Protein AF-0000000065886326 (afdb_homodimer)

Structure (mmCIF, N/CA/C/O backbone):
data_AF-0000000065886326-model_v1
#
loop_
_entity.id
_entity.type
_entity.pdbx_description
1 polymer 'HTH-type transcriptional regulator EthR'
#
loop_
_atom_site.group_PDB
_atom_site.id
_atom_site.type_symbol
_atom_site.label_atom_id
_atom_site.label_alt_id
_atom_site.label_comp_id
_atom_site.label_asym_id
_atom_site.label_entity_id
_atom_site.label_seq_id
_atom_site.pdbx_PDB_ins_code
_atom_site.Cartn_x
_atom_site.Cartn_y
_atom_site.Cartn_z
_atom_site.occupancy
_atom_site.B_iso_or_equiv
_atom_site.auth_seq_id
_atom_site.auth_comp_id
_atom_site.auth_asym_id
_atom_site.auth_atom_id
_atom_site.pdbx_PDB_model_num
ATOM 1 N N . MET A 1 1 ? 72.562 30.078 45.875 1 30.95 1 MET A N 1
ATOM 2 C CA . MET A 1 1 ? 71.5 29.172 45.562 1 30.95 1 MET A CA 1
ATOM 3 C C . MET A 1 1 ? 70.688 29.656 44.344 1 30.95 1 MET A C 1
ATOM 5 O O . MET A 1 1 ? 69.938 30.594 44.406 1 30.95 1 MET A O 1
ATOM 9 N N . THR A 1 2 ? 71.312 29.609 43.094 1 39.81 2 THR A N 1
ATOM 10 C CA . THR A 1 2 ? 70.938 30.031 41.719 1 39.81 2 THR A CA 1
ATOM 11 C C . THR A 1 2 ? 69.688 29.297 41.25 1 39.81 2 THR A C 1
ATOM 13 O O . THR A 1 2 ? 69.75 28.094 41.031 1 39.81 2 THR A O 1
ATOM 16 N N . THR A 1 3 ? 68.438 29.641 41.719 1 38.88 3 THR A N 1
ATOM 17 C CA . THR A 1 3 ? 67.188 29.047 41.406 1 38.88 3 THR A CA 1
ATOM 18 C C . THR A 1 3 ? 66.875 29.109 39.906 1 38.88 3 THR A C 1
ATOM 20 O O . THR A 1 3 ? 66.938 30.188 39.312 1 38.88 3 THR A O 1
ATOM 23 N N . SER A 1 4 ? 67.062 27.984 39.125 1 40.81 4 SER A N 1
ATOM 24 C CA . SER A 1 4 ? 66.812 27.75 37.719 1 40.81 4 SER A CA 1
ATOM 25 C C . SER A 1 4 ? 65.375 28.094 37.312 1 40.81 4 SER A C 1
ATOM 27 O O . SER A 1 4 ? 64.438 27.625 37.969 1 40.81 4 SER A O 1
ATOM 29 N N . ALA A 1 5 ? 65.125 29.25 36.719 1 42.38 5 ALA A N 1
ATOM 30 C CA . ALA A 1 5 ? 63.875 29.719 36.156 1 42.38 5 ALA A CA 1
ATOM 31 C C . ALA A 1 5 ? 63.281 28.672 35.219 1 42.38 5 ALA A C 1
ATOM 33 O O . ALA A 1 5 ? 63.875 28.359 34.156 1 42.38 5 ALA A O 1
ATOM 34 N N . ALA A 1 6 ? 62.531 27.625 35.688 1 40.97 6 ALA A N 1
ATOM 35 C CA . ALA A 1 6 ? 61.781 26.672 34.906 1 40.97 6 ALA A CA 1
ATOM 36 C C . ALA A 1 6 ? 60.969 27.391 33.812 1 40.97 6 ALA A C 1
ATOM 38 O O . ALA A 1 6 ? 60.25 28.344 34.094 1 40.97 6 ALA A O 1
ATOM 39 N N . SER A 1 7 ? 61.312 27.406 32.5 1 42.69 7 SER A N 1
ATOM 40 C CA . SER A 1 7 ? 60.656 27.812 31.281 1 42.69 7 SER A CA 1
ATOM 41 C C . SER A 1 7 ? 59.219 27.25 31.219 1 42.69 7 SER A C 1
ATOM 43 O O . SER A 1 7 ? 59.031 26.047 31.219 1 42.69 7 SER A O 1
ATOM 45 N N . GLN A 1 8 ? 58.219 27.844 31.875 1 36.84 8 GLN A N 1
ATOM 46 C CA . GLN A 1 8 ? 56.812 27.5 31.812 1 36.84 8 GLN A CA 1
ATOM 47 C C . GLN A 1 8 ? 56.375 27.25 30.359 1 36.84 8 GLN A C 1
ATOM 49 O O . GLN A 1 8 ? 56.5 28.156 29.516 1 36.84 8 GLN A O 1
ATOM 54 N N . ALA A 1 9 ? 56.438 26.016 29.75 1 43.56 9 ALA A N 1
ATOM 55 C CA . ALA A 1 9 ? 55.875 25.531 28.484 1 43.56 9 ALA A CA 1
ATOM 56 C C . ALA A 1 9 ? 54.469 26.031 28.266 1 43.56 9 ALA A C 1
ATOM 58 O O . ALA A 1 9 ? 53.594 25.875 29.141 1 43.56 9 ALA A O 1
ATOM 59 N N . SER A 1 10 ? 54.281 27.141 27.531 1 41.44 10 SER A N 1
ATOM 60 C CA . SER A 1 10 ? 52.969 27.656 27.078 1 41.44 10 SER A CA 1
ATOM 61 C C . SER A 1 10 ? 52.094 26.531 26.578 1 41.44 10 SER A C 1
ATOM 63 O O . SER A 1 10 ? 52.531 25.625 25.875 1 41.44 10 SER A O 1
ATOM 65 N N . LEU A 1 11 ? 51.125 26.109 27.328 1 42.47 11 LEU A N 1
ATOM 66 C CA . LEU A 1 11 ? 50.094 25.141 26.984 1 42.47 11 LEU A CA 1
ATOM 67 C C . LEU A 1 11 ? 49.594 25.344 25.547 1 42.47 11 LEU A C 1
ATOM 69 O O . LEU A 1 11 ? 49.469 26.484 25.094 1 42.47 11 LEU A O 1
ATOM 73 N N . PRO A 1 12 ? 49.844 24.406 24.531 1 42.31 12 PRO A N 1
ATOM 74 C CA . PRO A 1 12 ? 49.375 24.5 23.156 1 42.31 12 PRO A CA 1
ATOM 75 C C . PRO A 1 12 ? 47.969 25.047 23.047 1 42.31 12 PRO A C 1
ATOM 77 O O . PRO A 1 12 ? 47.156 24.844 23.938 1 42.31 12 PRO A O 1
ATOM 80 N N . ARG A 1 13 ? 47.719 26.219 22.453 1 41.28 13 ARG A N 1
ATOM 81 C CA . ARG A 1 13 ? 46.438 26.844 22.109 1 41.28 13 ARG A CA 1
ATOM 82 C C . ARG A 1 13 ? 45.438 25.812 21.641 1 41.28 13 ARG A C 1
ATOM 84 O O . ARG A 1 13 ? 45.781 24.859 20.938 1 41.28 13 ARG A O 1
ATOM 91 N N . GLY A 1 14 ? 44.312 25.625 22.328 1 36.81 14 GLY A N 1
ATOM 92 C CA . GLY A 1 14 ? 43.156 24.781 22.078 1 36.81 14 GLY A CA 1
ATOM 93 C C . GLY A 1 14 ? 42.812 24.672 20.609 1 36.81 14 GLY A C 1
ATOM 94 O O . GLY A 1 14 ? 42.906 25.656 19.859 1 36.81 14 GLY A O 1
ATOM 95 N N . ARG A 1 15 ? 43.125 23.594 19.938 1 41.53 15 ARG A N 1
ATOM 96 C CA . ARG A 1 15 ? 42.688 23.25 18.594 1 41.53 15 ARG A CA 1
ATOM 97 C C . ARG A 1 15 ? 41.281 23.828 18.328 1 41.53 15 ARG A C 1
ATOM 99 O O . ARG A 1 15 ? 40.344 23.516 19.031 1 41.53 15 ARG A O 1
ATOM 106 N N . ARG A 1 16 ? 41.219 25.078 17.828 1 41.22 16 ARG A N 1
ATOM 107 C CA . ARG A 1 16 ? 39.938 25.625 17.312 1 41.22 16 ARG A CA 1
ATOM 108 C C . ARG A 1 16 ? 39.094 24.531 16.688 1 41.22 16 ARG A C 1
ATOM 110 O O . ARG A 1 16 ? 39.562 23.781 15.828 1 41.22 16 ARG A O 1
ATOM 117 N N . THR A 1 17 ? 38.156 23.891 17.422 1 42.5 17 THR A N 1
ATOM 118 C CA . THR A 1 17 ? 37.125 23.031 16.844 1 42.5 17 THR A CA 1
ATOM 119 C C . THR A 1 17 ? 36.75 23.516 15.438 1 42.5 17 THR A C 1
ATOM 121 O O . THR A 1 17 ? 36.469 24.703 15.242 1 42.5 17 THR A O 1
ATOM 124 N N . ALA A 1 18 ? 37.281 23.094 14.391 1 43.44 18 ALA A N 1
ATOM 125 C CA . ALA A 1 18 ? 36.969 23.359 12.984 1 43.44 18 ALA A CA 1
ATOM 126 C C . ALA A 1 18 ? 35.5 23.75 12.82 1 43.44 18 ALA A C 1
ATOM 128 O O . ALA A 1 18 ? 34.625 23.125 13.398 1 43.44 18 ALA A O 1
ATOM 129 N N . ARG A 1 19 ? 35.125 24.922 12.508 1 47.31 19 ARG A N 1
ATOM 130 C CA . ARG A 1 19 ? 33.812 25.453 12.172 1 47.31 19 ARG A CA 1
ATOM 131 C C . ARG A 1 19 ? 33.031 24.453 11.32 1 47.31 19 ARG A C 1
ATOM 133 O O . ARG A 1 19 ? 33.531 23.938 10.328 1 47.31 19 ARG A O 1
ATOM 140 N N . PRO A 1 20 ? 31.969 23.75 11.828 1 52.91 20 PRO A N 1
ATOM 141 C CA . PRO A 1 20 ? 31.203 22.859 10.961 1 52.91 20 PRO A CA 1
ATOM 142 C C . PRO A 1 20 ? 30.969 23.453 9.57 1 52.91 20 PRO A C 1
ATOM 144 O O . PRO A 1 20 ? 30.609 24.625 9.453 1 52.91 20 PRO A O 1
ATOM 147 N N . SER A 1 21 ? 31.578 23 8.586 1 60.16 21 SER A N 1
ATOM 148 C CA . SER A 1 21 ? 31.297 23.391 7.203 1 60.16 21 SER A CA 1
ATOM 149 C C . SER A 1 21 ? 29.812 23.344 6.895 1 60.16 21 SER A C 1
ATOM 151 O O . SER A 1 21 ? 29.047 22.703 7.613 1 60.16 21 SER A O 1
ATOM 153 N N . GLY A 1 22 ? 29.281 24.391 6.176 1 63.03 22 GLY A N 1
ATOM 154 C CA . GLY A 1 22 ? 27.906 24.469 5.715 1 63.03 22 GLY A CA 1
ATOM 155 C C . GLY A 1 22 ? 27.266 23.109 5.539 1 63.03 22 GLY A C 1
ATOM 156 O O . GLY A 1 22 ? 26.125 22.891 5.977 1 63.03 22 GLY A O 1
ATOM 157 N N . ASP A 1 23 ? 27.984 22.219 5.047 1 74.12 23 ASP A N 1
ATOM 158 C CA . ASP A 1 23 ? 27.516 20.859 4.793 1 74.12 23 ASP A CA 1
ATOM 159 C C . ASP A 1 23 ? 27.297 20.109 6.102 1 74.12 23 ASP A C 1
ATOM 161 O O . ASP A 1 23 ? 26.344 19.328 6.227 1 74.12 23 ASP A O 1
ATOM 165 N N . ASP A 1 24 ? 27.938 20.531 7.105 1 88.25 24 ASP A N 1
ATOM 166 C CA . ASP A 1 24 ? 27.844 19.859 8.398 1 88.25 24 ASP A CA 1
ATOM 167 C C . ASP A 1 24 ? 26.562 20.234 9.125 1 88.25 24 ASP A C 1
ATOM 169 O O . ASP A 1 24 ? 25.922 19.391 9.766 1 88.25 24 ASP A O 1
ATOM 173 N N . ARG A 1 25 ? 26.156 21.5 8.875 1 92.75 25 ARG A N 1
ATOM 174 C CA . ARG A 1 25 ? 24.938 21.969 9.547 1 92.75 25 ARG A CA 1
ATOM 175 C C . ARG A 1 25 ? 23.703 21.359 8.906 1 92.75 25 ARG A C 1
ATOM 177 O O . ARG A 1 25 ? 22.75 20.984 9.609 1 92.75 25 ARG A O 1
ATOM 184 N N . GLU A 1 26 ? 23.75 21.297 7.668 1 96.5 26 GLU A N 1
ATOM 185 C CA . GLU A 1 26 ? 22.641 20.656 6.977 1 96.5 26 GLU A CA 1
ATOM 186 C C . GLU A 1 26 ? 22.469 19.203 7.422 1 96.5 26 GLU A C 1
ATOM 188 O O . GLU A 1 26 ? 21.359 18.766 7.711 1 96.5 26 GLU A O 1
ATOM 193 N N . LEU A 1 27 ? 23.578 18.516 7.508 1 96.88 27 LEU A N 1
ATOM 194 C CA . LEU A 1 27 ? 23.547 17.125 7.918 1 96.88 27 LEU A CA 1
ATOM 195 C C . LEU A 1 27 ? 23.078 17 9.367 1 96.88 27 LEU A C 1
ATOM 197 O O . LEU A 1 27 ? 22.391 16.031 9.711 1 96.88 27 LEU A O 1
ATOM 201 N N . ALA A 1 28 ? 23.406 17.938 10.117 1 97.44 28 ALA A N 1
ATOM 202 C CA . ALA A 1 28 ? 22.984 17.938 11.516 1 97.44 28 ALA A CA 1
ATOM 203 C C . ALA A 1 28 ? 21.469 18.078 11.625 1 97.44 28 ALA A C 1
ATOM 205 O O . ALA A 1 28 ? 20.828 17.406 12.438 1 97.44 28 ALA A O 1
ATOM 206 N N . ILE A 1 29 ? 20.922 18.953 10.773 1 98.38 29 ILE A N 1
ATOM 207 C CA . ILE A 1 29 ? 19.484 19.141 10.75 1 98.38 29 ILE A CA 1
ATOM 208 C C . ILE A 1 29 ? 18.797 17.844 10.32 1 98.38 29 ILE A C 1
ATOM 210 O O . ILE A 1 29 ? 17.844 17.391 10.953 1 98.38 29 ILE A O 1
ATOM 214 N N . LEU A 1 30 ? 19.344 17.25 9.312 1 98.5 30 LEU A N 1
ATOM 215 C CA . LEU A 1 30 ? 18.766 16.016 8.781 1 98.5 30 LEU A CA 1
ATOM 216 C C . LEU A 1 30 ? 18.859 14.891 9.805 1 98.5 30 LEU A C 1
ATOM 218 O O . LEU A 1 30 ? 17.891 14.148 10.008 1 98.5 30 LEU A O 1
ATOM 222 N N . ALA A 1 31 ? 19.984 14.781 10.453 1 98.19 31 ALA A N 1
ATOM 223 C CA . ALA A 1 31 ? 20.156 13.758 11.477 1 98.19 31 ALA A CA 1
ATOM 224 C C . ALA A 1 31 ? 19.203 13.969 12.641 1 98.19 31 ALA A C 1
ATOM 226 O O . ALA A 1 31 ? 18.609 13.016 13.148 1 98.19 31 ALA A O 1
ATOM 227 N N . THR A 1 32 ? 19.047 15.195 13.023 1 98.56 32 THR A N 1
ATOM 228 C CA . THR A 1 32 ? 18.125 15.539 14.094 1 98.56 32 THR A CA 1
ATOM 229 C C . THR A 1 32 ? 16.688 15.164 13.703 1 98.56 32 THR A C 1
ATOM 231 O O . THR A 1 32 ? 15.961 14.578 14.5 1 98.56 32 THR A O 1
ATOM 234 N N . ALA A 1 33 ? 16.328 15.5 12.5 1 98.69 33 ALA A N 1
ATOM 235 C CA . ALA A 1 33 ? 14.984 15.227 12.016 1 98.69 33 ALA A CA 1
ATOM 236 C C . ALA A 1 33 ? 14.695 13.727 12.031 1 98.69 33 ALA A C 1
ATOM 238 O O . ALA A 1 33 ? 13.648 13.297 12.516 1 98.69 33 ALA A O 1
ATOM 239 N N . GLU A 1 34 ? 15.586 12.969 11.492 1 98.56 34 GLU A N 1
ATOM 240 C CA . GLU A 1 34 ? 15.367 11.531 11.469 1 98.56 34 GLU A CA 1
ATOM 241 C C . GLU A 1 34 ? 15.25 10.969 12.883 1 98.56 34 GLU A C 1
ATOM 243 O O . GLU A 1 34 ? 14.406 10.109 13.148 1 98.56 34 GLU A O 1
ATOM 248 N N . ASN A 1 35 ? 16.047 11.445 13.766 1 98.38 35 ASN A N 1
ATOM 249 C CA . ASN A 1 35 ? 15.977 11.008 15.156 1 98.38 35 ASN A CA 1
ATOM 250 C C . ASN A 1 35 ? 14.633 11.344 15.797 1 98.38 35 ASN A C 1
ATOM 252 O O . ASN A 1 35 ? 14.031 10.508 16.469 1 98.38 35 ASN A O 1
ATOM 256 N N . LEU A 1 36 ? 14.203 12.562 15.547 1 98.44 36 LEU A N 1
ATOM 257 C CA . LEU A 1 36 ? 12.938 12.992 16.125 1 98.44 36 LEU A CA 1
ATOM 258 C C . LEU A 1 36 ? 11.773 12.211 15.539 1 98.44 36 LEU A C 1
ATOM 260 O O . LEU A 1 36 ? 10.797 11.922 16.234 1 98.44 36 LEU A O 1
ATOM 264 N N . LEU A 1 37 ? 11.891 11.781 14.312 1 97.88 37 LEU A N 1
ATOM 265 C CA . LEU A 1 37 ? 10.836 11.055 13.617 1 97.88 37 LEU A CA 1
ATOM 266 C C . LEU A 1 37 ? 10.68 9.648 14.195 1 97.88 37 LEU A C 1
ATOM 268 O O . LEU A 1 37 ? 9.672 8.984 13.945 1 97.88 37 LEU A O 1
ATOM 272 N N . GLU A 1 38 ? 11.633 9.195 14.922 1 96.88 38 GLU A N 1
ATOM 273 C CA . GLU A 1 38 ? 11.531 7.875 15.531 1 96.88 38 GLU A CA 1
ATOM 274 C C . GLU A 1 38 ? 10.414 7.832 16.578 1 96.88 38 GLU A C 1
ATOM 276 O O . GLU A 1 38 ? 9.797 6.789 16.781 1 96.88 38 GLU A O 1
ATOM 281 N N . ASP A 1 39 ? 10.133 9.07 17.078 1 94.19 39 ASP A N 1
ATOM 282 C CA . ASP A 1 39 ? 9.258 9.062 18.25 1 94.19 39 ASP A CA 1
ATOM 283 C C . ASP A 1 39 ? 7.961 9.828 17.969 1 94.19 39 ASP A C 1
ATOM 285 O O . ASP A 1 39 ? 6.977 9.664 18.688 1 94.19 39 ASP A O 1
ATOM 289 N N . ARG A 1 40 ? 8.023 10.609 16.969 1 93.88 40 ARG A N 1
ATOM 290 C CA . ARG A 1 40 ? 6.824 11.414 16.734 1 93.88 40 ARG A CA 1
ATOM 291 C C . ARG A 1 40 ? 6.637 11.719 15.258 1 93.88 40 ARG A C 1
ATOM 293 O O . ARG A 1 40 ? 7.613 11.766 14.5 1 93.88 40 ARG A O 1
ATOM 300 N N . PRO A 1 41 ? 5.348 11.914 14.906 1 93.69 41 PRO A N 1
ATOM 301 C CA . PRO A 1 41 ? 5.09 12.305 13.516 1 93.69 41 PRO A CA 1
ATOM 302 C C . PRO A 1 41 ? 5.613 13.711 13.195 1 93.69 41 PRO A C 1
ATOM 304 O O . PRO A 1 41 ? 5.82 14.516 14.102 1 93.69 41 PRO A O 1
ATOM 307 N N . LEU A 1 42 ? 5.777 13.977 11.953 1 95.56 42 LEU A N 1
ATOM 308 C CA . LEU A 1 42 ? 6.328 15.25 11.508 1 95.56 42 LEU A CA 1
ATOM 309 C C . LEU A 1 42 ? 5.48 16.406 12 1 95.56 42 LEU A C 1
ATOM 311 O O . LEU A 1 42 ? 6.012 17.469 12.367 1 95.56 42 LEU A O 1
ATOM 315 N N . ALA A 1 43 ? 4.184 16.188 12.008 1 92.69 43 ALA A N 1
ATOM 316 C CA . ALA A 1 43 ? 3.254 17.25 12.391 1 92.69 43 ALA A CA 1
ATOM 317 C C . ALA A 1 43 ? 3.543 17.75 13.805 1 92.69 43 ALA A C 1
ATOM 319 O O . ALA A 1 43 ? 3.279 18.906 14.133 1 92.69 43 ALA A O 1
ATOM 320 N N . ASP A 1 44 ? 4.18 16.969 14.656 1 96 44 ASP A N 1
ATOM 321 C CA . ASP A 1 44 ? 4.422 17.312 16.062 1 96 44 ASP A CA 1
ATOM 322 C C . ASP A 1 44 ? 5.852 17.812 16.266 1 96 44 ASP A C 1
ATOM 324 O O . ASP A 1 44 ? 6.277 18.047 17.391 1 96 44 ASP A O 1
ATOM 328 N N . ILE A 1 45 ? 6.574 17.859 15.227 1 97.88 45 ILE A N 1
ATOM 329 C CA . ILE A 1 45 ? 7.945 18.359 15.281 1 97.88 45 ILE A CA 1
ATOM 330 C C . ILE A 1 45 ? 7.984 19.812 14.805 1 97.88 45 ILE A C 1
ATOM 332 O O . ILE A 1 45 ? 7.492 20.125 13.727 1 97.88 45 ILE A O 1
ATOM 336 N N . SER A 1 46 ? 8.531 20.734 15.625 1 97.88 46 SER A N 1
ATOM 337 C CA . SER A 1 46 ? 8.617 22.156 15.258 1 97.88 46 SER A CA 1
ATOM 338 C C . SER A 1 46 ? 9.984 22.484 14.672 1 97.88 46 SER A C 1
ATOM 340 O O . SER A 1 46 ? 10.938 21.719 14.836 1 97.88 46 SER A O 1
ATOM 342 N N . VAL A 1 47 ? 10.031 23.578 14.031 1 98.19 47 VAL A N 1
ATOM 343 C CA . VAL A 1 47 ? 11.312 24.062 13.531 1 98.19 47 VAL A CA 1
ATOM 344 C C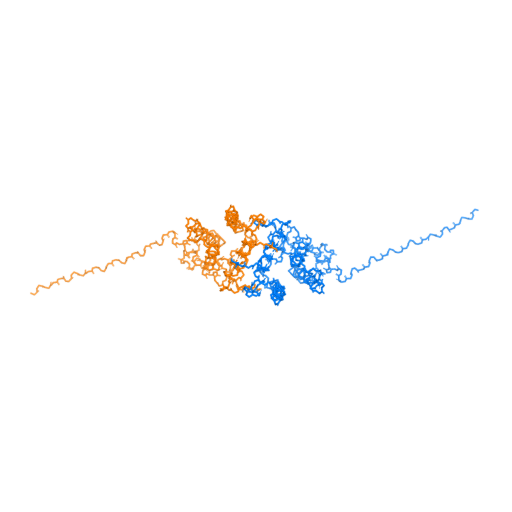 . VAL A 1 47 ? 12.25 24.344 14.711 1 98.19 47 VAL A C 1
ATOM 346 O O . VAL A 1 47 ? 13.461 24.109 14.609 1 98.19 47 VAL A O 1
ATOM 349 N N . ASP A 1 48 ? 11.672 24.734 15.805 1 98.19 48 ASP A N 1
ATOM 350 C CA . ASP A 1 48 ? 12.477 24.969 17 1 98.19 48 ASP A CA 1
ATOM 351 C C . ASP A 1 48 ? 13.102 23.656 17.484 1 98.19 48 ASP A C 1
ATOM 353 O O . ASP A 1 48 ? 14.266 23.656 17.906 1 98.19 48 ASP A O 1
ATOM 357 N N . ASP A 1 49 ? 12.375 22.578 17.469 1 98.38 49 ASP A N 1
ATOM 358 C CA . ASP A 1 49 ? 12.906 21.266 17.828 1 98.38 49 ASP A CA 1
ATOM 359 C C . ASP A 1 49 ? 14.102 20.891 16.953 1 98.38 49 ASP A C 1
ATOM 361 O O . ASP A 1 49 ? 15.125 20.422 17.453 1 98.38 49 ASP A O 1
ATOM 365 N N . LEU A 1 50 ? 13.969 21.156 15.656 1 98.62 50 LEU A N 1
ATOM 366 C CA . LEU A 1 50 ? 15 20.797 14.688 1 98.62 50 LEU A CA 1
ATOM 367 C C . LEU A 1 50 ? 16.25 21.656 14.891 1 98.62 50 LEU A C 1
ATOM 369 O O . LEU A 1 50 ? 17.375 21.141 14.906 1 98.62 50 LEU A O 1
ATOM 373 N N . ALA A 1 51 ? 16.016 22.953 15.047 1 98.12 51 ALA A N 1
ATOM 374 C CA . ALA A 1 51 ? 17.125 23.891 15.242 1 98.12 51 ALA A CA 1
ATOM 375 C C . ALA A 1 51 ? 17.891 23.562 16.531 1 98.12 51 ALA A C 1
ATOM 377 O O . ALA A 1 51 ? 19.109 23.422 16.5 1 98.12 51 ALA A O 1
ATOM 378 N N . LYS A 1 52 ? 17.203 23.391 17.609 1 97.94 52 LYS A N 1
ATOM 379 C CA . LYS A 1 52 ? 17.812 23.109 18.891 1 97.94 52 LYS A CA 1
ATOM 380 C C . LYS A 1 52 ? 18.594 21.797 18.844 1 97.94 52 LYS A C 1
ATOM 382 O O . LYS A 1 52 ? 19.734 21.734 19.312 1 97.94 52 LYS A O 1
ATOM 387 N N . GLY A 1 53 ? 18.047 20.828 18.297 1 97.31 53 GLY A N 1
ATOM 388 C CA . GLY A 1 53 ? 18.703 19.531 18.203 1 97.31 53 GLY A CA 1
ATOM 389 C C . GLY A 1 53 ? 19.969 19.562 17.359 1 97.31 53 GLY A C 1
ATOM 390 O O . GLY A 1 53 ? 20.906 18.797 17.609 1 97.31 53 GLY A O 1
ATOM 391 N N . ALA A 1 54 ? 19.906 20.422 16.391 1 97.69 54 ALA A N 1
ATOM 392 C CA . ALA A 1 54 ? 21.047 20.547 15.492 1 97.69 54 ALA A CA 1
ATOM 393 C C . ALA A 1 54 ? 22.094 21.531 16.031 1 97.69 54 ALA A C 1
ATOM 395 O O . ALA A 1 54 ? 23.156 21.703 15.453 1 97.69 54 ALA A O 1
ATOM 396 N N . GLY A 1 55 ? 21.75 22.156 17.094 1 97.38 55 GLY A N 1
ATOM 397 C CA . GLY A 1 55 ? 22.672 23.094 17.719 1 97.38 55 GLY A CA 1
ATOM 398 C C . GLY A 1 55 ? 22.781 24.406 16.984 1 97.38 55 GLY A C 1
ATOM 399 O O . GLY A 1 55 ? 23.859 25 16.938 1 97.38 55 GLY A O 1
ATOM 400 N N . ILE A 1 56 ? 21.703 24.766 16.375 1 97.44 56 ILE A N 1
ATOM 401 C CA . ILE A 1 56 ? 21.734 26.016 15.625 1 97.44 56 ILE A CA 1
ATOM 402 C C . ILE A 1 56 ? 20.531 26.875 16.016 1 97.44 56 ILE A C 1
ATOM 404 O O . ILE A 1 56 ? 19.641 26.422 16.734 1 97.44 56 ILE A O 1
ATOM 408 N N . SER A 1 57 ? 20.609 28.141 15.539 1 96.81 57 SER A N 1
ATOM 409 C CA . SER A 1 57 ? 19.484 29.047 15.781 1 96.81 57 SER A CA 1
ATOM 410 C C . SER A 1 57 ? 18.375 28.828 14.758 1 96.81 57 SER A C 1
ATOM 412 O O . SER A 1 57 ? 18.609 28.266 13.688 1 96.81 57 SER A O 1
ATOM 414 N N . ARG A 1 58 ? 17.156 29.266 15.117 1 96.81 58 ARG A N 1
ATOM 415 C CA . ARG A 1 58 ? 16.016 29.203 14.211 1 96.81 58 ARG A CA 1
ATOM 416 C C . ARG A 1 58 ? 16.297 29.969 12.922 1 96.81 58 ARG A C 1
ATOM 418 O O . ARG A 1 58 ? 16.047 29.453 11.828 1 96.81 58 ARG A O 1
ATOM 425 N N . PRO A 1 59 ? 16.938 31.156 12.852 1 96.62 59 PRO A N 1
ATOM 426 C CA . PRO A 1 59 ? 17.266 31.844 11.602 1 96.62 59 PRO A CA 1
ATOM 427 C C . PRO A 1 59 ? 18.266 31.078 10.75 1 96.62 59 PRO A C 1
ATOM 429 O O . PRO A 1 59 ? 18.141 31.031 9.523 1 96.62 59 PRO A O 1
ATOM 432 N N . THR A 1 60 ? 19.172 30.453 11.43 1 96.75 60 THR A N 1
ATOM 433 C CA . THR A 1 60 ? 20.141 29.656 10.703 1 96.75 60 THR A CA 1
ATOM 434 C C . THR A 1 60 ? 19.469 28.469 10.008 1 96.75 60 THR A C 1
ATOM 436 O O . THR A 1 60 ? 19.844 28.094 8.898 1 96.75 60 THR A O 1
ATOM 439 N N . PHE A 1 61 ? 18.469 27.922 10.766 1 98.12 61 PHE A N 1
ATOM 440 C CA . PHE A 1 61 ? 17.703 26.844 10.156 1 98.12 61 PHE A CA 1
ATOM 441 C C . PHE A 1 61 ? 17.141 27.266 8.805 1 98.12 61 PHE A C 1
ATOM 443 O O . PHE A 1 61 ? 17.266 26.531 7.82 1 98.12 61 PHE A O 1
ATOM 450 N N . TYR A 1 62 ? 16.625 28.406 8.719 1 97.56 62 TYR A N 1
ATOM 451 C CA . TYR A 1 62 ? 15.906 28.875 7.539 1 97.56 62 TYR A CA 1
ATOM 452 C C . TYR A 1 62 ? 16.875 29.188 6.406 1 97.56 62 TYR A C 1
ATOM 454 O O . TYR A 1 62 ? 16.469 29.344 5.254 1 97.56 62 TYR A O 1
ATOM 462 N N . PHE A 1 63 ? 18.188 29.312 6.703 1 96.81 63 PHE A N 1
ATOM 463 C CA . PHE A 1 63 ? 19.203 29.422 5.66 1 96.81 63 PHE A CA 1
ATOM 464 C C . PHE A 1 63 ? 19.297 28.125 4.859 1 96.81 63 PHE A C 1
ATOM 466 O O . PHE A 1 63 ? 19.625 28.141 3.668 1 96.81 63 PHE A O 1
ATOM 473 N N . TYR A 1 64 ? 18.938 27.062 5.559 1 97.44 64 TYR A N 1
ATOM 474 C CA . TYR A 1 64 ? 19.141 25.75 4.945 1 97.44 64 TYR A CA 1
ATOM 475 C C . TYR A 1 64 ? 17.828 25.172 4.434 1 97.44 64 TYR A C 1
ATOM 477 O O . TYR A 1 64 ? 17.781 24.547 3.375 1 97.44 64 TYR A O 1
ATOM 485 N N . PHE A 1 65 ? 16.766 25.328 5.238 1 98.44 65 PHE A N 1
ATOM 486 C CA . PHE A 1 65 ? 15.477 24.766 4.867 1 98.44 65 PHE A CA 1
ATOM 487 C C . PHE A 1 65 ? 14.359 25.781 5.059 1 98.44 65 PHE A C 1
ATOM 489 O O . PHE A 1 65 ? 14.273 26.422 6.109 1 98.44 65 PHE A O 1
ATOM 496 N N . PRO A 1 66 ? 13.523 25.828 4.078 1 98.12 66 PRO A N 1
ATOM 497 C CA . PRO A 1 66 ? 12.398 26.75 4.211 1 98.12 66 PRO A CA 1
ATOM 498 C C . PRO A 1 66 ? 11.305 26.234 5.148 1 98.12 66 PRO A C 1
ATOM 500 O O . PRO A 1 66 ? 10.453 27 5.594 1 98.12 66 PRO A O 1
ATOM 503 N N . SER A 1 67 ? 11.305 24.922 5.434 1 97.5 67 SER A N 1
ATOM 504 C CA . SER A 1 67 ? 10.273 24.312 6.266 1 97.5 67 SER A CA 1
ATOM 505 C C . SER A 1 67 ? 10.688 22.938 6.746 1 97.5 67 SER A C 1
ATOM 507 O O . SER A 1 67 ? 11.648 22.359 6.238 1 97.5 67 SER A O 1
ATOM 509 N N . LYS A 1 68 ? 9.953 22.453 7.699 1 97.38 68 LYS A N 1
ATOM 510 C CA . LYS A 1 68 ? 10.211 21.094 8.148 1 97.38 68 LYS A CA 1
ATOM 511 C C . LYS A 1 68 ? 9.82 20.078 7.082 1 97.38 68 LYS A C 1
ATOM 513 O O . LYS A 1 68 ? 10.391 18.984 7.008 1 97.38 68 LYS A O 1
ATOM 518 N N . GLU A 1 69 ? 8.898 20.391 6.234 1 97.25 69 GLU A N 1
ATOM 519 C CA . GLU A 1 69 ? 8.523 19.516 5.121 1 97.25 69 GLU A CA 1
ATOM 520 C C . GLU A 1 69 ? 9.672 19.359 4.129 1 97.25 69 GLU A C 1
ATOM 522 O O . GLU A 1 69 ? 9.883 18.281 3.578 1 97.25 69 GLU A O 1
ATOM 527 N N . ALA A 1 70 ? 10.336 20.453 3.916 1 98 70 ALA A N 1
ATOM 528 C CA . ALA A 1 70 ? 11.5 20.406 3.037 1 98 70 ALA A CA 1
ATOM 529 C C . ALA A 1 70 ? 12.578 19.484 3.609 1 98 70 ALA A C 1
ATOM 531 O O . ALA A 1 70 ? 13.305 18.828 2.861 1 98 70 ALA A O 1
ATOM 532 N N . VAL A 1 71 ? 12.672 19.469 4.91 1 98.44 71 VAL A N 1
ATOM 533 C CA . VAL A 1 71 ? 13.617 18.578 5.57 1 98.44 71 VAL A CA 1
ATOM 534 C C . VAL A 1 71 ? 13.242 17.125 5.289 1 98.44 71 VAL A C 1
ATOM 536 O O . VAL A 1 71 ? 14.094 16.312 4.902 1 98.44 71 VAL A O 1
ATOM 539 N N . LEU A 1 72 ? 11.984 16.812 5.461 1 98.44 72 LEU A N 1
ATOM 540 C CA . LEU A 1 72 ? 11.508 15.453 5.195 1 98.44 72 LEU A CA 1
ATOM 541 C C . LEU A 1 72 ? 11.758 15.07 3.74 1 98.44 72 LEU A C 1
ATOM 543 O O . LEU A 1 72 ? 12.203 13.953 3.455 1 98.44 72 LEU A O 1
ATOM 547 N N . LEU A 1 73 ? 11.422 15.992 2.85 1 98.38 73 LEU A N 1
ATOM 548 C CA . LEU A 1 73 ? 11.617 15.734 1.426 1 98.38 73 LEU A CA 1
ATOM 549 C C . LEU A 1 73 ? 13.078 15.406 1.13 1 98.38 73 LEU A C 1
ATOM 551 O O . LEU A 1 73 ? 13.367 14.469 0.383 1 98.38 73 LEU A O 1
ATOM 555 N N . THR A 1 74 ? 13.93 16.109 1.74 1 98.44 74 THR A N 1
ATOM 556 C CA . THR A 1 74 ? 15.359 15.891 1.542 1 98.44 74 THR A CA 1
ATOM 557 C C . THR A 1 74 ? 15.789 14.547 2.127 1 98.44 74 THR A C 1
ATOM 559 O O . THR A 1 74 ? 16.547 13.805 1.503 1 98.44 74 THR A O 1
ATOM 562 N N . LEU A 1 75 ? 15.312 14.234 3.322 1 98.5 75 LEU A N 1
ATOM 563 C CA . LEU A 1 75 ? 15.594 12.938 3.934 1 98.5 75 LEU A CA 1
ATOM 564 C C . LEU A 1 75 ? 15.125 11.805 3.031 1 98.5 75 LEU A C 1
ATOM 566 O O . LEU A 1 75 ? 15.875 10.852 2.783 1 98.5 75 LEU A O 1
ATOM 570 N N . LEU A 1 76 ? 13.93 11.906 2.545 1 98.31 76 LEU A N 1
ATOM 571 C CA . LEU A 1 76 ? 13.367 10.859 1.693 1 98.31 76 LEU A CA 1
ATOM 572 C C . LEU A 1 76 ? 14.164 10.734 0.397 1 98.31 76 LEU A C 1
ATOM 574 O O . LEU A 1 76 ? 14.438 9.625 -0.061 1 98.31 76 LEU A O 1
ATOM 578 N N . ASP A 1 77 ? 14.469 11.859 -0.174 1 98.38 77 ASP A N 1
ATOM 579 C CA . ASP A 1 77 ? 15.273 11.875 -1.393 1 98.38 77 ASP A CA 1
ATOM 580 C C . ASP A 1 77 ? 16.594 11.148 -1.187 1 98.38 77 ASP A C 1
ATOM 582 O O . ASP A 1 77 ? 17.016 10.375 -2.047 1 98.38 77 ASP A O 1
ATOM 586 N N . ARG A 1 78 ? 17.188 11.352 -0.081 1 98 78 ARG A N 1
ATOM 587 C CA . ARG A 1 78 ? 18.453 10.688 0.242 1 98 78 ARG A CA 1
ATOM 588 C C . ARG A 1 78 ? 18.266 9.18 0.372 1 98 78 ARG A C 1
ATOM 590 O O . ARG A 1 78 ? 19.078 8.398 -0.126 1 98 78 ARG A O 1
ATOM 597 N N . VAL A 1 79 ? 17.234 8.766 1.032 1 97.94 79 VAL A N 1
ATOM 598 C CA . VAL A 1 79 ? 16.969 7.352 1.254 1 97.94 79 VAL A CA 1
ATOM 599 C C . VAL A 1 79 ? 16.688 6.66 -0.08 1 97.94 79 VAL A C 1
ATOM 601 O O . VAL A 1 79 ? 17.25 5.605 -0.37 1 97.94 79 VAL A O 1
ATOM 604 N N . VAL A 1 80 ? 15.867 7.234 -0.917 1 97.88 80 VAL A N 1
ATOM 605 C CA . VAL A 1 80 ? 15.516 6.625 -2.195 1 97.88 80 VAL A CA 1
ATOM 606 C C . VAL A 1 80 ? 16.734 6.582 -3.105 1 97.88 80 VAL A C 1
ATOM 608 O O . VAL A 1 80 ? 16.922 5.617 -3.852 1 97.88 80 VAL A O 1
ATOM 611 N N . ASN A 1 81 ? 17.5 7.637 -3.068 1 97.81 81 ASN A N 1
ATOM 612 C CA . ASN A 1 81 ? 18.734 7.652 -3.863 1 97.81 81 ASN A CA 1
ATOM 613 C C . ASN A 1 81 ? 19.719 6.59 -3.391 1 97.81 81 ASN A C 1
ATOM 615 O O . ASN A 1 81 ? 20.453 6.012 -4.199 1 97.81 81 ASN A O 1
ATOM 619 N N . GLN A 1 82 ? 19.766 6.418 -2.109 1 97.62 82 GLN A N 1
ATOM 620 C CA . GLN A 1 82 ? 20.609 5.352 -1.573 1 97.62 82 GLN A CA 1
ATOM 621 C C . GLN A 1 82 ? 20.188 3.99 -2.119 1 97.62 82 GLN A C 1
ATOM 623 O O . GLN A 1 82 ? 21.031 3.193 -2.541 1 97.62 82 GLN A O 1
ATOM 628 N N . ALA A 1 83 ? 18.938 3.693 -2.098 1 96.94 83 ALA A N 1
ATOM 629 C CA . ALA A 1 83 ? 18.406 2.447 -2.654 1 96.94 83 ALA A CA 1
ATOM 630 C C . ALA A 1 83 ? 18.703 2.346 -4.148 1 96.94 83 ALA A C 1
ATOM 632 O O . ALA A 1 83 ? 19.125 1.292 -4.633 1 96.94 83 ALA A O 1
ATOM 633 N N . ASP A 1 84 ? 18.5 3.471 -4.809 1 96.06 84 ASP A N 1
ATOM 634 C CA . ASP A 1 84 ? 18.719 3.533 -6.25 1 96.06 84 ASP A CA 1
ATOM 635 C C . ASP A 1 84 ? 20.188 3.23 -6.598 1 96.06 84 ASP A C 1
ATOM 637 O O . ASP A 1 84 ? 20.453 2.438 -7.5 1 96.06 84 ASP A O 1
ATOM 641 N N . MET A 1 85 ? 21.078 3.818 -5.891 1 95.44 85 MET A N 1
ATOM 642 C CA . MET A 1 85 ? 22.516 3.635 -6.137 1 95.44 85 MET A CA 1
ATOM 643 C C . MET A 1 85 ? 22.938 2.197 -5.852 1 95.44 85 MET A C 1
ATOM 645 O O . MET A 1 85 ? 23.734 1.618 -6.59 1 95.44 85 MET A O 1
ATOM 649 N N . ALA A 1 86 ? 22.406 1.683 -4.797 1 94.19 86 ALA A N 1
ATOM 650 C CA . ALA A 1 86 ? 22.719 0.297 -4.449 1 94.19 86 ALA A CA 1
ATOM 651 C C . ALA A 1 86 ? 22.203 -0.663 -5.52 1 94.19 86 ALA A C 1
ATOM 653 O O . ALA A 1 86 ? 22.891 -1.618 -5.887 1 94.19 86 ALA A O 1
ATOM 654 N N . LEU A 1 87 ? 21.062 -0.444 -6.035 1 93.88 87 LEU A N 1
ATOM 655 C CA . LEU A 1 87 ? 20.484 -1.278 -7.082 1 93.88 87 LEU A CA 1
ATOM 656 C C . LEU A 1 87 ? 21.297 -1.179 -8.367 1 93.88 87 LEU A C 1
ATOM 658 O O . LEU A 1 87 ? 21.531 -2.188 -9.031 1 93.88 87 LEU A O 1
ATOM 662 N N . GLN A 1 88 ? 21.703 0.028 -8.672 1 92.12 88 GLN A N 1
ATOM 663 C CA . GLN A 1 88 ? 22.516 0.248 -9.867 1 92.12 88 GLN A CA 1
ATOM 664 C C . GLN A 1 88 ? 23.844 -0.47 -9.766 1 92.12 88 GLN A C 1
ATOM 666 O O . GLN A 1 88 ? 24.328 -1.053 -10.742 1 92.12 88 GLN A O 1
ATOM 671 N N . THR A 1 89 ? 24.422 -0.423 -8.633 1 92.12 89 THR A N 1
ATOM 672 C CA . THR A 1 89 ? 25.688 -1.105 -8.398 1 92.12 89 THR A CA 1
ATOM 673 C C . THR A 1 89 ? 25.531 -2.613 -8.586 1 92.12 89 THR A C 1
ATOM 675 O O . THR A 1 89 ? 26.391 -3.26 -9.195 1 92.12 89 THR A O 1
ATOM 678 N N . LEU A 1 90 ? 24.5 -3.137 -8.07 1 88.75 90 LEU A N 1
ATOM 679 C CA . LEU A 1 90 ? 24.203 -4.555 -8.234 1 88.75 90 LEU A CA 1
ATOM 680 C C . LEU A 1 90 ? 24.016 -4.906 -9.703 1 88.75 90 LEU A C 1
ATOM 682 O O . LEU A 1 90 ? 24.531 -5.93 -10.172 1 88.75 90 LEU A O 1
ATOM 686 N N . ALA A 1 91 ? 23.344 -4.082 -10.484 1 88.12 91 ALA A N 1
ATOM 687 C CA . ALA A 1 91 ? 23.047 -4.305 -11.898 1 88.12 91 ALA A CA 1
ATOM 688 C C . ALA A 1 91 ? 24.328 -4.324 -12.719 1 88.12 91 ALA A C 1
ATOM 690 O O . ALA A 1 91 ? 24.422 -5.031 -13.727 1 88.12 91 ALA A O 1
ATOM 691 N N . GLU A 1 92 ? 25.234 -3.582 -12.289 1 89.44 92 GLU A N 1
ATOM 692 C CA . GLU A 1 92 ? 26.5 -3.445 -13.031 1 89.44 92 GLU A CA 1
ATOM 693 C C . GLU A 1 92 ? 27.453 -4.59 -12.703 1 89.44 92 GLU A C 1
ATOM 695 O O . GLU A 1 92 ? 28.406 -4.84 -13.445 1 89.44 92 GLU A O 1
ATOM 700 N N . ASN A 1 93 ? 27.203 -5.246 -11.578 1 86.25 93 ASN A N 1
ATOM 701 C CA . ASN A 1 93 ? 28.062 -6.336 -11.148 1 86.25 93 ASN A CA 1
ATOM 702 C C . ASN A 1 93 ? 27.25 -7.555 -10.711 1 86.25 93 ASN A C 1
ATOM 704 O O . ASN A 1 93 ? 27.328 -7.969 -9.555 1 86.25 93 ASN A O 1
ATOM 708 N N . PRO A 1 94 ? 26.703 -8.102 -11.773 1 76.44 94 PRO A N 1
ATOM 709 C CA . PRO A 1 94 ? 25.875 -9.234 -11.359 1 76.44 94 PRO A CA 1
ATOM 710 C C . PRO A 1 94 ? 26.703 -10.43 -10.883 1 76.44 94 PRO A C 1
ATOM 712 O O . PRO A 1 94 ? 27.594 -10.883 -11.602 1 76.44 94 PRO A O 1
ATOM 715 N N . ALA A 1 95 ? 26.656 -10.688 -9.625 1 67.5 95 ALA A N 1
ATOM 716 C CA . ALA A 1 95 ? 27.484 -11.758 -9.07 1 67.5 95 ALA A CA 1
ATOM 717 C C . ALA A 1 95 ? 26.75 -13.094 -9.109 1 67.5 95 ALA A C 1
ATOM 719 O O . ALA A 1 95 ? 27.359 -14.156 -9.062 1 67.5 95 ALA A O 1
ATOM 720 N N . ASP A 1 96 ? 25.5 -13.102 -9.164 1 68.19 96 ASP A N 1
ATOM 721 C CA . ASP A 1 96 ? 24.719 -14.312 -8.938 1 68.19 96 ASP A CA 1
ATOM 722 C C . ASP A 1 96 ? 23.984 -14.727 -10.211 1 68.19 96 ASP A C 1
ATOM 724 O O . ASP A 1 96 ? 23.344 -13.898 -10.859 1 68.19 96 ASP A O 1
ATOM 728 N N . THR A 1 97 ? 24.266 -15.93 -10.461 1 72.06 97 THR A N 1
ATOM 729 C CA . THR A 1 97 ? 23.609 -16.469 -11.648 1 72.06 97 THR A CA 1
ATOM 730 C C . THR A 1 97 ? 22.359 -17.25 -11.273 1 72.06 97 THR A C 1
ATOM 732 O O . THR A 1 97 ? 21.547 -17.562 -12.133 1 72.06 97 THR A O 1
ATOM 735 N N . ASP A 1 98 ? 22.219 -17.422 -10.039 1 87.12 98 ASP A N 1
ATOM 736 C CA . ASP A 1 98 ? 21.016 -18.078 -9.539 1 87.12 98 ASP A CA 1
ATOM 737 C C . ASP A 1 98 ? 19.828 -17.109 -9.477 1 87.12 98 ASP A C 1
ATOM 739 O O . ASP A 1 98 ? 19.938 -16.047 -8.867 1 87.12 98 ASP A O 1
ATOM 743 N N . ARG A 1 99 ? 18.797 -17.469 -10.18 1 85.25 99 ARG A N 1
ATOM 744 C CA . ARG A 1 99 ? 17.609 -16.641 -10.336 1 85.25 99 ARG A CA 1
ATOM 745 C C . ARG A 1 99 ? 17.078 -16.172 -8.984 1 85.25 99 ARG A C 1
ATOM 747 O O . ARG A 1 99 ? 16.812 -14.984 -8.789 1 85.25 99 ARG A O 1
ATOM 754 N N . GLU A 1 100 ? 16.906 -17.094 -8.102 1 88.88 100 GLU A N 1
ATOM 755 C CA . GLU A 1 100 ? 16.375 -16.734 -6.789 1 88.88 100 GLU A CA 1
ATOM 756 C C . GLU A 1 100 ? 17.312 -15.781 -6.059 1 88.88 100 GLU A C 1
ATOM 758 O O . GLU A 1 100 ? 16.859 -14.812 -5.438 1 88.88 100 GLU A O 1
ATOM 763 N N . ASN A 1 101 ? 18.594 -16.031 -6.109 1 91.12 101 ASN A N 1
ATOM 764 C CA . ASN A 1 101 ? 19.578 -15.195 -5.426 1 91.12 101 ASN A CA 1
ATOM 765 C C . ASN A 1 101 ? 19.625 -13.797 -6.027 1 91.12 101 ASN A C 1
ATOM 767 O O . ASN A 1 101 ? 19.812 -12.812 -5.309 1 91.12 101 ASN A O 1
ATOM 771 N N . MET A 1 102 ? 19.438 -13.789 -7.312 1 92.56 102 MET A N 1
ATOM 772 C CA . MET A 1 102 ? 19.438 -12.492 -7.984 1 92.56 102 MET A CA 1
ATOM 773 C C . MET A 1 102 ? 18.281 -11.625 -7.48 1 92.56 102 MET A C 1
ATOM 775 O O . MET A 1 102 ? 18.5 -10.477 -7.09 1 92.56 102 MET A O 1
ATOM 779 N N . TRP A 1 103 ? 17.141 -12.164 -7.469 1 95.81 103 TRP A N 1
ATOM 780 C CA . TRP A 1 103 ? 15.969 -11.406 -7.016 1 95.81 103 TRP A CA 1
ATOM 781 C C . TRP A 1 103 ? 16.062 -11.109 -5.523 1 95.81 103 TRP A C 1
ATOM 783 O O . TRP A 1 103 ? 15.688 -10.023 -5.074 1 95.81 103 TRP A O 1
ATOM 793 N N . ARG A 1 104 ? 16.547 -12.055 -4.742 1 96.75 104 ARG A N 1
ATOM 794 C CA . ARG A 1 104 ? 16.719 -11.852 -3.309 1 96.75 104 ARG A CA 1
ATOM 795 C C . ARG A 1 104 ? 17.656 -10.672 -3.037 1 96.75 104 ARG A C 1
ATOM 797 O O . ARG A 1 104 ? 17.328 -9.805 -2.219 1 96.75 104 ARG A O 1
ATOM 804 N N . THR A 1 105 ? 18.75 -10.664 -3.707 1 95.81 105 THR A N 1
ATOM 805 C CA . THR A 1 105 ? 19.719 -9.586 -3.525 1 95.81 105 THR A CA 1
ATOM 806 C C . THR A 1 105 ? 19.109 -8.242 -3.916 1 95.81 105 THR A C 1
ATOM 808 O O . THR A 1 105 ? 19.281 -7.25 -3.211 1 95.81 105 THR A O 1
ATOM 811 N N . GLY A 1 106 ? 18.406 -8.188 -5.016 1 95.88 106 GLY A N 1
ATOM 812 C CA . GLY A 1 106 ? 17.766 -6.961 -5.453 1 95.88 106 GLY A CA 1
ATOM 813 C C . GLY A 1 106 ? 16.734 -6.449 -4.469 1 95.88 106 GLY A C 1
ATOM 814 O O . GLY A 1 106 ? 16.75 -5.273 -4.102 1 95.88 106 GLY A O 1
ATOM 815 N N . ILE A 1 107 ? 15.828 -7.328 -4.004 1 97.88 107 ILE A N 1
ATOM 816 C CA . ILE A 1 107 ? 14.781 -6.957 -3.051 1 97.88 107 ILE A CA 1
ATOM 817 C C . ILE A 1 107 ? 15.422 -6.551 -1.723 1 97.88 107 ILE A C 1
ATOM 819 O O . ILE A 1 107 ? 14.945 -5.625 -1.058 1 97.88 107 ILE A O 1
ATOM 823 N N . ASN A 1 108 ? 16.5 -7.199 -1.357 1 97.31 108 ASN A N 1
ATOM 824 C CA . ASN A 1 108 ? 17.188 -6.922 -0.1 1 97.31 108 ASN A CA 1
ATOM 825 C C . ASN A 1 108 ? 17.766 -5.512 -0.077 1 97.31 108 ASN A C 1
ATOM 827 O O . ASN A 1 108 ? 17.891 -4.906 0.988 1 97.31 108 ASN A O 1
ATOM 831 N N . VAL A 1 109 ? 18.172 -5 -1.216 1 96.62 109 VAL A N 1
ATOM 832 C CA . VAL A 1 109 ? 18.641 -3.621 -1.306 1 96.62 109 VAL A CA 1
ATOM 833 C C . VAL A 1 109 ? 17.594 -2.684 -0.709 1 96.62 109 VAL A C 1
ATOM 835 O O . VAL A 1 109 ? 17.922 -1.818 0.108 1 96.62 109 VAL A O 1
ATOM 838 N N . PHE A 1 110 ? 16.391 -2.881 -1.105 1 97.44 110 PHE A N 1
ATOM 839 C CA . PHE A 1 110 ? 15.305 -2.025 -0.638 1 97.44 110 PHE A CA 1
ATOM 840 C C . PHE A 1 110 ? 14.969 -2.324 0.818 1 97.44 110 PHE A C 1
ATOM 842 O O . PHE A 1 110 ? 14.797 -1.407 1.623 1 97.44 110 PHE A O 1
ATOM 849 N N . PHE A 1 111 ? 14.898 -3.586 1.185 1 98.06 111 PHE A N 1
ATOM 850 C CA . PHE A 1 111 ? 14.617 -3.99 2.557 1 98.06 111 PHE A CA 1
ATOM 851 C C . PHE A 1 111 ? 15.617 -3.369 3.521 1 98.06 111 PHE A C 1
ATOM 853 O O . PHE A 1 111 ? 15.227 -2.758 4.52 1 98.06 111 PHE A O 1
ATOM 860 N N . GLU A 1 112 ? 16.844 -3.465 3.205 1 97.19 112 GLU A N 1
ATOM 861 C CA . GLU A 1 112 ? 17.906 -2.969 4.09 1 97.19 112 GLU A CA 1
ATOM 862 C C . GLU A 1 112 ? 17.906 -1.442 4.133 1 97.19 112 GLU A C 1
ATOM 864 O O . GLU A 1 112 ? 18.016 -0.849 5.207 1 97.19 112 GLU A O 1
ATOM 869 N N . THR A 1 113 ? 17.812 -0.842 2.963 1 97.88 113 THR A N 1
ATOM 870 C CA . THR A 1 113 ? 17.906 0.613 2.912 1 97.88 113 THR A CA 1
ATOM 871 C C . THR A 1 113 ? 16.719 1.252 3.629 1 97.88 113 THR A C 1
ATOM 873 O O . THR A 1 113 ? 16.906 2.051 4.551 1 97.88 113 THR A O 1
ATOM 876 N N . PHE A 1 114 ? 15.539 0.854 3.271 1 97.5 114 PHE A N 1
ATOM 877 C CA . PHE A 1 114 ? 14.367 1.441 3.898 1 97.5 114 PHE A CA 1
ATOM 878 C C . PHE A 1 114 ? 14.25 0.999 5.352 1 97.5 114 PHE A C 1
ATOM 880 O O . PHE A 1 114 ? 13.781 1.761 6.203 1 97.5 114 PHE A O 1
ATOM 887 N N . GLY A 1 115 ? 14.695 -0.214 5.648 1 97.06 115 GLY A N 1
ATOM 888 C CA . GLY A 1 115 ? 14.711 -0.713 7.012 1 97.06 115 GLY A CA 1
ATOM 889 C C . GLY A 1 115 ? 15.664 0.05 7.914 1 97.06 115 GLY A C 1
ATOM 890 O O . GLY A 1 115 ? 15.461 0.11 9.133 1 97.06 115 GLY A O 1
ATOM 891 N N . SER A 1 116 ? 16.672 0.606 7.332 1 97.31 116 SER A N 1
ATOM 892 C CA . SER A 1 116 ? 17.641 1.376 8.102 1 97.31 116 SER A CA 1
ATOM 893 C C . SER A 1 116 ? 17.156 2.799 8.344 1 97.31 116 SER A C 1
ATOM 895 O O . SER A 1 116 ? 17.75 3.537 9.133 1 97.31 116 SER A O 1
ATOM 897 N N . HIS A 1 117 ? 16.094 3.205 7.695 1 97.62 117 HIS A N 1
ATOM 898 C CA . HIS A 1 117 ? 15.508 4.535 7.828 1 97.62 117 HIS A CA 1
ATOM 899 C C . HIS A 1 117 ? 14 4.457 7.992 1 97.62 117 HIS A C 1
ATOM 901 O O . HIS A 1 117 ? 13.258 5.18 7.32 1 97.62 117 HIS A O 1
ATOM 907 N N . LYS A 1 118 ? 13.562 3.598 8.852 1 96.69 118 LYS A N 1
ATOM 908 C CA . LYS A 1 118 ? 12.141 3.293 9 1 96.69 118 LYS A CA 1
ATOM 909 C C . LYS A 1 118 ? 11.344 4.551 9.32 1 96.69 118 LYS A C 1
ATOM 911 O O . LYS A 1 118 ? 10.227 4.727 8.828 1 96.69 118 LYS A O 1
ATOM 916 N N . ALA A 1 119 ? 11.93 5.379 10.125 1 96.56 119 ALA A N 1
ATOM 917 C CA . ALA A 1 119 ? 11.227 6.59 10.547 1 96.56 119 ALA A CA 1
ATOM 918 C C . ALA A 1 119 ? 10.969 7.516 9.359 1 96.56 119 ALA A C 1
ATOM 920 O O . ALA A 1 119 ? 9.883 8.078 9.227 1 96.56 119 ALA A O 1
ATOM 921 N N . VAL A 1 120 ? 11.938 7.672 8.508 1 97.06 120 VAL A N 1
ATOM 922 C CA . VAL A 1 120 ? 11.82 8.516 7.324 1 97.06 120 VAL A CA 1
ATOM 923 C C . VAL A 1 120 ? 10.812 7.902 6.352 1 97.06 120 VAL A C 1
ATOM 925 O O . VAL A 1 120 ? 9.977 8.609 5.789 1 97.06 120 VAL A O 1
ATOM 928 N N . THR A 1 121 ? 10.883 6.637 6.246 1 94.62 121 THR A N 1
ATOM 929 C CA . THR A 1 121 ? 9.992 5.914 5.344 1 94.62 121 THR A CA 1
ATOM 930 C C . THR A 1 121 ? 8.539 6.059 5.785 1 94.62 121 THR A C 1
ATOM 932 O O . THR A 1 121 ? 7.66 6.34 4.965 1 94.62 121 THR A O 1
ATOM 935 N N . ARG A 1 122 ? 8.344 5.922 7.035 1 93.38 122 ARG A N 1
ATOM 936 C CA . ARG A 1 122 ? 7.004 6.062 7.598 1 93.38 122 ARG A CA 1
ATOM 937 C C . ARG A 1 122 ? 6.477 7.48 7.406 1 93.38 122 ARG A C 1
ATOM 939 O O . ARG A 1 122 ? 5.336 7.672 6.984 1 93.38 122 ARG A O 1
ATOM 946 N N . ALA A 1 123 ? 7.285 8.43 7.695 1 94.88 123 ALA A N 1
ATOM 947 C CA . ALA A 1 123 ? 6.883 9.828 7.559 1 94.88 123 ALA A CA 1
ATOM 948 C C . ALA A 1 123 ? 6.621 10.18 6.094 1 94.88 123 ALA A C 1
ATOM 950 O O . ALA A 1 123 ? 5.688 10.922 5.785 1 94.88 123 ALA A O 1
ATOM 951 N N . GLY A 1 124 ? 7.457 9.656 5.223 1 94.88 124 GLY A N 1
ATOM 952 C CA . GLY A 1 124 ? 7.262 9.867 3.799 1 94.88 124 GLY A CA 1
ATOM 953 C C . GLY A 1 124 ? 5.957 9.297 3.283 1 94.88 124 GLY A C 1
ATOM 954 O O . GLY A 1 124 ? 5.242 9.945 2.518 1 94.88 124 GLY A O 1
ATOM 955 N N . GLN A 1 125 ? 5.672 8.125 3.693 1 92.56 125 GLN A N 1
ATOM 956 C CA . GLN A 1 125 ? 4.418 7.48 3.312 1 92.56 125 GLN A CA 1
ATOM 957 C C . GLN A 1 125 ? 3.217 8.305 3.762 1 92.56 125 GLN A C 1
ATOM 959 O O . GLN A 1 125 ? 2.285 8.531 2.984 1 92.56 125 GLN A O 1
ATOM 964 N N . ALA A 1 126 ? 3.271 8.789 4.969 1 89.38 126 ALA A N 1
ATOM 965 C CA . ALA A 1 126 ? 2.184 9.586 5.52 1 89.38 126 ALA A CA 1
ATOM 966 C C . ALA A 1 126 ? 2.02 10.898 4.754 1 89.38 126 ALA A C 1
ATOM 968 O O . ALA A 1 126 ? 0.899 11.375 4.562 1 89.38 126 ALA A O 1
ATOM 969 N N . ALA A 1 127 ? 3.057 11.43 4.305 1 92.25 127 ALA A N 1
ATOM 970 C CA . ALA A 1 127 ? 3.051 12.75 3.678 1 92.25 127 ALA A CA 1
ATOM 971 C C . ALA A 1 127 ? 2.592 12.664 2.225 1 92.25 127 ALA A C 1
ATOM 973 O O . ALA A 1 127 ? 2.252 13.68 1.612 1 92.25 127 ALA A O 1
ATOM 974 N N . ARG A 1 128 ? 2.582 11.461 1.603 1 90.19 128 ARG A N 1
ATOM 975 C CA . ARG A 1 128 ? 2.281 11.297 0.184 1 90.19 128 ARG A CA 1
ATOM 976 C C . ARG A 1 128 ? 0.859 11.75 -0.129 1 90.19 128 ARG A C 1
ATOM 978 O O . ARG A 1 128 ? 0.583 12.234 -1.229 1 90.19 128 ARG A O 1
ATOM 985 N N . ALA A 1 129 ? -0.026 11.703 0.844 1 81.75 129 ALA A N 1
ATOM 986 C CA . ALA A 1 129 ? -1.429 12.047 0.623 1 81.75 129 ALA A CA 1
ATOM 987 C C . ALA A 1 129 ? -1.624 13.555 0.565 1 81.75 129 ALA A C 1
ATOM 989 O O . ALA A 1 129 ? -2.578 14.039 -0.048 1 81.75 129 ALA A O 1
ATOM 990 N N . THR A 1 130 ? -0.7 14.281 1.098 1 83.94 130 THR A N 1
ATOM 991 C CA . THR A 1 130 ? -0.96 15.711 1.242 1 83.94 130 THR A CA 1
ATOM 992 C C . THR A 1 130 ? 0.142 16.531 0.58 1 83.94 130 THR A C 1
ATOM 994 O O . THR A 1 130 ? 0.01 17.75 0.425 1 83.94 130 THR A O 1
ATOM 997 N N . SER A 1 131 ? 1.238 15.906 0.29 1 92.44 131 SER A N 1
ATOM 998 C CA . SER A 1 131 ? 2.348 16.609 -0.335 1 92.44 131 SER A CA 1
ATOM 999 C C . SER A 1 131 ? 2.562 16.156 -1.772 1 92.44 131 SER A C 1
ATOM 1001 O O . SER A 1 131 ? 3.023 15.031 -2.008 1 92.44 131 SER A O 1
ATOM 1003 N N . VAL A 1 132 ? 2.359 17.078 -2.678 1 93.56 132 VAL A N 1
ATOM 1004 C CA . VAL A 1 132 ? 2.539 16.781 -4.098 1 93.56 132 VAL A CA 1
ATOM 1005 C C . VAL A 1 132 ? 4.008 16.469 -4.379 1 93.56 132 VAL A C 1
ATOM 1007 O O . VAL A 1 132 ? 4.32 15.578 -5.164 1 93.56 132 VAL A O 1
ATOM 1010 N N . GLU A 1 133 ? 4.875 17.141 -3.668 1 96.62 133 GLU A N 1
ATOM 1011 C CA . GLU A 1 133 ? 6.309 16.953 -3.879 1 96.62 133 GLU A CA 1
ATOM 1012 C C . GLU A 1 133 ? 6.766 15.57 -3.445 1 96.62 133 GLU A C 1
ATOM 1014 O O . GLU A 1 133 ? 7.543 14.922 -4.145 1 96.62 133 GLU A O 1
ATOM 1019 N N . VAL A 1 134 ? 6.312 15.148 -2.322 1 96.19 134 VAL A N 1
ATOM 1020 C CA . VAL A 1 134 ? 6.652 13.82 -1.821 1 96.19 134 VAL A CA 1
ATOM 1021 C C . VAL A 1 134 ? 6.07 12.75 -2.746 1 96.19 134 VAL A C 1
ATOM 1023 O O . VAL A 1 134 ? 6.75 11.789 -3.096 1 96.19 134 VAL A O 1
ATOM 1026 N N . ALA A 1 135 ? 4.891 12.992 -3.152 1 95 135 ALA A N 1
ATOM 1027 C CA . ALA A 1 135 ? 4.223 12.055 -4.051 1 95 135 ALA A CA 1
ATOM 1028 C C . ALA A 1 135 ? 4.969 11.938 -5.379 1 95 135 ALA A C 1
ATOM 1030 O O . ALA A 1 135 ? 5.176 10.836 -5.887 1 95 135 ALA A O 1
ATOM 1031 N N . GLU A 1 136 ? 5.348 13.023 -5.918 1 97.12 136 GLU A N 1
ATOM 1032 C CA . GLU A 1 136 ? 6.047 13.047 -7.199 1 97.12 136 GLU A CA 1
ATOM 1033 C C . GLU A 1 136 ? 7.418 12.383 -7.09 1 97.12 136 GLU A C 1
ATOM 1035 O O . GLU A 1 136 ? 7.824 11.641 -7.984 1 97.12 136 GLU A O 1
ATOM 1040 N N . LEU A 1 137 ? 8.078 12.672 -6.043 1 97.62 137 LEU A N 1
ATOM 1041 C CA . LEU A 1 137 ? 9.375 12.055 -5.816 1 97.62 137 LEU A CA 1
ATOM 1042 C C . LEU A 1 137 ? 9.25 10.531 -5.75 1 97.62 137 LEU A C 1
ATOM 1044 O O . LEU A 1 137 ? 9.984 9.812 -6.43 1 97.62 137 LEU A O 1
ATOM 1048 N N . TRP A 1 138 ? 8.32 10.125 -4.926 1 96.88 138 TRP A N 1
ATOM 1049 C CA . TRP A 1 138 ? 8.117 8.688 -4.762 1 96.88 138 TRP A CA 1
ATOM 1050 C C . TRP A 1 138 ? 7.719 8.039 -6.082 1 96.88 138 TRP A C 1
ATOM 1052 O O . TRP A 1 138 ? 8.25 6.984 -6.449 1 96.88 138 TRP A O 1
ATOM 1062 N N . SER A 1 139 ? 6.867 8.695 -6.781 1 97.5 139 SER A N 1
ATOM 1063 C CA . SER A 1 139 ? 6.391 8.203 -8.07 1 97.5 139 SER A CA 1
ATOM 1064 C C . SER A 1 139 ? 7.539 8.047 -9.062 1 97.5 139 SER A C 1
ATOM 1066 O O . SER A 1 139 ? 7.637 7.031 -9.75 1 97.5 139 SER A O 1
ATOM 1068 N N . THR A 1 140 ? 8.312 8.977 -9.109 1 97.69 140 THR A N 1
ATOM 1069 C CA . THR A 1 140 ? 9.445 8.969 -10.031 1 97.69 140 THR A CA 1
ATOM 1070 C C . THR A 1 140 ? 10.359 7.777 -9.758 1 97.69 140 THR A C 1
ATOM 1072 O O . THR A 1 140 ? 10.727 7.043 -10.68 1 97.69 140 THR A O 1
ATOM 1075 N N . PHE A 1 141 ? 10.664 7.566 -8.586 1 97.31 141 PHE A N 1
ATOM 1076 C CA . PHE A 1 141 ? 11.586 6.488 -8.25 1 97.31 141 PHE A CA 1
ATOM 1077 C C . PHE A 1 141 ? 10.914 5.129 -8.406 1 97.31 141 PHE A C 1
ATOM 1079 O O . PHE A 1 141 ? 11.531 4.18 -8.891 1 97.31 141 PHE A O 1
ATOM 1086 N N . MET A 1 142 ? 9.672 5.027 -8.031 1 97.88 142 MET A N 1
ATOM 1087 C CA . MET A 1 142 ? 8.945 3.779 -8.25 1 97.88 142 MET A CA 1
ATOM 1088 C C . MET A 1 142 ? 8.922 3.414 -9.734 1 97.88 142 MET A C 1
ATOM 1090 O O . MET A 1 142 ? 9.156 2.26 -10.094 1 97.88 142 MET A O 1
ATOM 1094 N N . GLN A 1 143 ? 8.656 4.418 -10.539 1 98 143 GLN A N 1
ATOM 1095 C CA . GLN A 1 143 ? 8.617 4.176 -11.977 1 98 143 GLN A CA 1
ATOM 1096 C C . GLN A 1 143 ? 9.969 3.699 -12.5 1 98 143 GLN A C 1
ATOM 1098 O O . GLN A 1 143 ? 10.039 2.799 -13.336 1 98 143 GLN A O 1
ATOM 1103 N N . LYS A 1 144 ? 10.969 4.301 -11.984 1 97.56 144 LYS A N 1
ATOM 1104 C CA . LYS A 1 144 ? 12.32 3.895 -12.367 1 97.56 144 LYS A CA 1
ATOM 1105 C C . LYS A 1 144 ? 12.586 2.443 -11.977 1 97.56 144 LYS A C 1
ATOM 1107 O O . LYS A 1 144 ? 13.094 1.66 -12.789 1 97.56 144 LYS A O 1
ATOM 1112 N N . TRP A 1 145 ? 12.289 2.068 -10.75 1 97.88 145 TRP A N 1
ATOM 1113 C CA . TRP A 1 145 ? 12.516 0.716 -10.258 1 97.88 145 TRP A CA 1
ATOM 1114 C C . TRP A 1 145 ? 11.656 -0.294 -11.008 1 97.88 145 TRP A C 1
ATOM 1116 O O . TRP A 1 145 ? 12.109 -1.397 -11.312 1 97.88 145 TRP A O 1
ATOM 1126 N N . ILE A 1 146 ? 10.461 0.046 -11.336 1 98.38 146 ILE A N 1
ATOM 1127 C CA . ILE A 1 146 ? 9.547 -0.815 -12.07 1 98.38 146 ILE A CA 1
ATOM 1128 C C . ILE A 1 146 ? 10.062 -1.029 -13.484 1 98.38 146 ILE A C 1
ATOM 1130 O O . ILE A 1 146 ? 10.039 -2.15 -14 1 98.38 146 ILE A O 1
ATOM 1134 N N . ALA A 1 147 ? 10.492 0.046 -14.109 1 97.94 147 ALA A N 1
ATOM 1135 C CA . ALA A 1 147 ? 11.062 -0.071 -15.445 1 97.94 147 ALA A CA 1
ATOM 1136 C C . ALA A 1 147 ? 12.273 -1.003 -15.445 1 97.94 147 ALA A C 1
ATOM 1138 O O . ALA A 1 147 ? 12.43 -1.826 -16.344 1 97.94 147 ALA A O 1
ATOM 1139 N N . TYR A 1 148 ? 13.086 -0.862 -14.5 1 97.31 148 TYR A N 1
ATOM 1140 C CA . TYR A 1 148 ? 14.242 -1.739 -14.367 1 97.31 148 TYR A CA 1
ATOM 1141 C C . TYR A 1 148 ? 13.812 -3.189 -14.195 1 97.31 148 TYR A C 1
ATOM 1143 O O . TYR A 1 148 ? 14.32 -4.082 -14.875 1 97.31 148 TYR A O 1
ATOM 1151 N N . THR A 1 149 ? 12.906 -3.461 -13.289 1 97.88 149 THR A N 1
ATOM 1152 C CA . THR A 1 149 ? 12.383 -4.801 -13.039 1 97.88 149 THR A CA 1
ATOM 1153 C C . THR A 1 149 ? 11.805 -5.398 -14.32 1 97.88 149 THR A C 1
ATOM 1155 O O . THR A 1 149 ? 12.07 -6.555 -14.648 1 97.88 149 THR A O 1
ATOM 1158 N N . ALA A 1 150 ? 11.016 -4.578 -15 1 98.56 150 ALA A N 1
ATOM 1159 C CA . ALA A 1 150 ? 10.414 -5.031 -16.25 1 98.56 150 ALA A CA 1
ATOM 1160 C C . ALA A 1 150 ? 11.484 -5.43 -17.266 1 98.56 150 ALA A C 1
ATOM 1162 O O . ALA A 1 150 ? 11.352 -6.449 -17.953 1 98.56 150 ALA A O 1
ATOM 1163 N N . ALA A 1 151 ? 12.516 -4.637 -17.344 1 97.75 151 ALA A N 1
ATOM 1164 C CA . ALA A 1 151 ? 13.609 -4.934 -18.266 1 97.75 151 ALA A CA 1
ATOM 1165 C C . ALA A 1 151 ? 14.289 -6.25 -17.891 1 97.75 151 ALA A C 1
ATOM 1167 O O . ALA A 1 151 ? 14.656 -7.035 -18.781 1 97.75 151 ALA A O 1
ATOM 1168 N N . VAL A 1 152 ? 14.477 -6.508 -16.625 1 96.44 152 VAL A N 1
ATOM 1169 C CA . VAL A 1 152 ? 15.109 -7.742 -16.172 1 96.44 152 VAL A CA 1
ATOM 1170 C C . VAL A 1 152 ? 14.203 -8.93 -16.484 1 96.44 152 VAL A C 1
ATOM 1172 O O . VAL A 1 152 ? 14.68 -9.977 -16.938 1 96.44 152 VAL A O 1
ATOM 1175 N N . ILE A 1 153 ? 12.906 -8.789 -16.25 1 97.62 153 ILE A N 1
ATOM 1176 C CA . ILE A 1 153 ? 11.953 -9.844 -16.578 1 97.62 153 ILE A CA 1
ATOM 1177 C C . ILE A 1 153 ? 12.023 -10.164 -18.062 1 97.62 153 ILE A C 1
ATOM 1179 O O . ILE A 1 153 ? 12.094 -11.328 -18.453 1 97.62 153 ILE A O 1
ATOM 1183 N N . ASP A 1 154 ? 12.008 -9.125 -18.875 1 98.12 154 ASP A N 1
ATOM 1184 C CA . ASP A 1 154 ? 12.07 -9.328 -20.328 1 98.12 154 ASP A CA 1
ATOM 1185 C C . ASP A 1 154 ? 13.383 -10 -20.719 1 98.12 154 ASP A C 1
ATOM 1187 O O . ASP A 1 154 ? 13.406 -10.836 -21.625 1 98.12 154 ASP A O 1
ATOM 1191 N N . ALA A 1 155 ? 14.445 -9.648 -20.094 1 95.75 155 ALA A N 1
ATOM 1192 C CA . ALA A 1 155 ? 15.734 -10.281 -20.375 1 95.75 155 ALA A CA 1
ATOM 1193 C C . ALA A 1 155 ? 15.695 -11.773 -20.031 1 95.75 155 ALA A C 1
ATOM 1195 O O . ALA A 1 155 ? 16.219 -12.602 -20.781 1 95.75 155 ALA A O 1
ATOM 1196 N N . GLU A 1 156 ? 15.125 -12.094 -18.875 1 95.5 156 GLU A N 1
ATOM 1197 C CA . GLU A 1 156 ? 14.969 -13.492 -18.5 1 95.5 156 GLU A CA 1
ATOM 1198 C C . GLU A 1 156 ? 14.109 -14.25 -19.516 1 95.5 156 GLU A C 1
ATOM 1200 O O . GLU A 1 156 ? 14.398 -15.398 -19.844 1 95.5 156 GLU A O 1
ATOM 1205 N N . ARG A 1 157 ? 13.07 -13.609 -20 1 96.69 157 ARG A N 1
ATOM 1206 C CA . ARG A 1 157 ? 12.203 -14.203 -21 1 96.69 157 ARG A CA 1
ATOM 1207 C C . ARG A 1 157 ? 12.938 -14.383 -22.328 1 96.69 157 ARG A C 1
ATOM 1209 O O . ARG A 1 157 ? 12.828 -15.43 -22.969 1 96.69 157 ARG A O 1
ATOM 1216 N N . ASP A 1 158 ? 13.672 -13.406 -22.719 1 97.06 158 ASP A N 1
ATOM 1217 C CA . ASP A 1 158 ? 14.391 -13.422 -23.984 1 97.06 158 ASP A CA 1
ATOM 1218 C C . ASP A 1 158 ? 15.43 -14.539 -24.016 1 97.06 158 ASP A C 1
ATOM 1220 O O . ASP A 1 158 ? 15.664 -15.148 -25.062 1 97.06 158 ASP A O 1
ATOM 1224 N N . ARG A 1 159 ? 15.984 -14.82 -22.906 1 94.81 159 ARG A N 1
ATOM 1225 C CA . ARG A 1 159 ? 17 -15.867 -22.859 1 94.81 159 ARG A CA 1
ATOM 1226 C C . ARG A 1 159 ? 16.375 -17.234 -22.578 1 94.81 159 ARG A C 1
ATOM 1228 O O . ARG A 1 159 ? 17.094 -18.203 -22.344 1 94.81 159 ARG A O 1
ATOM 1235 N N . GLY A 1 160 ? 15.047 -17.297 -22.422 1 94.31 160 GLY A N 1
ATOM 1236 C CA . GLY A 1 160 ? 14.305 -18.547 -22.312 1 94.31 160 GLY A CA 1
ATOM 1237 C C . GLY A 1 160 ? 14.195 -19.047 -20.891 1 94.31 160 GLY A C 1
ATOM 1238 O O . GLY A 1 160 ? 13.711 -20.172 -20.656 1 94.31 160 GLY A O 1
ATOM 1239 N N . ALA A 1 161 ? 14.602 -18.219 -19.938 1 92.88 161 ALA A N 1
ATOM 1240 C CA . ALA A 1 161 ? 14.625 -18.672 -18.547 1 92.88 161 ALA A CA 1
ATOM 1241 C C . ALA A 1 161 ? 13.258 -18.5 -17.891 1 92.88 161 ALA A C 1
ATOM 1243 O O . ALA A 1 161 ? 12.938 -19.172 -16.906 1 92.88 161 ALA A O 1
ATOM 1244 N N . ALA A 1 162 ? 12.469 -17.578 -18.406 1 95 162 ALA A N 1
ATOM 1245 C CA . ALA A 1 162 ? 11.133 -17.312 -17.875 1 95 162 ALA A CA 1
ATOM 1246 C C . ALA A 1 162 ? 10.086 -17.344 -18.984 1 95 162 ALA A C 1
ATOM 1248 O O . ALA A 1 162 ? 10.359 -16.938 -20.109 1 95 162 ALA A O 1
ATOM 1249 N N . PRO A 1 163 ? 8.906 -17.828 -18.672 1 95.44 163 PRO A N 1
ATOM 1250 C CA . PRO A 1 163 ? 7.836 -17.844 -19.672 1 95.44 163 PRO A CA 1
ATOM 1251 C C . PRO A 1 163 ? 7.262 -16.453 -19.938 1 95.44 163 PRO A C 1
ATOM 1253 O O . PRO A 1 163 ? 7.312 -15.586 -19.078 1 95.44 163 PRO A O 1
ATOM 1256 N N . ARG A 1 164 ? 6.684 -16.234 -21.172 1 95.31 164 ARG A N 1
ATOM 1257 C CA . ARG A 1 164 ? 5.938 -15.023 -21.484 1 95.31 164 ARG A CA 1
ATOM 1258 C C . ARG A 1 164 ? 4.48 -15.148 -21.062 1 95.31 164 ARG A C 1
ATOM 1260 O O . ARG A 1 164 ? 3.732 -15.953 -21.609 1 95.31 164 ARG A O 1
ATOM 1267 N N . THR A 1 165 ? 4.148 -14.461 -20.094 1 94.25 165 THR A N 1
ATOM 1268 C CA . THR A 1 165 ? 2.803 -14.5 -19.531 1 94.25 165 THR A CA 1
ATOM 1269 C C . THR A 1 165 ? 2.131 -13.133 -19.641 1 94.25 165 THR A C 1
ATOM 1271 O O . THR A 1 165 ? 1.656 -12.758 -20.719 1 94.25 165 THR A O 1
ATOM 1274 N N . LEU A 1 166 ? 2.229 -12.289 -18.609 1 95.56 166 LEU A N 1
ATOM 1275 C CA . LEU A 1 166 ? 1.729 -10.914 -18.609 1 95.56 166 LEU A CA 1
ATOM 1276 C C . LEU A 1 166 ? 2.777 -9.953 -19.141 1 95.56 166 LEU A C 1
ATOM 1278 O O . LEU A 1 166 ? 3.973 -10.258 -19.141 1 95.56 166 LEU A O 1
ATOM 1282 N N . PRO A 1 167 ? 2.244 -8.805 -19.703 1 97.56 167 PRO A N 1
ATOM 1283 C CA . PRO A 1 167 ? 3.268 -7.793 -20 1 97.56 167 PRO A CA 1
ATOM 1284 C C . PRO A 1 167 ? 4.199 -7.543 -18.812 1 97.56 167 PRO A C 1
ATOM 1286 O O . PRO A 1 167 ? 3.738 -7.418 -17.672 1 97.56 167 PRO A O 1
ATOM 1289 N N . ALA A 1 168 ? 5.527 -7.543 -19.109 1 98.44 168 ALA A N 1
ATOM 1290 C CA . ALA A 1 168 ? 6.543 -7.441 -18.062 1 98.44 168 ALA A CA 1
ATOM 1291 C C . ALA A 1 168 ? 6.305 -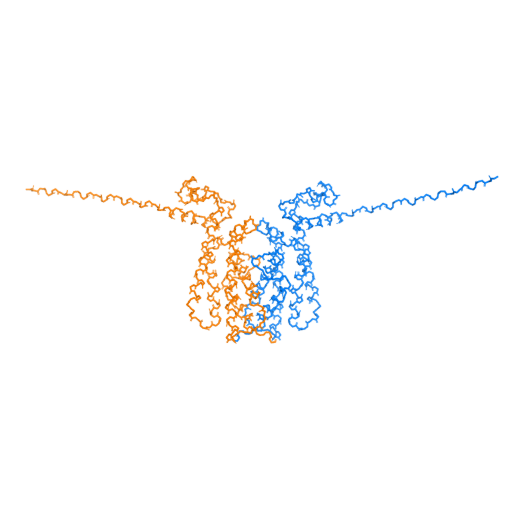6.223 -17.172 1 98.44 168 ALA A C 1
ATOM 1293 O O . ALA A 1 168 ? 6.496 -6.285 -15.961 1 98.44 168 ALA A O 1
ATOM 1294 N N . HIS A 1 169 ? 5.883 -5.145 -17.797 1 98.5 169 HIS A N 1
ATOM 1295 C CA . HIS A 1 169 ? 5.703 -3.91 -17.047 1 98.5 169 HIS A CA 1
ATOM 1296 C C . HIS A 1 169 ? 4.562 -4.035 -16.047 1 98.5 169 HIS A C 1
ATOM 1298 O O . HIS A 1 169 ? 4.645 -3.508 -14.93 1 98.5 169 HIS A O 1
ATOM 1304 N N . GLU A 1 170 ? 3.473 -4.699 -16.375 1 98.38 170 GLU A N 1
ATOM 1305 C CA . GLU A 1 170 ? 2.348 -4.891 -15.469 1 98.38 170 GLU A CA 1
ATOM 1306 C C . GLU A 1 170 ? 2.721 -5.816 -14.32 1 98.38 170 GLU A C 1
ATOM 1308 O O . GLU A 1 170 ? 2.391 -5.539 -13.164 1 98.38 170 GLU A O 1
ATOM 1313 N N . LEU A 1 171 ? 3.404 -6.875 -14.664 1 98.5 171 LEU A N 1
ATOM 1314 C CA . LEU A 1 171 ? 3.887 -7.789 -13.633 1 98.5 171 LEU A CA 1
ATOM 1315 C C . LEU A 1 171 ? 4.844 -7.082 -12.68 1 98.5 171 LEU A C 1
ATOM 1317 O O . LEU A 1 171 ? 4.691 -7.172 -11.461 1 98.5 171 LEU A O 1
ATOM 1321 N N . ALA A 1 172 ? 5.793 -6.324 -13.227 1 98.81 172 ALA A N 1
ATOM 1322 C CA . ALA A 1 172 ? 6.758 -5.562 -12.438 1 98.81 172 ALA A CA 1
ATOM 1323 C C . ALA A 1 172 ? 6.051 -4.551 -11.531 1 98.81 172 ALA A C 1
ATOM 1325 O O . ALA A 1 172 ? 6.449 -4.355 -10.383 1 98.81 172 ALA A O 1
ATOM 1326 N N . THR A 1 173 ? 5.023 -3.938 -12.062 1 98.81 173 THR A N 1
ATOM 1327 C CA . THR A 1 173 ? 4.285 -2.936 -11.305 1 98.81 173 THR A CA 1
ATOM 1328 C C . THR A 1 173 ? 3.625 -3.561 -10.078 1 98.81 173 THR A C 1
ATOM 1330 O O . THR A 1 173 ? 3.826 -3.1 -8.953 1 98.81 173 THR A O 1
ATOM 1333 N N . ALA A 1 174 ? 2.91 -4.625 -10.266 1 98.81 174 ALA A N 1
ATOM 1334 C CA . ALA A 1 174 ? 2.209 -5.27 -9.156 1 98.81 174 ALA A CA 1
ATOM 1335 C C . ALA A 1 174 ? 3.195 -5.793 -8.117 1 98.81 174 ALA A C 1
ATOM 1337 O O . ALA A 1 174 ? 2.965 -5.66 -6.91 1 98.81 174 ALA A O 1
ATOM 1338 N N . LEU A 1 175 ? 4.281 -6.34 -8.539 1 98.88 175 LEU A N 1
ATOM 1339 C CA . LEU A 1 175 ? 5.289 -6.891 -7.637 1 98.88 175 LEU A CA 1
ATOM 1340 C C . LEU A 1 175 ? 5.957 -5.789 -6.824 1 98.88 175 LEU A C 1
ATOM 1342 O O . LEU A 1 175 ? 6.199 -5.953 -5.629 1 98.88 175 LEU A O 1
ATOM 1346 N N . ASN A 1 176 ? 6.254 -4.699 -7.469 1 98.75 176 ASN A N 1
ATOM 1347 C CA . ASN A 1 176 ? 6.879 -3.598 -6.746 1 98.75 176 ASN A CA 1
ATOM 1348 C C . ASN A 1 176 ? 5.895 -2.916 -5.801 1 98.75 176 ASN A C 1
ATOM 1350 O O . ASN A 1 176 ? 6.273 -2.49 -4.707 1 98.75 176 ASN A O 1
ATOM 1354 N N . LEU A 1 177 ? 4.668 -2.807 -6.227 1 98.56 177 LEU A N 1
ATOM 1355 C CA . LEU A 1 177 ? 3.654 -2.283 -5.316 1 98.56 177 LEU A CA 1
ATOM 1356 C C . LEU A 1 177 ? 3.469 -3.207 -4.117 1 98.56 177 LEU A C 1
ATOM 1358 O O . LEU A 1 177 ? 3.262 -2.742 -2.994 1 98.56 177 LEU A O 1
ATOM 1362 N N . MET A 1 178 ? 3.568 -4.469 -4.316 1 98.75 178 MET A N 1
ATOM 1363 C CA . MET A 1 178 ? 3.543 -5.426 -3.213 1 98.75 178 MET A CA 1
ATOM 1364 C C . MET A 1 178 ? 4.703 -5.184 -2.254 1 98.75 178 MET A C 1
ATOM 1366 O O . MET A 1 178 ? 4.512 -5.152 -1.036 1 98.75 178 MET A O 1
ATOM 1370 N N . ASN A 1 179 ? 5.891 -5.078 -2.82 1 98.69 179 ASN A N 1
ATOM 1371 C CA . ASN A 1 179 ? 7.055 -4.793 -1.988 1 98.69 179 ASN A CA 1
ATOM 1372 C C . ASN A 1 179 ? 6.84 -3.545 -1.135 1 98.69 179 ASN A C 1
ATOM 1374 O O . ASN A 1 179 ? 7.066 -3.57 0.076 1 98.69 179 ASN A O 1
ATOM 1378 N N . GLU A 1 180 ? 6.43 -2.539 -1.825 1 97.5 180 GLU A N 1
ATOM 1379 C CA . GLU A 1 180 ? 6.188 -1.27 -1.146 1 97.5 180 GLU A CA 1
ATOM 1380 C C . GLU A 1 180 ? 5.254 -1.451 0.049 1 97.5 180 GLU A C 1
ATOM 1382 O O . GLU A 1 180 ? 5.59 -1.062 1.17 1 97.5 180 GLU A O 1
ATOM 1387 N N . ARG A 1 181 ? 4.129 -2.074 -0.195 1 97.25 181 ARG A N 1
ATOM 1388 C CA . ARG A 1 181 ? 3.098 -2.189 0.833 1 97.25 181 ARG A CA 1
ATOM 1389 C C . ARG A 1 181 ? 3.547 -3.121 1.954 1 97.25 181 ARG A C 1
ATOM 1391 O O . ARG A 1 181 ? 3.326 -2.834 3.133 1 97.25 181 ARG A O 1
ATOM 1398 N N . THR A 1 182 ? 4.148 -4.188 1.66 1 98.25 182 THR A N 1
ATOM 1399 C CA . THR A 1 182 ? 4.574 -5.18 2.641 1 98.25 182 THR A CA 1
ATOM 1400 C C . THR A 1 182 ? 5.691 -4.629 3.518 1 98.25 182 THR A C 1
ATOM 1402 O O . THR A 1 182 ? 5.66 -4.777 4.742 1 98.25 182 THR A O 1
ATOM 1405 N N . LEU A 1 183 ? 6.656 -4.008 2.895 1 96.69 183 LEU A N 1
ATOM 1406 C CA . LEU A 1 183 ? 7.766 -3.43 3.645 1 96.69 183 LEU A CA 1
ATOM 1407 C C . LEU A 1 183 ? 7.273 -2.344 4.598 1 96.69 183 LEU A C 1
ATOM 1409 O O . LEU A 1 183 ? 7.59 -2.369 5.789 1 96.69 183 LEU A O 1
ATOM 1413 N N . PHE A 1 184 ? 6.461 -1.494 4.086 1 93.56 184 PHE A N 1
ATOM 1414 C CA . PHE A 1 184 ? 6.016 -0.366 4.898 1 93.56 184 PHE A CA 1
ATOM 1415 C C . PHE A 1 184 ? 5.113 -0.838 6.031 1 93.56 184 PHE A C 1
ATOM 1417 O O . PHE A 1 184 ? 5.195 -0.328 7.152 1 93.56 184 PHE A O 1
ATOM 1424 N N . ALA A 1 185 ? 4.266 -1.8 5.75 1 95.31 185 ALA A N 1
ATOM 1425 C CA . ALA A 1 185 ? 3.422 -2.346 6.812 1 95.31 185 ALA A CA 1
ATOM 1426 C C . ALA A 1 185 ? 4.27 -2.975 7.914 1 95.31 185 ALA A C 1
ATOM 1428 O O . ALA A 1 185 ? 4.02 -2.748 9.102 1 95.31 185 ALA A O 1
ATOM 1429 N N . SER A 1 186 ? 5.25 -3.684 7.516 1 95.69 186 SER A N 1
ATOM 1430 C CA . SER A 1 186 ? 6.121 -4.355 8.477 1 95.69 186 SER A CA 1
ATOM 1431 C C . SER A 1 186 ? 6.938 -3.348 9.281 1 95.69 186 SER A C 1
ATOM 1433 O O . SER A 1 186 ? 7.008 -3.439 10.508 1 95.69 186 SER A O 1
ATOM 1435 N N . PHE A 1 187 ? 7.488 -2.369 8.633 1 92.56 187 PHE A N 1
ATOM 1436 C CA . PHE A 1 187 ? 8.336 -1.38 9.281 1 92.56 187 PHE A CA 1
ATOM 1437 C C . PHE A 1 187 ? 7.531 -0.516 10.242 1 92.56 187 PHE A C 1
ATOM 1439 O O . PHE A 1 187 ? 8.055 -0.043 11.258 1 92.56 187 PHE A O 1
ATOM 1446 N N . ALA A 1 188 ? 6.27 -0.33 9.93 1 89.69 188 ALA A N 1
ATOM 1447 C CA . ALA A 1 188 ? 5.402 0.499 10.766 1 89.69 188 ALA A CA 1
ATOM 1448 C C . ALA A 1 188 ? 4.766 -0.325 11.883 1 89.69 188 ALA A C 1
ATOM 1450 O O . ALA A 1 188 ? 4.031 0.21 12.719 1 89.69 188 ALA A O 1
ATOM 1451 N N . GLY A 1 189 ? 5.004 -1.607 11.859 1 89.38 189 GLY A N 1
ATOM 1452 C CA . GLY A 1 189 ? 4.359 -2.457 12.844 1 89.38 189 GLY A CA 1
ATOM 1453 C C . GLY A 1 189 ? 2.852 -2.508 12.695 1 89.38 189 GLY A C 1
ATOM 1454 O O . GLY A 1 189 ? 2.127 -2.555 13.695 1 89.38 189 GLY A O 1
ATOM 1455 N N . GLU A 1 190 ? 2.428 -2.371 11.453 1 92 190 GLU A N 1
ATOM 1456 C CA . GLU A 1 190 ? 0.998 -2.449 11.172 1 92 190 GLU A CA 1
ATOM 1457 C C . GLU A 1 190 ? 0.467 -3.863 11.398 1 92 190 GLU A C 1
ATOM 1459 O O . GLU A 1 190 ? 1.229 -4.832 11.359 1 92 190 GLU A O 1
ATOM 1464 N N . GLN A 1 191 ? -0.839 -3.8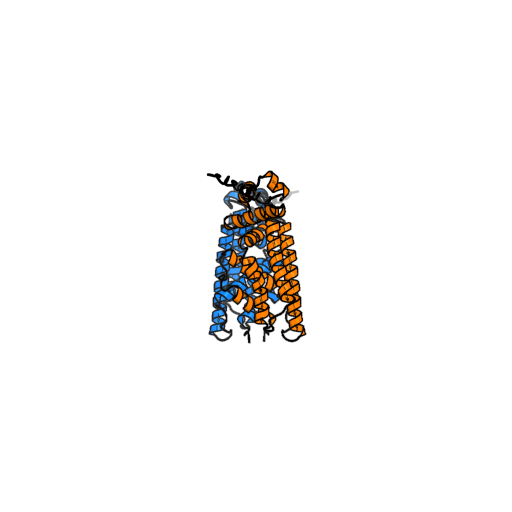14 11.719 1 93.44 191 GLN A N 1
ATOM 1465 C CA . GLN A 1 191 ? -1.559 -5.082 11.672 1 93.44 191 GLN A CA 1
ATOM 1466 C C . GLN A 1 191 ? -2.709 -5.02 10.672 1 93.44 191 GLN A C 1
ATOM 1468 O O . GLN A 1 191 ? -3.521 -4.094 10.703 1 93.44 191 GLN A O 1
ATOM 1473 N N . PRO A 1 192 ? -2.723 -6 9.836 1 95.88 192 PRO A N 1
ATOM 1474 C CA . PRO A 1 192 ? -1.826 -7.148 9.68 1 95.88 192 PRO A CA 1
ATOM 1475 C C . PRO A 1 192 ? -0.55 -6.797 8.914 1 95.88 192 PRO A C 1
ATOM 1477 O O . PRO A 1 192 ? -0.526 -5.824 8.156 1 95.88 192 PRO A O 1
ATOM 1480 N N . SER A 1 193 ? 0.509 -7.539 9.188 1 97.75 193 SER A N 1
ATOM 1481 C CA . SER A 1 193 ? 1.751 -7.465 8.422 1 97.75 193 SER A CA 1
ATOM 1482 C C . SER A 1 193 ? 2.52 -8.781 8.484 1 97.75 193 SER A C 1
ATOM 1484 O O . SER A 1 193 ? 2.215 -9.641 9.312 1 97.75 193 SER A O 1
ATOM 1486 N N . VAL A 1 194 ? 3.406 -8.961 7.523 1 98.25 194 VAL A N 1
ATOM 1487 C CA . VAL A 1 194 ? 4.391 -10.031 7.598 1 98.25 194 VAL A CA 1
ATOM 1488 C C . VAL A 1 194 ? 5.465 -9.68 8.625 1 98.25 194 VAL A C 1
ATOM 1490 O O . VAL A 1 194 ? 5.977 -8.555 8.625 1 98.25 194 VAL A O 1
ATOM 1493 N N . PRO A 1 195 ? 5.785 -10.672 9.555 1 96.81 195 PRO A N 1
ATOM 1494 C CA . PRO A 1 195 ? 6.898 -10.383 10.461 1 96.81 195 PRO A CA 1
ATOM 1495 C C . PRO A 1 195 ? 8.172 -9.961 9.727 1 96.81 195 PRO A C 1
ATOM 1497 O O . PRO A 1 195 ? 8.523 -10.555 8.703 1 96.81 195 PRO A O 1
ATOM 1500 N N . GLU A 1 196 ? 8.797 -8.938 10.273 1 96.31 196 GLU A N 1
ATOM 1501 C CA . GLU A 1 196 ? 9.93 -8.305 9.594 1 96.31 196 GLU A CA 1
ATOM 1502 C C . GLU A 1 196 ? 10.969 -9.344 9.18 1 96.31 196 GLU A C 1
ATOM 1504 O O . GLU A 1 196 ? 11.492 -9.297 8.062 1 96.31 196 GLU A O 1
ATOM 1509 N N . ALA A 1 197 ? 11.25 -10.336 10.039 1 96.12 197 ALA A N 1
ATOM 1510 C CA . ALA A 1 197 ? 12.273 -11.352 9.797 1 96.12 197 ALA A CA 1
ATOM 1511 C C . ALA A 1 197 ? 11.883 -12.258 8.625 1 96.12 197 ALA A C 1
ATOM 1513 O O . ALA A 1 197 ? 12.719 -12.992 8.094 1 96.12 197 ALA A O 1
ATOM 1514 N N . ARG A 1 198 ? 10.656 -12.195 8.148 1 97.31 198 ARG A N 1
ATOM 1515 C CA . ARG A 1 198 ? 10.156 -13.117 7.137 1 97.31 198 ARG A CA 1
ATOM 1516 C C . ARG A 1 198 ? 9.781 -12.375 5.859 1 97.31 198 ARG A C 1
ATOM 1518 O O . ARG A 1 198 ? 9.398 -12.992 4.863 1 97.31 198 ARG A O 1
ATOM 1525 N N . VAL A 1 199 ? 9.906 -11.109 5.84 1 98.19 199 VAL A N 1
ATOM 1526 C CA . VAL A 1 199 ? 9.445 -10.281 4.727 1 98.19 199 VAL A CA 1
ATOM 1527 C C . VAL A 1 199 ? 10.219 -10.641 3.461 1 98.19 199 VAL A C 1
ATOM 1529 O O . VAL A 1 199 ? 9.625 -10.898 2.414 1 98.19 199 VAL A O 1
ATOM 1532 N N . LEU A 1 200 ? 11.516 -10.68 3.637 1 97.88 200 LEU A N 1
ATOM 1533 C CA . LEU A 1 200 ? 12.344 -10.906 2.455 1 97.88 200 LEU A CA 1
ATOM 1534 C C . LEU A 1 200 ? 12.055 -12.266 1.842 1 97.88 200 LEU A C 1
ATOM 1536 O O . LEU A 1 200 ? 11.852 -12.375 0.63 1 97.88 200 LEU A O 1
ATOM 1540 N N . ASP A 1 201 ? 11.969 -13.312 2.652 1 97.31 201 ASP A N 1
ATOM 1541 C CA . ASP A 1 201 ? 11.672 -14.656 2.162 1 97.31 201 ASP A CA 1
ATOM 1542 C C . ASP A 1 201 ? 10.32 -14.695 1.46 1 97.31 201 ASP A C 1
ATOM 1544 O O . ASP A 1 201 ? 10.18 -15.328 0.407 1 97.31 201 ASP A O 1
ATOM 1548 N N . THR A 1 202 ? 9.375 -14.047 2.033 1 98.25 202 THR A N 1
ATOM 1549 C CA . THR A 1 202 ? 8.016 -14.047 1.503 1 98.25 202 THR A CA 1
ATOM 1550 C C . THR A 1 202 ? 7.969 -13.352 0.144 1 98.25 202 THR A C 1
ATOM 1552 O O . THR A 1 202 ? 7.402 -13.891 -0.812 1 98.25 202 THR A O 1
ATOM 1555 N N . LEU A 1 203 ? 8.586 -12.195 0.053 1 98.62 203 LEU A N 1
ATOM 1556 C CA . LEU A 1 203 ? 8.578 -11.43 -1.192 1 98.62 203 LEU A CA 1
ATOM 1557 C C . LEU A 1 203 ? 9.328 -12.18 -2.289 1 98.62 203 LEU A C 1
ATOM 1559 O O . LEU A 1 203 ? 8.867 -12.258 -3.428 1 98.62 203 LEU A O 1
ATOM 1563 N N . VAL A 1 204 ? 10.453 -12.766 -1.955 1 97.81 204 VAL A N 1
ATOM 1564 C CA . VAL A 1 204 ? 11.258 -13.484 -2.938 1 97.81 204 VAL A CA 1
ATOM 1565 C C . VAL A 1 204 ? 10.469 -14.664 -3.494 1 97.81 204 VAL A C 1
ATOM 1567 O O . VAL A 1 204 ? 10.469 -14.898 -4.703 1 97.81 204 VAL A O 1
ATOM 1570 N N . HIS A 1 205 ? 9.836 -15.383 -2.621 1 97.06 205 HIS A N 1
ATOM 1571 C CA . HIS A 1 205 ? 9.031 -16.516 -3.064 1 97.06 205 HIS A CA 1
ATOM 1572 C C . HIS A 1 205 ? 7.996 -16.078 -4.102 1 97.06 205 HIS A C 1
ATOM 1574 O O . HIS A 1 205 ? 7.879 -16.703 -5.16 1 97.06 205 HIS A O 1
ATOM 1580 N N . ILE A 1 206 ? 7.277 -15.023 -3.834 1 98.06 206 ILE A N 1
ATOM 1581 C CA . ILE A 1 206 ? 6.203 -14.578 -4.715 1 98.06 206 ILE A CA 1
ATOM 1582 C C . ILE A 1 206 ? 6.793 -14.07 -6.027 1 98.06 206 ILE A C 1
ATOM 1584 O O . ILE A 1 206 ? 6.266 -14.359 -7.105 1 98.06 206 ILE A O 1
ATOM 1588 N N . TRP A 1 207 ? 7.906 -13.297 -5.945 1 97.94 207 TRP A N 1
ATOM 1589 C CA . TRP A 1 207 ? 8.562 -12.797 -7.148 1 97.94 207 TRP A CA 1
ATOM 1590 C C . TRP A 1 207 ? 8.992 -13.953 -8.047 1 97.94 207 TRP A C 1
ATOM 1592 O O . TRP A 1 207 ? 8.664 -13.977 -9.234 1 97.94 207 TRP A O 1
ATOM 1602 N N . VAL A 1 208 ? 9.688 -14.922 -7.504 1 96.69 208 VAL A N 1
ATOM 1603 C CA . VAL A 1 208 ? 10.289 -15.992 -8.289 1 96.69 208 VAL A CA 1
ATOM 1604 C C . VAL A 1 208 ? 9.188 -16.859 -8.898 1 96.69 208 VAL A C 1
ATOM 1606 O O . VAL A 1 208 ? 9.227 -17.172 -10.094 1 96.69 208 VAL A O 1
ATOM 1609 N N . THR A 1 209 ? 8.203 -17.188 -8.133 1 96 209 THR A N 1
ATOM 1610 C CA . THR A 1 209 ? 7.141 -18.047 -8.648 1 96 209 THR A CA 1
ATOM 1611 C C . THR A 1 209 ? 6.312 -17.328 -9.703 1 96 209 THR A C 1
ATOM 1613 O O . THR A 1 209 ? 5.883 -17.922 -10.688 1 96 209 THR A O 1
ATOM 1616 N N . SER A 1 210 ? 6.078 -16.031 -9.539 1 96.81 210 SER A N 1
ATOM 1617 C CA . SER A 1 210 ? 5.266 -15.273 -10.492 1 96.81 210 SER A CA 1
ATOM 1618 C C . SER A 1 210 ? 5.996 -15.094 -11.82 1 96.81 210 SER A C 1
ATOM 1620 O O . SER A 1 210 ? 5.367 -15.031 -12.875 1 96.81 210 SER A O 1
ATOM 1622 N N . ILE A 1 211 ? 7.297 -14.969 -11.742 1 96.62 211 ILE A N 1
ATOM 1623 C CA . ILE A 1 211 ? 8.094 -14.672 -12.93 1 96.62 211 ILE A CA 1
ATOM 1624 C C . ILE A 1 211 ? 8.43 -15.969 -13.664 1 96.62 211 ILE A C 1
ATOM 1626 O O . ILE A 1 211 ? 8.391 -16.016 -14.898 1 96.62 211 ILE A O 1
ATOM 1630 N N . TYR A 1 212 ? 8.648 -17 -12.914 1 94.88 212 TYR A N 1
ATOM 1631 C CA . TYR A 1 212 ? 9.195 -18.203 -13.539 1 94.88 212 TYR A CA 1
ATOM 1632 C C . TYR A 1 212 ? 8.148 -19.312 -13.594 1 94.88 212 TYR A C 1
ATOM 1634 O O . TYR A 1 212 ? 8.328 -20.297 -14.312 1 94.88 212 TYR A O 1
ATOM 1642 N N . GLY A 1 213 ? 7.133 -19.141 -12.703 1 84.81 213 GLY A N 1
ATOM 1643 C CA . GLY A 1 213 ? 6.125 -20.188 -12.641 1 84.81 213 GLY A CA 1
ATOM 1644 C C . GLY A 1 213 ? 5.277 -20.266 -13.898 1 84.81 213 GLY A C 1
ATOM 1645 O O . GLY A 1 213 ? 5.016 -19.25 -14.539 1 84.81 213 GLY A O 1
ATOM 1646 N N . GLU A 1 214 ? 5.078 -21.531 -14.453 1 67.75 214 GLU A N 1
ATOM 1647 C CA . GLU A 1 214 ? 4.16 -21.766 -15.562 1 67.75 214 GLU A CA 1
ATOM 1648 C C . GLU A 1 214 ? 2.777 -22.172 -15.062 1 67.75 214 GLU A C 1
ATOM 1650 O O . GLU A 1 214 ? 2.654 -22.844 -14.039 1 67.75 214 GLU A O 1
ATOM 1655 N N . ASN A 1 215 ? 1.85 -21.297 -15.086 1 53.84 215 ASN A N 1
ATOM 1656 C CA . ASN A 1 215 ? 0.511 -21.797 -14.805 1 53.84 215 ASN A CA 1
ATOM 1657 C C . ASN A 1 215 ? 0.217 -23.078 -15.602 1 53.84 215 ASN A C 1
ATOM 1659 O O . ASN A 1 215 ? 0.137 -23.047 -16.828 1 53.84 215 ASN A O 1
ATOM 1663 N N . ARG A 1 216 ? 0.931 -24.156 -15.312 1 43.28 216 ARG A N 1
ATOM 1664 C CA . ARG A 1 216 ? 0.455 -25.344 -16.031 1 43.28 216 ARG A CA 1
ATOM 1665 C C . ARG A 1 216 ? -1.001 -25.641 -15.688 1 43.28 216 ARG A C 1
ATOM 1667 O O . ARG A 1 216 ? -1.455 -25.344 -14.578 1 43.28 216 ARG A O 1
ATOM 1674 N N . MET B 1 1 ? -86.312 17.094 -19.328 1 31.28 1 MET B N 1
ATOM 1675 C CA . MET B 1 1 ? -84.938 17.562 -19.531 1 31.28 1 MET B CA 1
ATOM 1676 C C . MET B 1 1 ? -84.125 17.375 -18.25 1 31.28 1 MET B C 1
ATOM 1678 O O . MET B 1 1 ? -84.062 18.281 -17.422 1 31.28 1 MET B O 1
ATOM 1682 N N . THR B 1 2 ? -84.188 16.172 -17.562 1 39.16 2 THR B N 1
ATOM 1683 C CA . THR B 1 2 ? -83.562 15.734 -16.297 1 39.16 2 THR B CA 1
ATOM 1684 C C . THR B 1 2 ? -82.062 15.812 -16.375 1 39.16 2 THR B C 1
ATOM 1686 O O . THR B 1 2 ? -81.438 15.094 -17.172 1 39.16 2 THR B O 1
ATOM 1689 N N . THR B 1 3 ? -81.5 17 -16.172 1 36.84 3 THR B N 1
ATOM 1690 C CA . THR B 1 3 ? -80.062 17.312 -16.172 1 36.84 3 THR B CA 1
ATOM 1691 C C . THR B 1 3 ? -79.312 16.453 -15.172 1 36.84 3 THR B C 1
ATOM 1693 O O . THR B 1 3 ? -79.625 16.438 -13.984 1 36.84 3 THR B O 1
ATOM 1696 N N . SER B 1 4 ? -78.625 15.344 -15.594 1 39.84 4 SER B N 1
ATOM 1697 C CA . SER B 1 4 ? -77.75 14.406 -14.891 1 39.84 4 SER B CA 1
ATOM 1698 C C . SER B 1 4 ? -76.625 15.148 -14.172 1 39.84 4 SER B C 1
ATOM 1700 O O . SER B 1 4 ? -75.875 15.922 -14.781 1 39.84 4 SER B O 1
ATOM 1702 N N . ALA B 1 5 ? -76.875 15.508 -12.891 1 40.75 5 ALA B N 1
ATOM 1703 C CA . ALA B 1 5 ? -75.875 16.094 -12.023 1 40.75 5 ALA B CA 1
ATOM 1704 C C . ALA B 1 5 ? -74.562 15.32 -12.133 1 40.75 5 ALA B C 1
ATOM 1706 O O . ALA B 1 5 ? -74.5 14.117 -11.867 1 40.75 5 ALA B O 1
ATOM 1707 N N . ALA B 1 6 ? -73.625 15.688 -13.07 1 38.75 6 ALA B N 1
ATOM 1708 C CA . ALA B 1 6 ? -72.25 15.219 -13.172 1 38.75 6 ALA B CA 1
ATOM 1709 C C . ALA B 1 6 ? -71.562 15.211 -11.812 1 38.75 6 ALA B C 1
ATOM 1711 O O . ALA B 1 6 ? -71.5 16.234 -11.133 1 38.75 6 ALA B O 1
ATOM 1712 N N . SER B 1 7 ? -71.625 14.125 -10.969 1 41.38 7 SER B N 1
ATOM 1713 C CA . SER B 1 7 ? -70.812 13.852 -9.758 1 41.38 7 SER B CA 1
ATOM 1714 C C . SER B 1 7 ? -69.375 14.258 -9.93 1 41.38 7 SER B C 1
ATOM 1716 O O . SER B 1 7 ? -68.688 13.766 -10.82 1 41.38 7 SER B O 1
ATOM 1718 N N . GLN B 1 8 ? -69.062 15.539 -9.758 1 36.38 8 GLN B N 1
ATOM 1719 C CA . GLN B 1 8 ? -67.688 16.016 -9.719 1 36.38 8 GLN B CA 1
ATOM 1720 C C . GLN B 1 8 ? -66.75 15.07 -8.922 1 36.38 8 GLN B C 1
ATOM 1722 O O . GLN B 1 8 ? -67 14.828 -7.742 1 36.38 8 GLN B O 1
ATOM 1727 N N . ALA B 1 9 ? -66.125 14.016 -9.508 1 40.47 9 ALA B N 1
ATOM 1728 C CA . ALA B 1 9 ? -65.062 13.148 -9 1 40.47 9 ALA B CA 1
ATOM 1729 C C . ALA B 1 9 ? -64 13.961 -8.242 1 40.47 9 ALA B C 1
ATOM 1731 O O . ALA B 1 9 ? -63.438 14.914 -8.781 1 40.47 9 ALA B O 1
ATOM 1732 N N . SER B 1 10 ? -64.25 14.203 -6.926 1 40.72 10 SER B N 1
ATOM 1733 C CA . SER B 1 10 ? -63.219 14.773 -6.062 1 40.72 10 SER B CA 1
ATOM 1734 C C . SER B 1 10 ? -61.844 14.234 -6.41 1 40.72 10 SER B C 1
ATOM 1736 O O . SER B 1 10 ? -61.688 13.047 -6.711 1 40.72 10 SER B O 1
ATOM 1738 N N . LEU B 1 11 ? -61 15.016 -7.035 1 41.38 11 LEU B N 1
ATOM 1739 C CA . LEU B 1 11 ? -59.594 14.734 -7.34 1 41.38 11 LEU B CA 1
ATOM 1740 C C . LEU B 1 11 ? -58.938 14.016 -6.172 1 41.38 11 LEU B C 1
ATOM 1742 O O . LEU B 1 11 ? -59.188 14.352 -5.012 1 41.38 11 LEU B O 1
ATOM 1746 N N . PRO B 1 12 ? -58.562 12.703 -6.277 1 40.31 12 PRO B N 1
ATOM 1747 C CA . PRO B 1 12 ? -57.844 11.961 -5.227 1 40.31 12 PRO B CA 1
ATOM 1748 C C . PRO B 1 12 ? -56.812 12.812 -4.508 1 40.31 12 PRO B C 1
ATOM 1750 O O . PRO B 1 12 ? -56.188 13.68 -5.125 1 40.31 12 PRO B O 1
ATOM 1753 N N . ARG B 1 13 ? -57 13.211 -3.246 1 40.47 13 ARG B N 1
ATOM 1754 C CA . ARG B 1 13 ? -56.031 13.852 -2.359 1 40.47 13 ARG B CA 1
ATOM 1755 C C . ARG B 1 13 ? -54.625 13.352 -2.639 1 40.47 13 ARG B C 1
ATOM 1757 O O . ARG B 1 13 ? -54.406 12.172 -2.91 1 40.47 13 ARG B O 1
ATOM 1764 N N . GLY B 1 14 ? -53.719 14.227 -3.057 1 35.91 14 GLY B N 1
ATOM 1765 C CA . GLY B 1 14 ? -52.312 14.031 -3.324 1 35.91 14 GLY B CA 1
ATOM 1766 C C . GLY B 1 14 ? -51.656 13.055 -2.369 1 35.91 14 GLY B C 1
ATOM 1767 O O . GLY B 1 14 ? -51.969 13.047 -1.175 1 35.91 14 GLY B O 1
ATOM 1768 N N . ARG B 1 15 ? -51.406 11.844 -2.77 1 40.25 15 ARG B N 1
ATOM 1769 C CA . ARG B 1 15 ? -50.594 10.867 -2.066 1 40.25 15 ARG B CA 1
ATOM 1770 C C . ARG B 1 15 ? -49.5 11.555 -1.243 1 40.25 15 ARG B C 1
ATOM 1772 O O . ARG B 1 15 ? -48.656 12.266 -1.791 1 40.25 15 ARG B O 1
ATOM 1779 N N . ARG B 1 16 ? -49.844 11.992 0.023 1 40.31 16 ARG B N 1
ATOM 1780 C CA . ARG B 1 16 ? -48.812 12.414 0.947 1 40.31 16 ARG B CA 1
ATOM 1781 C C . ARG B 1 16 ? -47.5 11.664 0.684 1 40.31 16 ARG B C 1
ATOM 1783 O O . ARG B 1 16 ? -47.5 10.438 0.596 1 40.31 16 ARG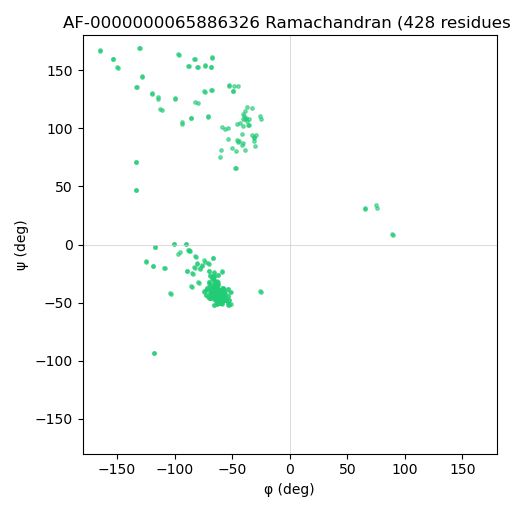 B O 1
ATOM 1790 N N . THR B 1 17 ? -46.562 12.219 -0.12 1 41.5 17 THR B N 1
ATOM 1791 C CA . THR B 1 17 ? -45.219 11.695 -0.212 1 41.5 17 THR B CA 1
ATOM 1792 C C . THR B 1 17 ? -44.781 11.07 1.11 1 41.5 17 THR B C 1
ATOM 1794 O O . THR B 1 17 ? -44.938 11.672 2.172 1 41.5 17 THR B O 1
ATOM 1797 N N . ALA B 1 18 ? -44.938 9.836 1.394 1 42.06 18 ALA B N 1
ATOM 1798 C CA . ALA B 1 18 ? -44.469 9.07 2.547 1 42.06 18 ALA B CA 1
ATOM 1799 C C . ALA B 1 18 ? -43.219 9.727 3.18 1 42.06 18 ALA B C 1
ATOM 1801 O O . ALA B 1 18 ? -42.344 10.18 2.473 1 42.06 18 ALA B O 1
ATOM 1802 N N . ARG B 1 19 ? -43.312 10.32 4.293 1 46.66 19 ARG B N 1
ATOM 1803 C CA . ARG B 1 19 ? -42.219 10.875 5.117 1 46.66 19 ARG B CA 1
ATOM 1804 C C . ARG B 1 19 ? -40.969 10.016 5.039 1 46.66 19 ARG B C 1
ATOM 1806 O O . ARG B 1 19 ? -41.031 8.789 5.195 1 46.66 19 ARG B O 1
ATOM 1813 N N . PRO B 1 20 ? -39.844 10.438 4.352 1 51.94 20 PRO B N 1
ATOM 1814 C CA . PRO B 1 20 ? -38.656 9.602 4.367 1 51.94 20 PRO B CA 1
ATOM 1815 C C . PRO B 1 20 ? -38.375 8.977 5.734 1 51.94 20 PRO B C 1
ATOM 1817 O O . PRO B 1 20 ? -38.438 9.672 6.754 1 51.94 20 PRO B O 1
ATOM 1820 N N . SER B 1 21 ? -38.656 7.785 5.957 1 59.38 21 SER B N 1
ATOM 1821 C CA . SER B 1 21 ? -38.312 7.059 7.176 1 59.38 21 SER B CA 1
ATOM 1822 C C . SER B 1 21 ? -36.875 7.328 7.59 1 59.38 21 SER B C 1
ATOM 1824 O O . SER B 1 21 ? -36.062 7.785 6.781 1 59.38 21 SER B O 1
ATOM 1826 N N . GLY B 1 22 ? -36.625 7.574 8.93 1 61.66 22 GLY B N 1
ATOM 1827 C CA . GLY B 1 22 ? -35.312 7.77 9.539 1 61.66 22 GLY B CA 1
ATOM 1828 C C . GLY B 1 22 ? -34.188 7.121 8.75 1 61.66 22 GLY B C 1
ATOM 1829 O O . GLY B 1 22 ? -33.156 7.742 8.523 1 61.66 22 GLY B O 1
ATOM 1830 N N . ASP B 1 23 ? -34.438 5.992 8.273 1 74.06 23 ASP B N 1
ATOM 1831 C CA . ASP B 1 23 ? -33.469 5.223 7.496 1 74.06 23 ASP B CA 1
ATOM 1832 C C . ASP B 1 23 ? -33.219 5.867 6.133 1 74.06 23 ASP B C 1
ATOM 1834 O O . ASP B 1 23 ? -32.094 5.879 5.645 1 74.06 23 ASP B O 1
ATOM 1838 N N . ASP B 1 24 ? -34.156 6.637 5.703 1 88.44 24 ASP B N 1
ATOM 1839 C CA . ASP B 1 24 ? -34.031 7.258 4.387 1 88.44 24 ASP B CA 1
ATOM 1840 C C . ASP B 1 24 ? -33.125 8.484 4.434 1 88.44 24 ASP B C 1
ATOM 1842 O O . ASP B 1 24 ? -32.375 8.719 3.504 1 88.44 24 ASP B O 1
ATOM 1846 N N . ARG B 1 25 ? -33.188 9.141 5.609 1 92.88 25 ARG B N 1
ATOM 1847 C CA . ARG B 1 25 ? -32.344 10.344 5.742 1 92.88 25 ARG B CA 1
ATOM 1848 C C . ARG B 1 25 ? -30.891 9.984 5.914 1 92.88 25 ARG B C 1
ATOM 1850 O O . ARG B 1 25 ? -30.016 10.641 5.352 1 92.88 25 ARG B O 1
ATOM 1857 N N . GLU B 1 26 ? -30.703 9 6.66 1 96.56 26 GLU B N 1
ATOM 1858 C CA . GLU B 1 26 ? -29.328 8.539 6.82 1 96.56 26 GLU B CA 1
ATOM 1859 C C . GLU B 1 26 ? -28.734 8.125 5.48 1 96.56 26 GLU B C 1
ATOM 1861 O O . GLU B 1 26 ? -27.594 8.5 5.16 1 96.56 26 GLU B O 1
ATOM 1866 N N . LEU B 1 27 ? -29.5 7.395 4.723 1 96.94 27 LEU B N 1
ATOM 1867 C CA . LEU B 1 27 ? -29.047 6.934 3.418 1 96.94 27 LEU B CA 1
ATOM 1868 C C . LEU B 1 27 ? -28.812 8.109 2.477 1 96.94 27 LEU B C 1
ATOM 1870 O O . LEU B 1 27 ? -27.891 8.086 1.659 1 96.94 27 LEU B O 1
ATOM 1874 N N . ALA B 1 28 ? -29.594 9.094 2.643 1 97.5 28 ALA B N 1
ATOM 1875 C CA . ALA B 1 28 ? -29.438 10.289 1.816 1 97.5 28 ALA B CA 1
ATOM 1876 C C . ALA B 1 28 ? -28.125 11 2.123 1 97.5 28 ALA B C 1
ATOM 1878 O O . ALA B 1 28 ? -27.438 11.469 1.212 1 97.5 28 ALA B O 1
ATOM 1879 N N . ILE B 1 29 ? -27.812 11.055 3.412 1 98.38 29 ILE B N 1
ATOM 1880 C CA . ILE B 1 29 ? -26.547 11.664 3.824 1 98.38 29 ILE B CA 1
ATOM 1881 C C . ILE B 1 29 ? -25.375 10.867 3.252 1 98.38 29 ILE B C 1
ATOM 1883 O O . ILE B 1 29 ? -24.453 11.445 2.676 1 98.38 29 ILE B O 1
ATOM 1887 N N . LEU B 1 30 ? -25.484 9.586 3.361 1 98.5 30 LEU B N 1
ATOM 1888 C CA . LEU B 1 30 ? -24.422 8.711 2.883 1 98.5 30 LEU B CA 1
ATOM 1889 C C . LEU B 1 30 ? -24.266 8.82 1.37 1 98.5 30 LEU B C 1
ATOM 1891 O O . LEU B 1 30 ? -23.141 8.914 0.858 1 98.5 30 LEU B O 1
ATOM 1895 N N . ALA B 1 31 ? -25.359 8.836 0.68 1 98.19 31 ALA B N 1
ATOM 1896 C CA . ALA B 1 31 ? -25.328 8.961 -0.775 1 98.19 31 ALA B CA 1
ATOM 1897 C C . ALA B 1 31 ? -24.734 10.297 -1.196 1 98.19 31 ALA B C 1
ATOM 1899 O O . ALA B 1 31 ? -23.938 10.359 -2.131 1 98.19 31 ALA B O 1
ATOM 1900 N N . THR B 1 32 ? -25.125 11.32 -0.504 1 98.56 32 THR B N 1
ATOM 1901 C CA . THR B 1 32 ? -24.578 12.648 -0.773 1 98.56 32 THR B CA 1
ATOM 1902 C C . THR B 1 32 ? -23.062 12.68 -0.549 1 98.56 32 THR B C 1
ATOM 1904 O O . THR B 1 32 ? -22.328 13.211 -1.371 1 98.56 32 THR B O 1
ATOM 1907 N N . ALA B 1 33 ? -22.641 12.102 0.541 1 98.69 33 ALA B N 1
ATOM 1908 C CA . ALA B 1 33 ? -21.234 12.07 0.881 1 98.69 33 ALA B CA 1
ATOM 1909 C C . ALA B 1 33 ? -20.422 11.359 -0.196 1 98.69 33 ALA B C 1
ATOM 1911 O O . ALA B 1 33 ? -19.391 11.859 -0.644 1 98.69 33 ALA B O 1
ATOM 1912 N N . GLU B 1 34 ? -20.859 10.203 -0.578 1 98.56 34 GLU B N 1
ATOM 1913 C CA . GLU B 1 34 ? -20.141 9.469 -1.604 1 98.56 34 GLU B CA 1
ATOM 1914 C C . GLU B 1 34 ? -20.078 10.25 -2.91 1 98.56 34 GLU B C 1
ATOM 1916 O O . GLU B 1 34 ? -19.031 10.281 -3.572 1 98.56 34 GLU B O 1
ATOM 1921 N N . ASN B 1 35 ? -21.125 10.891 -3.254 1 98.38 35 ASN B N 1
ATOM 1922 C CA . ASN B 1 35 ? -21.156 11.711 -4.461 1 98.38 35 ASN B CA 1
ATOM 1923 C C . ASN B 1 35 ? -20.156 12.867 -4.379 1 98.38 35 ASN B C 1
ATOM 1925 O O . ASN B 1 35 ? -19.422 13.125 -5.336 1 98.38 35 ASN B O 1
ATOM 1929 N N . LEU B 1 36 ? -20.172 13.516 -3.246 1 98.44 36 LEU B N 1
ATOM 1930 C CA . LEU B 1 36 ? -19.266 14.656 -3.076 1 98.44 36 LEU B CA 1
ATOM 1931 C C . LEU B 1 36 ? -17.812 14.203 -3.08 1 98.44 36 LEU B C 1
ATOM 1933 O O . LEU B 1 36 ? -16.938 14.922 -3.568 1 98.44 36 LEU B O 1
ATOM 1937 N N . LEU B 1 37 ? -17.547 13.008 -2.621 1 97.88 37 LEU B N 1
ATOM 1938 C CA . LEU B 1 37 ? -16.203 12.461 -2.535 1 97.88 37 LEU B CA 1
ATOM 1939 C C . LEU B 1 37 ? -15.641 12.172 -3.924 1 97.88 37 LEU B C 1
ATOM 1941 O O . LEU B 1 37 ? -14.438 11.977 -4.086 1 97.88 37 LEU B O 1
ATOM 1945 N N . GLU B 1 38 ? -16.469 12.109 -4.898 1 96.88 38 GLU B N 1
ATOM 1946 C CA . GLU B 1 38 ? -16 11.867 -6.262 1 96.88 38 GLU B CA 1
ATOM 1947 C C . GLU B 1 38 ? -15.148 13.023 -6.766 1 96.88 38 GLU B C 1
ATOM 1949 O O . GLU B 1 38 ? -14.234 12.828 -7.566 1 96.88 38 GLU B O 1
ATOM 1954 N N . ASP B 1 39 ? -15.422 14.211 -6.117 1 94.19 39 ASP B N 1
ATOM 1955 C CA . ASP B 1 39 ? -14.828 15.398 -6.719 1 94.19 39 ASP B CA 1
ATOM 1956 C C . ASP B 1 39 ? -13.875 16.078 -5.742 1 94.19 39 ASP B C 1
ATOM 1958 O O . ASP B 1 39 ? -13.039 16.891 -6.152 1 94.19 39 ASP B O 1
ATOM 1962 N N . ARG B 1 40 ? -14.047 15.75 -4.523 1 93.94 40 ARG B N 1
ATOM 1963 C CA . ARG B 1 40 ? -13.203 16.469 -3.566 1 93.94 40 ARG B CA 1
ATOM 1964 C C . ARG B 1 40 ? -12.891 15.594 -2.355 1 93.94 40 ARG B C 1
ATOM 1966 O O . ARG B 1 40 ? -13.664 14.695 -2.012 1 93.94 40 ARG B O 1
ATOM 1973 N N . PRO B 1 41 ? -11.711 15.906 -1.763 1 93.75 41 PRO B N 1
ATOM 1974 C CA . PRO B 1 41 ? -11.383 15.18 -0.533 1 93.75 41 PRO B CA 1
ATOM 1975 C C . PRO B 1 41 ? -12.312 15.531 0.624 1 93.75 41 PRO B C 1
ATOM 1977 O O . PRO B 1 41 ? -12.961 16.578 0.607 1 93.75 41 PRO B O 1
ATOM 1980 N N . LEU B 1 42 ? -12.352 14.703 1.602 1 95.5 42 LEU B N 1
ATOM 1981 C CA . LEU B 1 42 ? -13.242 14.875 2.742 1 95.5 42 LEU B CA 1
ATOM 1982 C C . LEU B 1 42 ? -12.984 16.203 3.443 1 95.5 42 LEU B C 1
ATOM 1984 O O . LEU B 1 42 ? -13.922 16.859 3.895 1 95.5 42 LEU B O 1
ATOM 1988 N N . ALA B 1 43 ? -11.719 16.562 3.508 1 92.69 43 ALA B N 1
ATOM 1989 C CA . ALA B 1 43 ? -11.32 17.766 4.211 1 92.69 43 ALA B CA 1
ATOM 1990 C C . ALA B 1 43 ? -12.016 19 3.619 1 92.69 43 ALA B C 1
ATOM 1992 O O . ALA B 1 43 ? -12.258 19.984 4.32 1 92.69 43 ALA B O 1
ATOM 1993 N N . ASP B 1 44 ? -12.453 18.969 2.381 1 96 44 ASP B N 1
ATOM 1994 C CA . ASP B 1 44 ? -13.047 20.109 1.685 1 96 44 ASP B CA 1
ATOM 1995 C C . ASP B 1 44 ? -14.57 20.016 1.674 1 96 44 ASP B C 1
ATOM 1997 O O . ASP B 1 44 ? -15.242 20.844 1.055 1 96 44 ASP B O 1
ATOM 2001 N N . ILE B 1 45 ? -15.078 19.016 2.246 1 97.81 45 ILE B N 1
ATOM 2002 C CA . ILE B 1 45 ? -16.516 18.844 2.342 1 97.81 45 ILE B CA 1
ATOM 2003 C C . ILE B 1 45 ? -17 19.281 3.721 1 97.81 45 ILE B C 1
ATOM 2005 O O . ILE B 1 45 ? -16.469 18.828 4.742 1 97.81 45 ILE B O 1
ATOM 2009 N N . SER B 1 46 ? -17.984 20.203 3.803 1 97.88 46 SER B N 1
ATOM 2010 C CA . SER B 1 46 ? -18.516 20.672 5.074 1 97.88 46 SER B CA 1
ATOM 2011 C C . SER B 1 46 ? -19.797 19.922 5.461 1 97.88 46 SER B C 1
ATOM 2013 O O . SER B 1 46 ? -20.406 19.266 4.617 1 97.88 46 SER B O 1
ATOM 2015 N N . VAL B 1 47 ? -20.125 20.047 6.68 1 98.19 47 VAL B N 1
ATOM 2016 C CA . VAL B 1 47 ? -21.391 19.484 7.141 1 98.19 47 VAL B CA 1
ATOM 2017 C C . VAL B 1 47 ? -22.547 20.156 6.426 1 98.19 47 VAL B C 1
ATOM 2019 O O . VAL B 1 47 ? -23.547 19.516 6.109 1 98.19 47 VAL B O 1
ATOM 2022 N N . ASP B 1 48 ? -22.344 21.406 6.113 1 98.19 48 ASP B N 1
ATOM 2023 C CA . ASP B 1 48 ? -23.375 22.141 5.371 1 98.19 48 ASP B CA 1
ATOM 2024 C C . ASP B 1 48 ? -23.562 21.547 3.977 1 98.19 48 ASP B C 1
ATOM 2026 O O . ASP B 1 48 ? -24.688 21.438 3.492 1 98.19 48 ASP B O 1
ATOM 2030 N N . ASP B 1 49 ? -22.5 21.188 3.314 1 98.38 49 ASP B N 1
ATOM 2031 C CA . ASP B 1 49 ? -22.578 20.531 2.01 1 98.38 49 ASP B CA 1
ATOM 2032 C C . ASP B 1 49 ? -23.375 19.234 2.092 1 98.38 49 ASP B C 1
ATOM 2034 O O . ASP B 1 49 ? -24.234 18.969 1.24 1 98.38 49 ASP B O 1
ATOM 2038 N N . LEU B 1 50 ? -23.125 18.469 3.143 1 98.62 50 LEU B N 1
ATOM 2039 C CA . LEU B 1 50 ? -23.766 17.172 3.322 1 98.62 50 LEU B CA 1
ATOM 2040 C C . LEU B 1 50 ? -25.25 17.344 3.615 1 98.62 50 LEU B C 1
ATOM 2042 O O . LEU B 1 50 ? -26.094 16.656 3.023 1 98.62 50 LEU B O 1
ATOM 2046 N N . ALA B 1 51 ? -25.531 18.266 4.52 1 98.12 51 ALA B N 1
ATOM 2047 C CA . ALA B 1 51 ? -26.922 18.516 4.895 1 98.12 51 ALA B CA 1
ATOM 2048 C C . ALA B 1 51 ? -27.734 19.016 3.697 1 98.12 51 ALA B C 1
ATOM 2050 O O . ALA B 1 51 ? -28.781 18.469 3.385 1 98.12 51 ALA B O 1
ATOM 2051 N N . LYS B 1 52 ? -27.234 19.984 2.992 1 97.94 52 LYS B N 1
ATOM 2052 C CA . LYS B 1 52 ? -27.906 20.562 1.833 1 97.94 52 LYS B CA 1
ATOM 2053 C C . LYS B 1 52 ? -28.141 19.5 0.755 1 97.94 52 LYS B C 1
ATOM 2055 O O . LYS B 1 52 ? -29.25 19.391 0.211 1 97.94 52 LYS B O 1
ATOM 2060 N N . GLY B 1 53 ? -27.203 18.75 0.486 1 97.38 53 GLY B N 1
ATOM 2061 C CA . GLY B 1 53 ? -27.297 17.719 -0.533 1 97.38 53 GLY B CA 1
ATOM 2062 C C . GLY B 1 53 ? -28.312 16.641 -0.189 1 97.38 53 GLY B C 1
ATOM 2063 O O . GLY B 1 53 ? -28.938 16.062 -1.08 1 97.38 53 GLY B O 1
ATOM 2064 N N . ALA B 1 54 ? -28.406 16.422 1.081 1 97.69 54 ALA B N 1
ATOM 2065 C CA . ALA B 1 54 ? -29.328 15.398 1.551 1 97.69 54 ALA B CA 1
ATOM 2066 C C . ALA B 1 54 ? -30.734 15.969 1.754 1 97.69 54 ALA B C 1
ATOM 2068 O O . ALA B 1 54 ? -31.672 15.234 2.07 1 97.69 54 ALA B O 1
ATOM 2069 N N . GLY B 1 55 ? -30.844 17.219 1.605 1 97.44 55 GLY B N 1
ATOM 2070 C CA . GLY B 1 55 ? -32.125 17.875 1.731 1 97.44 55 GLY B CA 1
ATOM 2071 C C . GLY B 1 55 ? -32.594 18 3.17 1 97.44 55 GLY B C 1
ATOM 2072 O O . GLY B 1 55 ? -33.781 17.906 3.455 1 97.44 55 GLY B O 1
ATOM 2073 N N . ILE B 1 56 ? -31.641 18.172 4.023 1 97.44 56 ILE B N 1
ATOM 2074 C CA . ILE B 1 56 ? -31.984 18.281 5.434 1 97.44 56 ILE B CA 1
ATOM 2075 C C . ILE B 1 56 ? -31.281 19.5 6.039 1 97.44 56 ILE B C 1
ATOM 2077 O O . ILE B 1 56 ? -30.422 20.109 5.391 1 97.44 56 ILE B O 1
ATOM 2081 N N . SER B 1 57 ? -31.719 19.812 7.266 1 96.88 57 SER B N 1
ATOM 2082 C CA . SER B 1 57 ? -31.062 20.906 7.973 1 96.88 57 SER B CA 1
ATOM 2083 C C . SER B 1 57 ? -29.797 20.438 8.664 1 96.88 57 SER B C 1
ATOM 2085 O O . SER B 1 57 ? -29.609 19.234 8.898 1 96.88 57 SER B O 1
ATOM 2087 N N . ARG B 1 58 ? -28.922 21.391 8.969 1 96.88 58 ARG B N 1
ATOM 2088 C CA . ARG B 1 58 ? -27.688 21.094 9.695 1 96.88 58 ARG B CA 1
ATOM 2089 C C . ARG B 1 58 ? -28 20.469 11.055 1 96.88 58 ARG B C 1
ATOM 2091 O O . ARG B 1 58 ? -27.391 19.453 11.422 1 96.88 58 ARG B O 1
ATOM 2098 N N . PRO B 1 59 ? -29 20.844 11.867 1 96.69 59 PRO B N 1
ATOM 2099 C CA . PRO B 1 59 ? -29.328 20.172 13.133 1 96.69 59 PRO B CA 1
ATOM 2100 C C . PRO B 1 59 ? -29.812 18.734 12.93 1 96.69 59 PRO B C 1
ATOM 2102 O O . PRO B 1 59 ? -29.453 17.859 13.711 1 96.69 59 PRO B O 1
ATOM 2105 N N . THR B 1 60 ? -30.531 18.578 11.875 1 96.75 60 THR B N 1
ATOM 2106 C CA . THR B 1 60 ? -30.984 17.234 11.578 1 96.75 60 THR B CA 1
ATOM 2107 C C . THR B 1 60 ? -29.812 16.312 11.258 1 96.75 60 THR B C 1
ATOM 2109 O O . THR B 1 60 ? -29.828 15.133 11.633 1 96.75 60 THR B O 1
ATOM 2112 N N . PHE B 1 61 ? -28.844 16.922 10.547 1 98.12 61 PHE B N 1
ATOM 2113 C CA . PHE B 1 61 ? -27.641 16.156 10.266 1 98.12 61 PHE B CA 1
ATOM 2114 C C . PHE B 1 61 ? -27.047 15.586 11.547 1 98.12 61 PHE B C 1
ATOM 2116 O O . PHE B 1 61 ? -26.719 14.398 11.617 1 98.12 61 PHE B O 1
ATOM 2123 N N . TYR B 1 62 ? -26.969 16.344 12.547 1 97.56 62 TYR B N 1
ATOM 2124 C CA . TYR B 1 62 ? -26.281 15.984 13.773 1 97.56 62 TYR B CA 1
ATOM 2125 C C . TYR B 1 62 ? -27.094 14.969 14.578 1 97.56 62 TYR B C 1
ATOM 2127 O O . TYR B 1 62 ? -26.562 14.344 15.5 1 97.56 62 TYR B O 1
ATOM 2135 N N . PHE B 1 63 ? -28.375 14.766 14.234 1 96.75 63 PHE B N 1
ATOM 2136 C CA . PHE B 1 63 ? -29.172 13.68 14.805 1 96.75 63 PHE B CA 1
ATOM 2137 C C . PHE B 1 63 ? -28.641 12.328 14.344 1 96.75 63 PHE B C 1
ATOM 2139 O O . PHE B 1 63 ? -28.734 11.336 15.07 1 96.75 63 PHE B O 1
ATOM 2146 N N . TYR B 1 64 ? -28.047 12.391 13.164 1 97.44 64 TYR B N 1
ATOM 2147 C CA . TYR B 1 64 ? -27.641 11.133 12.547 1 97.44 64 TYR B CA 1
ATOM 2148 C C . TYR B 1 64 ? -26.141 10.914 12.68 1 97.44 64 TYR B C 1
ATOM 2150 O O . TYR B 1 64 ? -25.688 9.789 12.906 1 97.44 64 TYR B O 1
ATOM 2158 N N . PHE B 1 65 ? -25.375 11.977 12.461 1 98.38 65 PHE B N 1
ATOM 2159 C CA . PHE B 1 65 ? -23.922 11.852 12.5 1 98.38 65 PHE B CA 1
ATOM 2160 C C . PHE B 1 65 ? -23.312 12.977 13.336 1 98.38 65 PHE B C 1
ATOM 2162 O O . PHE B 1 65 ? -23.656 14.148 13.156 1 98.38 65 PHE B O 1
ATOM 2169 N N . PRO B 1 66 ? -22.391 12.586 14.141 1 98.12 66 PRO B N 1
ATOM 2170 C CA . PRO B 1 66 ? -21.719 13.609 14.945 1 98.12 66 PRO B CA 1
ATOM 2171 C C . PRO B 1 66 ? -20.703 14.422 14.148 1 98.12 66 PRO B C 1
ATOM 2173 O O . PRO B 1 66 ? -20.281 15.492 14.586 1 98.12 66 PRO B O 1
ATOM 2176 N N . SER B 1 67 ? -20.266 13.906 12.984 1 97.5 67 SER B N 1
ATOM 2177 C CA . SER B 1 67 ? -19.25 14.578 12.172 1 97.5 67 SER B CA 1
ATOM 2178 C C . SER B 1 67 ? -19.203 14.008 10.758 1 97.5 67 SER B C 1
ATOM 2180 O O . SER B 1 67 ? -19.781 12.953 10.492 1 97.5 67 SER B O 1
ATOM 2182 N N . LYS B 1 68 ? -18.531 14.703 9.922 1 97.38 68 LYS B N 1
ATOM 2183 C CA . LYS B 1 68 ? -18.344 14.188 8.57 1 97.38 68 LYS B CA 1
ATOM 2184 C C . LYS B 1 68 ? -17.422 12.969 8.562 1 97.38 68 LYS B C 1
ATOM 2186 O O . LYS B 1 68 ? -17.531 12.102 7.699 1 97.38 68 LYS B O 1
ATOM 2191 N N . GLU B 1 69 ? -16.547 12.844 9.5 1 97.25 69 GLU B N 1
ATOM 2192 C CA . GLU B 1 69 ? -15.688 11.672 9.633 1 97.25 69 GLU B CA 1
ATOM 2193 C C . GLU B 1 69 ? -16.5 10.43 9.961 1 97.25 69 GLU B C 1
ATOM 2195 O O . GLU B 1 69 ? -16.203 9.336 9.469 1 97.25 69 GLU B O 1
ATOM 2200 N N . ALA B 1 70 ? -17.469 10.633 10.789 1 98 70 ALA B N 1
ATOM 2201 C CA . ALA B 1 70 ? -18.375 9.523 11.117 1 98 70 ALA B CA 1
ATOM 2202 C C . ALA B 1 70 ? -19.125 9.047 9.875 1 98 70 ALA B C 1
ATOM 2204 O O . ALA B 1 70 ? -19.406 7.859 9.742 1 98 70 ALA B O 1
ATOM 2205 N N . VAL B 1 71 ? -19.438 9.969 9.008 1 98.44 71 VAL B N 1
ATOM 2206 C CA . VAL B 1 71 ? -20.094 9.617 7.754 1 98.44 71 VAL B CA 1
ATOM 2207 C C . VAL B 1 71 ? -19.156 8.734 6.914 1 98.44 71 VAL B C 1
ATOM 2209 O O . VAL B 1 71 ? -19.578 7.688 6.414 1 98.44 71 VAL B O 1
ATOM 2212 N N . LEU B 1 72 ? -17.922 9.156 6.789 1 98.44 72 LEU B N 1
ATOM 2213 C CA . LEU B 1 72 ? -16.953 8.375 6.027 1 98.44 72 LEU B CA 1
ATOM 2214 C C . LEU B 1 72 ? -16.781 6.988 6.633 1 98.44 72 LEU B C 1
ATOM 2216 O O . LEU B 1 72 ? -16.734 5.992 5.91 1 98.44 72 LEU B O 1
ATOM 2220 N N . LEU B 1 73 ? -16.656 6.961 7.953 1 98.38 73 LEU B N 1
ATOM 2221 C CA . LEU B 1 73 ? -16.5 5.688 8.648 1 98.38 73 LEU B CA 1
ATOM 2222 C C . LEU B 1 73 ? -17.656 4.746 8.328 1 98.38 73 LEU B C 1
ATOM 2224 O O . LEU B 1 73 ? -17.453 3.562 8.062 1 98.38 73 LEU B O 1
ATOM 2228 N N . THR B 1 74 ? -18.797 5.277 8.312 1 98.44 74 THR B N 1
ATOM 2229 C CA . THR B 1 74 ? -20 4.484 8.023 1 98.44 74 THR B CA 1
ATOM 2230 C C . THR B 1 74 ? -20 4.016 6.574 1 98.44 74 THR B C 1
ATOM 2232 O O . THR B 1 74 ? -20.312 2.859 6.289 1 98.44 74 THR B O 1
ATOM 2235 N N . LEU B 1 75 ? -19.641 4.91 5.652 1 98.5 75 LEU B N 1
ATOM 2236 C CA . LEU B 1 75 ? -19.531 4.539 4.246 1 98.5 75 LEU B CA 1
ATOM 2237 C C . LEU B 1 75 ? -18.531 3.406 4.059 1 98.5 75 LEU B C 1
ATOM 2239 O O . LEU B 1 75 ? -18.828 2.42 3.377 1 98.5 75 LEU B O 1
ATOM 2243 N N . LEU B 1 76 ? -17.391 3.543 4.66 1 98.25 76 LEU B N 1
ATOM 2244 C CA . LEU B 1 76 ? -16.359 2.533 4.527 1 98.25 76 LEU B CA 1
ATOM 2245 C C . LEU B 1 76 ? -16.797 1.204 5.125 1 98.25 76 LEU B C 1
ATOM 2247 O O . LEU B 1 76 ? -16.562 0.144 4.539 1 98.25 76 LEU B O 1
ATOM 2251 N N . ASP B 1 77 ? -17.406 1.289 6.273 1 98.38 77 ASP B N 1
ATOM 2252 C CA . ASP B 1 77 ? -17.922 0.094 6.926 1 98.38 77 ASP B CA 1
ATOM 2253 C C . ASP B 1 77 ? -18.906 -0.645 6.012 1 98.38 77 ASP B C 1
ATOM 2255 O O . ASP B 1 77 ? -18.859 -1.872 5.914 1 98.38 77 ASP B O 1
ATOM 2259 N N . ARG B 1 78 ? -19.703 0.075 5.352 1 98 78 ARG B N 1
ATOM 2260 C CA . ARG B 1 78 ? -20.672 -0.513 4.43 1 98 78 ARG B CA 1
ATOM 2261 C C . ARG B 1 78 ? -19.969 -1.182 3.252 1 98 78 ARG B C 1
ATOM 2263 O O . ARG B 1 78 ? -20.344 -2.285 2.846 1 98 78 ARG B O 1
ATOM 2270 N N . VAL B 1 79 ? -19 -0.541 2.707 1 97.94 79 VAL B N 1
ATOM 2271 C CA . VAL B 1 79 ? -18.281 -1.066 1.551 1 97.94 79 VAL B CA 1
ATOM 2272 C C . VAL B 1 79 ? -17.531 -2.344 1.94 1 97.94 79 VAL B C 1
ATOM 2274 O O . VAL B 1 79 ? -17.625 -3.355 1.238 1 97.94 79 VAL B O 1
ATOM 2277 N N . VAL B 1 80 ? -16.859 -2.35 3.049 1 97.88 80 VAL B N 1
ATOM 2278 C CA . VAL B 1 80 ? -16.078 -3.512 3.479 1 97.88 80 VAL B CA 1
ATOM 2279 C C . VAL B 1 80 ? -17.031 -4.664 3.812 1 97.88 80 VAL B C 1
ATOM 2281 O O . VAL B 1 80 ? -16.719 -5.828 3.537 1 97.88 80 VAL B O 1
ATOM 2284 N N . ASN B 1 81 ? -18.125 -4.336 4.438 1 97.75 81 ASN B N 1
ATOM 2285 C CA . ASN B 1 81 ? -19.109 -5.371 4.746 1 97.75 81 ASN B CA 1
ATOM 2286 C C . ASN B 1 81 ? -19.703 -5.969 3.477 1 97.75 81 ASN B C 1
ATOM 2288 O O . ASN B 1 81 ? -20.016 -7.16 3.436 1 97.75 81 ASN B O 1
ATOM 2292 N N . GLN B 1 82 ? -19.922 -5.129 2.518 1 97.62 82 GLN B N 1
ATOM 2293 C CA . GLN B 1 82 ? -20.391 -5.629 1.23 1 97.62 82 GLN B CA 1
ATOM 2294 C C . GLN B 1 82 ? -19.406 -6.637 0.64 1 97.62 82 GLN B C 1
ATOM 2296 O O . GLN B 1 82 ? -19.812 -7.703 0.167 1 97.62 82 GLN B O 1
ATOM 2301 N N . ALA B 1 83 ? -18.156 -6.324 0.62 1 96.88 83 ALA B N 1
ATOM 2302 C CA . ALA B 1 83 ? -17.141 -7.242 0.137 1 96.88 83 ALA B CA 1
ATOM 2303 C C . ALA B 1 83 ? -17.109 -8.523 0.969 1 96.88 83 ALA B C 1
ATOM 2305 O O . ALA B 1 83 ? -17.016 -9.625 0.423 1 96.88 83 ALA B O 1
ATOM 2306 N N . ASP B 1 84 ? -17.203 -8.32 2.27 1 95.94 84 ASP B N 1
ATOM 2307 C CA . ASP B 1 84 ? -17.172 -9.438 3.205 1 95.94 84 ASP B CA 1
ATOM 2308 C C . ASP B 1 84 ? -18.344 -10.398 2.947 1 95.94 84 ASP B C 1
ATOM 2310 O O . ASP B 1 84 ? -18.141 -11.617 2.885 1 95.94 84 ASP B O 1
ATOM 2314 N N . MET B 1 85 ? -19.5 -9.875 2.781 1 95.44 85 MET B N 1
ATOM 2315 C CA . MET B 1 85 ? -20.703 -10.68 2.555 1 95.44 85 MET B CA 1
ATOM 2316 C C . MET B 1 85 ? -20.609 -11.422 1.223 1 95.44 85 MET B C 1
ATOM 2318 O O . MET B 1 85 ? -21 -12.586 1.127 1 95.44 85 MET B O 1
ATOM 2322 N N . ALA B 1 86 ? -20.125 -10.734 0.25 1 94 86 ALA B N 1
ATOM 2323 C CA . ALA B 1 86 ? -19.969 -11.359 -1.061 1 94 86 ALA B CA 1
ATOM 2324 C C . ALA B 1 86 ? -18.969 -12.5 -1.003 1 94 86 ALA B C 1
ATOM 2326 O O . ALA B 1 86 ? -19.172 -13.555 -1.603 1 94 86 ALA B O 1
ATOM 2327 N N . LEU B 1 87 ? -17.906 -12.344 -0.313 1 93.62 87 LEU B N 1
ATOM 2328 C CA . LEU B 1 87 ? -16.891 -13.383 -0.164 1 93.62 87 LEU B CA 1
ATOM 2329 C C . LEU B 1 87 ? -17.438 -14.586 0.593 1 93.62 87 LEU B C 1
ATOM 2331 O O . LEU B 1 87 ? -17.188 -15.734 0.223 1 93.62 87 LEU B O 1
ATOM 2335 N N . GLN B 1 88 ? -18.203 -14.289 1.62 1 91.94 88 GLN B N 1
ATOM 2336 C CA . GLN B 1 88 ? -18.812 -15.352 2.41 1 91.94 88 GLN B CA 1
ATOM 2337 C C . GLN B 1 88 ? -19.797 -16.156 1.572 1 91.94 88 GLN B C 1
ATOM 2339 O O . GLN B 1 88 ? -19.844 -17.391 1.681 1 91.94 88 GLN B O 1
ATOM 2344 N N . THR B 1 89 ? -20.531 -15.5 0.79 1 91.88 89 THR B N 1
ATOM 2345 C CA . THR B 1 89 ? -21.484 -16.172 -0.092 1 91.88 89 THR B CA 1
ATOM 2346 C C . THR B 1 89 ? -20.766 -17.078 -1.073 1 91.88 89 THR B C 1
ATOM 2348 O O . THR B 1 89 ? -21.203 -18.219 -1.315 1 91.88 89 THR B O 1
ATOM 2351 N N . LEU B 1 90 ? -19.719 -16.609 -1.615 1 88.56 90 LEU B N 1
ATOM 2352 C CA . LEU B 1 90 ? -18.891 -17.422 -2.518 1 88.56 90 LEU B CA 1
ATOM 2353 C C . LEU B 1 90 ? -18.344 -18.641 -1.804 1 88.56 90 LEU B C 1
ATOM 2355 O O . LEU B 1 90 ? -18.359 -19.75 -2.357 1 88.56 90 LEU B O 1
ATOM 2359 N N . ALA B 1 91 ? -17.891 -18.516 -0.577 1 87.94 91 ALA B N 1
ATOM 2360 C CA . ALA B 1 91 ? -17.297 -19.594 0.216 1 87.94 91 ALA B CA 1
ATOM 2361 C C . ALA B 1 91 ? -18.312 -20.688 0.512 1 87.94 91 ALA B C 1
ATOM 2363 O O . ALA B 1 91 ? -17.953 -21.859 0.614 1 87.94 91 ALA B O 1
ATOM 2364 N N . GLU B 1 92 ? -19.484 -20.281 0.644 1 89.12 92 GLU B N 1
ATOM 2365 C CA . GLU B 1 92 ? -20.562 -21.219 1.002 1 89.12 92 GLU B CA 1
ATOM 2366 C C . GLU B 1 92 ? -21.078 -21.953 -0.225 1 89.12 92 GLU B C 1
ATOM 2368 O O . GLU B 1 92 ? -21.719 -23 -0.099 1 89.12 92 GLU B O 1
ATOM 2373 N N . ASN B 1 93 ? -20.812 -21.359 -1.396 1 86 93 ASN B N 1
ATOM 2374 C CA . ASN B 1 93 ? -21.297 -21.969 -2.639 1 86 93 ASN B CA 1
ATOM 2375 C C . ASN B 1 93 ? -20.188 -22.016 -3.689 1 86 93 ASN B C 1
ATOM 2377 O O . ASN B 1 93 ? -20.297 -21.406 -4.75 1 86 93 ASN B O 1
ATOM 2381 N N . PRO B 1 94 ? -19.281 -22.922 -3.314 1 76.19 94 PRO B N 1
ATOM 2382 C CA . PRO B 1 94 ? -18.188 -22.953 -4.281 1 76.19 94 PRO B CA 1
ATOM 2383 C C . PRO B 1 94 ? -18.594 -23.562 -5.617 1 76.19 94 PRO B C 1
ATOM 2385 O O . PRO B 1 94 ? -19.109 -24.688 -5.652 1 76.19 94 PRO B O 1
ATOM 2388 N N . ALA B 1 95 ? -18.672 -22.75 -6.637 1 67.19 95 ALA B N 1
ATOM 2389 C CA . ALA B 1 95 ? -19.141 -23.234 -7.938 1 67.19 95 ALA B CA 1
ATOM 2390 C C . ALA B 1 95 ? -17.969 -23.75 -8.773 1 67.19 95 ALA B C 1
ATOM 2392 O O . ALA B 1 95 ? -18.172 -24.547 -9.688 1 67.19 95 ALA B O 1
ATOM 2393 N N . ASP B 1 96 ? -16.828 -23.344 -8.516 1 67.38 96 ASP B N 1
ATOM 2394 C CA . ASP B 1 96 ? -15.711 -23.578 -9.43 1 67.38 96 ASP B CA 1
ATOM 2395 C C . ASP B 1 96 ? -14.672 -24.5 -8.797 1 67.38 96 ASP B C 1
ATOM 2397 O O . ASP B 1 96 ? -14.273 -24.297 -7.645 1 67.38 96 ASP B O 1
ATOM 2401 N N . THR B 1 97 ? -14.484 -25.469 -9.578 1 71.38 97 THR B N 1
ATOM 2402 C CA . THR B 1 97 ? -13.484 -26.422 -9.109 1 71.38 97 THR B CA 1
ATOM 2403 C C . THR B 1 97 ? -12.117 -26.109 -9.719 1 71.38 97 THR B C 1
ATOM 2405 O O . THR B 1 97 ? -11.094 -26.609 -9.25 1 71.38 97 THR B O 1
ATOM 2408 N N . ASP B 1 98 ? -12.117 -25.203 -10.586 1 86.62 98 ASP B N 1
ATOM 2409 C CA . ASP B 1 98 ? -10.859 -24.766 -11.188 1 86.62 98 ASP B CA 1
ATOM 2410 C C . ASP B 1 98 ? -10.148 -23.75 -10.297 1 86.62 98 ASP B C 1
ATOM 2412 O O . ASP B 1 98 ? -10.75 -22.75 -9.891 1 86.62 98 ASP B O 1
ATOM 2416 N N . ARG B 1 99 ? -8.922 -24.078 -9.938 1 85 99 ARG B N 1
ATOM 2417 C CA . ARG B 1 99 ? -8.117 -23.297 -9.008 1 85 99 ARG B CA 1
ATOM 2418 C C . ARG B 1 99 ? -8.039 -21.844 -9.445 1 85 99 ARG B C 1
ATOM 2420 O O . ARG B 1 99 ? -8.266 -20.938 -8.641 1 85 99 ARG B O 1
ATOM 2427 N N . GLU B 1 100 ? -7.688 -21.625 -10.672 1 88.5 100 GLU B N 1
ATOM 2428 C CA . GLU B 1 100 ? -7.562 -20.266 -11.156 1 88.5 100 GLU B CA 1
ATOM 2429 C C . GLU B 1 100 ? -8.898 -19.516 -11.078 1 88.5 100 GLU B C 1
ATOM 2431 O O . GLU B 1 100 ? -8.945 -18.359 -10.672 1 88.5 100 GLU B O 1
ATOM 2436 N N . ASN B 1 101 ? -9.961 -20.172 -11.453 1 90.81 101 ASN B N 1
ATOM 2437 C CA . ASN B 1 101 ? -11.281 -19.562 -11.43 1 90.81 101 ASN B CA 1
ATOM 2438 C C . ASN B 1 101 ? -11.734 -19.234 -10.008 1 90.81 101 ASN B C 1
ATOM 2440 O O . ASN B 1 101 ? -12.398 -18.234 -9.773 1 90.81 101 ASN B O 1
ATOM 2444 N N . MET B 1 102 ? -11.352 -20.141 -9.148 1 92.38 102 MET B N 1
ATOM 2445 C CA . MET B 1 102 ? -11.695 -19.906 -7.75 1 92.38 102 MET B CA 1
ATOM 2446 C C . MET B 1 102 ? -11.055 -18.625 -7.227 1 92.38 102 MET B C 1
ATOM 2448 O O . MET B 1 102 ? -11.734 -17.781 -6.66 1 92.38 102 MET B O 1
ATOM 2452 N N . TRP B 1 103 ? -9.797 -18.5 -7.438 1 95.69 103 TRP B N 1
ATOM 2453 C CA . TRP B 1 103 ? -9.094 -17.312 -6.957 1 95.69 103 TRP B CA 1
ATOM 2454 C C . TRP B 1 103 ? -9.539 -16.062 -7.719 1 95.69 103 TRP B C 1
ATOM 2456 O O . TRP B 1 103 ? -9.672 -14.992 -7.133 1 95.69 103 TRP B O 1
ATOM 2466 N N . ARG B 1 104 ? -9.773 -16.188 -9.008 1 96.62 104 ARG B N 1
ATOM 2467 C CA . ARG B 1 104 ? -10.266 -15.07 -9.805 1 96.62 104 ARG B CA 1
ATOM 2468 C C . ARG B 1 104 ? -11.594 -14.547 -9.258 1 96.62 104 ARG B C 1
ATOM 2470 O O . ARG B 1 104 ? -11.766 -13.336 -9.086 1 96.62 104 ARG B O 1
ATOM 2477 N N . THR B 1 105 ? -12.477 -15.438 -9.016 1 95.69 105 THR B N 1
ATOM 2478 C CA . THR B 1 105 ? -13.789 -15.055 -8.5 1 95.69 105 THR B CA 1
ATOM 2479 C C . THR B 1 105 ? -13.648 -14.375 -7.141 1 95.69 105 THR B C 1
ATOM 2481 O O . THR B 1 105 ? -14.297 -13.359 -6.883 1 95.69 105 THR B O 1
ATOM 2484 N N . GLY B 1 106 ? -12.844 -14.914 -6.266 1 95.75 106 GLY B N 1
ATOM 2485 C CA . GLY B 1 106 ? -12.625 -14.32 -4.957 1 95.75 106 GLY B CA 1
ATOM 2486 C C . GLY B 1 106 ? -12.039 -12.93 -5.023 1 95.75 106 GLY B C 1
ATOM 2487 O O . GLY B 1 106 ? -12.539 -12 -4.383 1 95.75 106 GLY B O 1
ATOM 2488 N N . ILE B 1 107 ? -10.977 -12.742 -5.824 1 97.81 107 ILE B N 1
ATOM 2489 C CA . ILE B 1 107 ? -10.32 -11.445 -5.977 1 97.81 107 ILE B CA 1
ATOM 2490 C C . ILE B 1 107 ? -11.281 -10.461 -6.641 1 97.81 107 ILE B C 1
ATOM 2492 O O . ILE B 1 107 ? -11.305 -9.273 -6.293 1 97.81 107 ILE B O 1
ATOM 2496 N N . ASN B 1 108 ? -12.094 -10.945 -7.551 1 97.25 108 ASN B N 1
ATOM 2497 C CA . ASN B 1 108 ? -13.047 -10.102 -8.273 1 97.25 108 ASN B CA 1
ATOM 2498 C C . ASN B 1 108 ? -14.094 -9.508 -7.332 1 97.25 108 ASN B C 1
ATOM 2500 O O . ASN B 1 108 ? -14.617 -8.422 -7.59 1 97.25 108 ASN B O 1
ATOM 2504 N N . VAL B 1 109 ? -14.453 -10.227 -6.293 1 96.56 109 VAL B N 1
ATOM 2505 C CA . VAL B 1 109 ? -15.367 -9.695 -5.289 1 96.56 109 VAL B CA 1
ATOM 2506 C C . VAL B 1 109 ? -14.852 -8.344 -4.789 1 96.56 109 VAL B C 1
ATOM 2508 O O . VAL B 1 109 ? -15.609 -7.371 -4.727 1 96.56 109 VAL B O 1
ATOM 2511 N N . PHE B 1 110 ? -13.617 -8.312 -4.473 1 97.38 110 PHE B N 1
ATOM 2512 C CA . PHE B 1 110 ? -13.023 -7.09 -3.945 1 97.38 110 PHE B CA 1
ATOM 2513 C C . PHE B 1 110 ? -12.859 -6.047 -5.043 1 97.38 110 PHE B C 1
ATOM 2515 O O . PHE B 1 110 ? -13.18 -4.875 -4.844 1 97.38 110 PHE B O 1
ATOM 2522 N N . PHE B 1 111 ? -12.398 -6.453 -6.211 1 98.06 111 PHE B N 1
ATOM 2523 C CA . PHE B 1 111 ? -12.234 -5.551 -7.344 1 98.06 111 PHE B CA 1
ATOM 2524 C C . PHE B 1 111 ? -13.547 -4.848 -7.672 1 98.06 111 PHE B C 1
ATOM 2526 O O . PHE B 1 111 ? -13.594 -3.621 -7.789 1 98.06 111 PHE B O 1
ATOM 2533 N N . GLU B 1 112 ? -14.578 -5.59 -7.754 1 97.19 112 GLU B N 1
ATOM 2534 C CA . GLU B 1 112 ? -15.875 -5.039 -8.133 1 97.19 112 GLU B CA 1
ATOM 2535 C C . GLU B 1 112 ? -16.453 -4.16 -7.027 1 97.19 112 GLU B C 1
ATOM 2537 O O . GLU B 1 112 ? -16.953 -3.068 -7.293 1 97.19 112 GLU B O 1
ATOM 2542 N N . THR B 1 113 ? -16.375 -4.664 -5.812 1 97.81 113 THR B N 1
ATOM 2543 C CA . THR B 1 113 ? -16.984 -3.92 -4.711 1 97.81 113 THR B CA 1
ATOM 2544 C C . THR B 1 113 ? -16.25 -2.596 -4.492 1 97.81 113 THR B C 1
ATOM 2546 O O . THR B 1 113 ? -16.875 -1.53 -4.523 1 97.81 113 THR B O 1
ATOM 2549 N N . PHE B 1 114 ? -14.969 -2.648 -4.348 1 97.5 114 PHE B N 1
ATOM 2550 C CA . PHE B 1 114 ? -14.219 -1.423 -4.105 1 97.5 114 PHE B CA 1
ATOM 2551 C C . PHE B 1 114 ? -14.203 -0.543 -5.348 1 97.5 114 PHE B C 1
ATOM 2553 O O . PHE B 1 114 ? -14.203 0.686 -5.246 1 97.5 114 PHE B O 1
ATOM 2560 N N . GLY B 1 115 ? -14.219 -1.164 -6.52 1 97 115 GLY B N 1
ATOM 2561 C CA . GLY B 1 115 ? -14.289 -0.43 -7.773 1 97 115 GLY B CA 1
ATOM 2562 C C . GLY B 1 115 ? -15.594 0.322 -7.949 1 97 115 GLY B C 1
ATOM 2563 O O . GLY B 1 115 ? -15.648 1.335 -8.648 1 97 115 GLY B O 1
ATOM 2564 N N . SER B 1 116 ? -16.625 -0.176 -7.34 1 97.31 116 SER B N 1
ATOM 2565 C CA . SER B 1 116 ? -17.938 0.467 -7.426 1 97.31 116 SER B CA 1
ATOM 2566 C C . SER B 1 116 ? -18.047 1.623 -6.438 1 97.31 116 SER B C 1
ATOM 2568 O O . SER B 1 116 ? -19 2.406 -6.496 1 97.31 116 SER B O 1
ATOM 2570 N N . HIS B 1 117 ? -17.109 1.75 -5.535 1 97.69 117 HIS B N 1
ATOM 2571 C CA . HIS B 1 117 ? -17.078 2.801 -4.523 1 97.69 117 HIS B CA 1
ATOM 2572 C C . HIS B 1 117 ? -15.695 3.436 -4.426 1 97.69 117 HIS B C 1
ATOM 2574 O O . HIS B 1 117 ? -15.164 3.607 -3.324 1 97.69 117 HIS B O 1
ATOM 2580 N N . LYS B 1 118 ? -15.133 3.758 -5.539 1 96.75 118 LYS B N 1
ATOM 2581 C CA . LYS B 1 118 ? -13.75 4.215 -5.605 1 96.75 118 LYS B CA 1
ATOM 2582 C C . LYS B 1 118 ? -13.531 5.449 -4.734 1 96.75 118 LYS B C 1
ATOM 2584 O O . LYS B 1 118 ? -12.492 5.59 -4.098 1 96.75 118 LYS B O 1
ATOM 2589 N N . ALA B 1 119 ? -14.523 6.297 -4.73 1 96.62 119 ALA B N 1
ATOM 2590 C CA . ALA B 1 119 ? -14.391 7.543 -3.975 1 96.62 119 ALA B CA 1
ATOM 2591 C C . ALA B 1 119 ? -14.289 7.266 -2.477 1 96.62 119 ALA B C 1
ATOM 2593 O O . ALA B 1 119 ? -13.484 7.879 -1.778 1 96.62 119 ALA B O 1
ATOM 2594 N N . VAL B 1 120 ? -15.078 6.367 -1.983 1 97 120 VAL B N 1
ATOM 2595 C CA . VAL B 1 120 ? -15.078 5.992 -0.573 1 97 120 VAL B CA 1
ATOM 2596 C C . VAL B 1 120 ? -13.766 5.293 -0.227 1 97 120 VAL B C 1
ATOM 2598 O O . VAL B 1 120 ? -13.156 5.57 0.812 1 97 120 VAL B O 1
ATOM 2601 N N . THR B 1 121 ? -13.336 4.484 -1.121 1 94.5 121 THR B N 1
ATOM 2602 C CA . THR B 1 121 ? -12.102 3.734 -0.927 1 94.5 121 THR B CA 1
ATOM 2603 C C . THR B 1 121 ? -10.906 4.676 -0.845 1 94.5 121 THR B C 1
ATOM 2605 O O . THR B 1 121 ? -10.062 4.543 0.049 1 94.5 121 THR B O 1
ATOM 2608 N N . ARG B 1 122 ? -10.906 5.609 -1.717 1 93.44 122 ARG B N 1
ATOM 2609 C CA . ARG B 1 122 ? -9.828 6.598 -1.736 1 93.44 122 ARG B CA 1
ATOM 2610 C C . ARG B 1 122 ? -9.836 7.434 -0.461 1 93.44 122 ARG B C 1
ATOM 2612 O O . ARG B 1 122 ? -8.781 7.641 0.152 1 93.44 122 ARG B O 1
ATOM 2619 N N . ALA B 1 123 ? -10.969 7.883 -0.077 1 94.94 123 ALA B N 1
ATOM 2620 C CA . ALA B 1 123 ? -11.086 8.703 1.126 1 94.94 123 ALA B CA 1
ATOM 2621 C C . ALA B 1 123 ? -10.719 7.902 2.373 1 94.94 123 ALA B C 1
ATOM 2623 O O . ALA B 1 123 ? -10.07 8.422 3.285 1 94.94 123 ALA B O 1
ATOM 2624 N N . GLY B 1 124 ? -11.133 6.652 2.4 1 94.88 124 GLY B N 1
ATOM 2625 C CA . GLY B 1 124 ? -10.789 5.781 3.51 1 94.88 124 GLY B CA 1
ATOM 2626 C C . GLY B 1 124 ? -9.297 5.551 3.639 1 94.88 124 GLY B C 1
ATOM 2627 O O . GLY B 1 124 ? -8.742 5.598 4.742 1 94.88 124 GLY B O 1
ATOM 2628 N N . GLN B 1 125 ? -8.68 5.305 2.547 1 92.5 125 GLN B N 1
ATOM 2629 C CA . GLN B 1 125 ? -7.23 5.117 2.529 1 92.5 125 GLN B CA 1
ATOM 2630 C C . GLN B 1 125 ? -6.508 6.348 3.066 1 92.5 125 GLN B C 1
ATOM 2632 O O . GLN B 1 125 ? -5.602 6.234 3.893 1 92.5 125 GLN B O 1
ATOM 2637 N N . ALA B 1 126 ? -6.941 7.504 2.645 1 89.38 126 ALA B N 1
ATOM 2638 C CA . ALA B 1 126 ? -6.336 8.758 3.078 1 89.38 126 ALA B CA 1
ATOM 2639 C C . ALA B 1 126 ? -6.531 8.969 4.578 1 89.38 126 ALA B C 1
ATOM 2641 O O . ALA B 1 126 ? -5.645 9.5 5.254 1 89.38 126 ALA B O 1
ATOM 2642 N N . ALA B 1 127 ? -7.598 8.555 5.078 1 92.19 127 ALA B N 1
ATOM 2643 C CA . ALA B 1 127 ? -7.961 8.82 6.469 1 92.19 127 ALA B CA 1
ATOM 2644 C C . ALA B 1 127 ? -7.258 7.848 7.414 1 92.19 127 ALA B C 1
ATOM 2646 O O . ALA B 1 127 ? -7.207 8.078 8.625 1 92.19 127 ALA B O 1
ATOM 2647 N N . ARG B 1 128 ? -6.707 6.723 6.918 1 90.12 128 ARG B N 1
ATOM 2648 C CA . ARG B 1 128 ? -6.121 5.684 7.758 1 90.12 128 ARG B CA 1
ATOM 2649 C C . ARG B 1 128 ? -4.93 6.223 8.539 1 90.12 128 ARG B C 1
ATOM 2651 O O . ARG B 1 128 ? -4.66 5.773 9.656 1 90.12 128 ARG B O 1
ATOM 2658 N N . ALA B 1 129 ? -4.277 7.246 8.039 1 81.69 129 ALA B N 1
ATOM 2659 C CA . ALA B 1 129 ? -3.076 7.785 8.672 1 81.69 129 ALA B CA 1
ATOM 2660 C C . ALA B 1 129 ? -3.438 8.656 9.875 1 81.69 129 ALA B C 1
ATOM 2662 O O . ALA B 1 129 ? -2.633 8.828 10.789 1 81.69 129 ALA B O 1
ATOM 2663 N N . THR B 1 130 ? -4.645 9.125 9.906 1 83.88 130 THR B N 1
ATOM 2664 C CA . THR B 1 130 ? -4.949 10.125 10.922 1 83.88 130 THR B CA 1
ATOM 2665 C C . THR B 1 130 ? -6.137 9.688 11.773 1 83.88 130 THR B C 1
ATOM 2667 O O . THR B 1 130 ? -6.434 10.305 12.805 1 83.88 130 THR B O 1
ATOM 2670 N N . SER B 1 131 ? -6.859 8.703 11.312 1 92.38 131 SER B N 1
ATOM 2671 C CA . SER B 1 131 ? -8.023 8.234 12.055 1 92.38 131 SER B CA 1
ATOM 2672 C C . SER B 1 131 ? -7.797 6.828 12.594 1 92.38 131 SER B C 1
ATOM 2674 O O . SER B 1 131 ? -7.773 5.859 11.836 1 92.38 131 SER B O 1
ATOM 2676 N N . VAL B 1 132 ? -7.797 6.738 13.906 1 93.56 132 VAL B N 1
ATOM 2677 C CA . VAL B 1 132 ? -7.609 5.449 14.562 1 93.56 132 VAL B CA 1
ATOM 2678 C C . VAL B 1 132 ? -8.789 4.535 14.258 1 93.56 132 VAL B C 1
ATOM 2680 O O . VAL B 1 132 ? -8.617 3.334 14.039 1 93.56 132 VAL B O 1
ATOM 2683 N N . GLU B 1 133 ? -9.938 5.113 14.141 1 96.62 133 GLU B N 1
ATOM 2684 C CA . GLU B 1 133 ? -11.148 4.34 13.891 1 96.62 133 GLU B CA 1
ATOM 2685 C C . GLU B 1 133 ? -11.141 3.723 12.5 1 96.62 133 GLU B C 1
ATOM 2687 O O . GLU B 1 133 ? -11.492 2.555 12.328 1 96.62 133 GLU B O 1
ATOM 2692 N N . VAL B 1 134 ? -10.766 4.484 11.539 1 96.06 134 VAL B N 1
ATOM 2693 C CA . VAL B 1 134 ? -10.68 3.996 10.164 1 96.06 134 VAL B CA 1
ATOM 2694 C C . VAL B 1 134 ? -9.602 2.926 10.062 1 96.06 134 VAL B C 1
ATOM 2696 O O . VAL B 1 134 ? -9.805 1.877 9.453 1 96.06 134 VAL B O 1
ATOM 2699 N N . ALA B 1 135 ? -8.539 3.189 10.711 1 94.94 135 ALA B N 1
ATOM 2700 C CA . ALA B 1 135 ? -7.426 2.24 10.711 1 94.94 135 ALA B CA 1
ATOM 2701 C C . ALA B 1 135 ? -7.84 0.913 11.344 1 94.94 135 ALA B C 1
ATOM 2703 O O . ALA B 1 135 ? -7.531 -0.156 10.812 1 94.94 135 ALA B O 1
ATOM 2704 N N . GLU B 1 136 ? -8.492 0.974 12.438 1 97.06 136 GLU B N 1
ATOM 2705 C CA . GLU B 1 136 ? -8.922 -0.225 13.156 1 97.06 136 GLU B CA 1
ATOM 2706 C C . GLU B 1 136 ? -9.953 -1.012 12.352 1 97.06 136 GLU B C 1
ATOM 2708 O O . GLU B 1 136 ? -9.898 -2.242 12.297 1 97.06 136 GLU B O 1
ATOM 2713 N N . LEU B 1 137 ? -10.836 -0.308 11.766 1 97.56 137 LEU B N 1
ATOM 2714 C CA . LEU B 1 137 ? -11.836 -0.957 10.93 1 97.56 137 LEU B CA 1
ATOM 2715 C C . LEU B 1 137 ? -11.18 -1.706 9.773 1 97.56 137 LEU B C 1
ATOM 2717 O O . LEU B 1 137 ? -11.469 -2.883 9.547 1 97.56 137 LEU B O 1
ATOM 2721 N N . TRP B 1 138 ? -10.32 -0.982 9.102 1 96.81 138 TRP B N 1
ATOM 2722 C CA . TRP B 1 138 ? -9.641 -1.581 7.965 1 96.81 138 TRP B CA 1
ATOM 2723 C C . TRP B 1 138 ? -8.805 -2.785 8.398 1 96.81 138 TRP B C 1
ATOM 2725 O O . TRP B 1 138 ? -8.844 -3.836 7.754 1 96.81 138 TRP B O 1
ATOM 2735 N N . SER B 1 139 ? -8.148 -2.633 9.492 1 97.44 139 SER B N 1
ATOM 2736 C CA . SER B 1 139 ? -7.305 -3.693 10.039 1 97.44 139 SER B CA 1
ATOM 2737 C C . SER B 1 139 ? -8.125 -4.938 10.359 1 97.44 139 SER B C 1
ATOM 2739 O O . SER B 1 139 ? -7.723 -6.055 10.023 1 97.44 139 SER B O 1
ATOM 2741 N N . THR B 1 140 ? -9.164 -4.738 10.938 1 97.62 140 THR B N 1
ATOM 2742 C CA . THR B 1 140 ? -10.031 -5.84 11.328 1 97.62 140 THR B CA 1
ATOM 2743 C C . THR B 1 140 ? -10.484 -6.633 10.102 1 97.62 140 THR B C 1
ATOM 2745 O O . THR B 1 140 ? -10.391 -7.863 10.078 1 97.62 140 THR B O 1
ATOM 2748 N N . PHE B 1 141 ? -10.883 -5.988 9.141 1 97.25 141 PHE B N 1
ATOM 2749 C CA . PHE B 1 141 ? -11.391 -6.668 7.953 1 97.25 141 PHE B CA 1
ATOM 2750 C C . PHE B 1 141 ? -10.258 -7.301 7.16 1 97.25 141 PHE B C 1
ATOM 2752 O O . PHE B 1 141 ? -10.391 -8.422 6.656 1 97.25 141 PHE B O 1
ATOM 2759 N N . MET B 1 142 ? -9.148 -6.625 7.059 1 97.81 142 MET B N 1
ATOM 2760 C CA . MET B 1 142 ? -7.988 -7.219 6.398 1 97.81 142 MET B CA 1
ATOM 2761 C C . MET B 1 142 ? -7.578 -8.523 7.082 1 97.81 142 MET B C 1
ATOM 2763 O O . MET B 1 142 ? -7.305 -9.516 6.414 1 97.81 142 MET B O 1
ATOM 2767 N N . GLN B 1 143 ? -7.562 -8.469 8.391 1 98 143 GLN B N 1
ATOM 2768 C CA . GLN B 1 143 ? -7.184 -9.656 9.141 1 98 143 GLN B CA 1
ATOM 2769 C C . GLN B 1 143 ? -8.156 -10.805 8.883 1 98 143 GLN B C 1
ATOM 2771 O O . GLN B 1 143 ? -7.742 -11.961 8.742 1 98 143 GLN B O 1
ATOM 2776 N N . LYS B 1 144 ? -9.383 -10.453 8.828 1 97.56 144 LYS B N 1
ATOM 2777 C CA . LYS B 1 144 ? -10.398 -11.461 8.539 1 97.56 144 LYS B CA 1
ATOM 2778 C C . LYS B 1 144 ? -10.188 -12.078 7.156 1 97.56 144 LYS B C 1
ATOM 2780 O O . LYS B 1 144 ? -10.219 -13.297 7.004 1 97.56 144 LYS B O 1
ATOM 2785 N N . TRP B 1 145 ? -9.984 -11.25 6.141 1 97.81 145 TRP B N 1
ATOM 2786 C CA . TRP B 1 145 ? -9.789 -11.719 4.77 1 97.81 145 TRP B CA 1
ATOM 2787 C C . TRP B 1 145 ? -8.5 -12.531 4.652 1 97.81 145 TRP B C 1
ATOM 2789 O O . TRP B 1 145 ? -8.461 -13.539 3.947 1 97.81 145 TRP B O 1
ATOM 2799 N N . ILE B 1 146 ? -7.477 -12.141 5.324 1 98.38 146 ILE B N 1
ATOM 2800 C CA . ILE B 1 146 ? -6.191 -12.836 5.312 1 98.38 146 ILE B CA 1
ATOM 2801 C C . ILE B 1 146 ? -6.34 -14.203 5.977 1 98.38 146 ILE B C 1
ATOM 2803 O O . ILE B 1 146 ? -5.82 -15.203 5.469 1 98.38 146 ILE B O 1
ATOM 2807 N N . ALA B 1 147 ? -7.023 -14.227 7.098 1 97.94 147 ALA B N 1
ATOM 2808 C CA . ALA B 1 147 ? -7.266 -15.5 7.77 1 97.94 147 ALA B CA 1
ATOM 2809 C C . ALA B 1 147 ? -8.031 -16.469 6.863 1 97.94 147 ALA B C 1
ATOM 2811 O O . ALA B 1 147 ? -7.715 -17.656 6.805 1 97.94 147 ALA B O 1
ATOM 2812 N N . TYR B 1 148 ? -8.992 -15.977 6.223 1 97.25 148 TYR B N 1
ATOM 2813 C CA . TYR B 1 148 ? -9.758 -16.781 5.281 1 97.25 148 TYR B CA 1
ATOM 2814 C C . TYR B 1 148 ? -8.859 -17.312 4.16 1 97.25 148 TYR B C 1
ATOM 2816 O O . TYR B 1 148 ? -8.891 -18.5 3.844 1 97.25 148 TYR B O 1
ATOM 2824 N N . THR B 1 149 ? -8.094 -16.453 3.535 1 97.88 149 THR B N 1
ATOM 2825 C CA . THR B 1 149 ? -7.172 -16.828 2.467 1 97.88 149 THR B CA 1
ATOM 2826 C C . THR B 1 149 ? -6.191 -17.891 2.943 1 97.88 149 THR B C 1
ATOM 2828 O O . THR B 1 149 ? -5.961 -18.875 2.246 1 97.88 149 THR B O 1
ATOM 2831 N N . ALA B 1 150 ? -5.66 -17.656 4.129 1 98.56 150 ALA B N 1
ATOM 2832 C CA . ALA B 1 150 ? -4.723 -18.625 4.699 1 98.56 150 ALA B CA 1
ATOM 2833 C C . ALA B 1 150 ? -5.379 -20 4.863 1 98.56 150 ALA B C 1
ATOM 2835 O O . ALA B 1 150 ? -4.766 -21.016 4.562 1 98.56 150 ALA B O 1
ATOM 2836 N N . ALA B 1 151 ? -6.594 -20 5.328 1 97.75 151 ALA B N 1
ATOM 2837 C CA . ALA B 1 151 ? -7.332 -21.25 5.504 1 97.75 151 ALA B CA 1
ATOM 2838 C C . ALA B 1 151 ? -7.539 -21.953 4.168 1 97.75 151 ALA B C 1
ATOM 2840 O O . ALA B 1 151 ? -7.426 -23.172 4.082 1 97.75 151 ALA B O 1
ATOM 2841 N N . VAL B 1 152 ? -7.844 -21.219 3.133 1 96.38 152 VAL B N 1
ATOM 2842 C CA . VAL B 1 152 ? -8.055 -21.797 1.81 1 96.38 152 VAL B CA 1
ATOM 2843 C C . VAL B 1 152 ? -6.734 -22.359 1.28 1 96.38 152 VAL B C 1
ATOM 2845 O O . VAL B 1 152 ? -6.703 -23.453 0.708 1 96.38 152 VAL B O 1
ATOM 2848 N N . ILE B 1 153 ? -5.633 -21.625 1.459 1 97.62 153 ILE B N 1
ATOM 2849 C CA . ILE B 1 153 ? -4.32 -22.109 1.045 1 97.62 153 ILE B CA 1
ATOM 2850 C C . ILE B 1 153 ? -4.004 -23.422 1.758 1 97.62 153 ILE B C 1
ATOM 2852 O O . ILE B 1 153 ? -3.574 -24.391 1.127 1 97.62 153 ILE B O 1
ATOM 2856 N N . ASP B 1 154 ? -4.227 -23.438 3.051 1 98.12 154 ASP B N 1
ATOM 2857 C CA . ASP B 1 154 ? -3.961 -24.656 3.818 1 98.12 154 ASP B CA 1
ATOM 2858 C C . ASP B 1 154 ? -4.84 -25.812 3.344 1 98.12 154 ASP B C 1
ATOM 2860 O O . ASP B 1 154 ? -4.395 -26.953 3.299 1 98.12 154 ASP B O 1
ATOM 2864 N N . ALA B 1 155 ? -6.062 -25.531 3.014 1 95.69 155 ALA B N 1
ATOM 2865 C CA . ALA B 1 155 ? -6.957 -26.562 2.5 1 95.69 155 ALA B CA 1
ATOM 2866 C C . ALA B 1 155 ? -6.441 -27.125 1.179 1 95.69 155 ALA B C 1
ATOM 2868 O O . ALA B 1 155 ? -6.492 -28.344 0.95 1 95.69 155 ALA B O 1
ATOM 2869 N N . GLU B 1 156 ? -5.992 -26.25 0.292 1 95.5 156 GLU B N 1
ATOM 2870 C CA . GLU B 1 156 ? -5.406 -26.688 -0.97 1 95.5 156 GLU B CA 1
ATOM 2871 C C . GLU B 1 156 ? -4.168 -27.547 -0.734 1 95.5 156 GLU B C 1
ATOM 2873 O O . GLU B 1 156 ? -3.953 -28.531 -1.433 1 95.5 156 GLU B O 1
ATOM 2878 N N . ARG B 1 157 ? -3.369 -27.156 0.24 1 96.62 157 ARG B N 1
ATOM 2879 C CA . ARG B 1 157 ? -2.176 -27.922 0.588 1 96.62 157 ARG B CA 1
ATOM 2880 C C . ARG B 1 157 ? -2.547 -29.281 1.178 1 96.62 157 ARG B C 1
ATOM 2882 O O . ARG B 1 157 ? -1.953 -30.312 0.822 1 96.62 157 ARG B O 1
ATOM 2889 N N . ASP B 1 158 ? -3.502 -29.297 2.031 1 97.06 158 ASP B N 1
ATOM 2890 C CA . ASP B 1 158 ? -3.93 -30.516 2.711 1 97.06 158 ASP B CA 1
ATOM 2891 C C . ASP B 1 158 ? -4.473 -31.547 1.716 1 97.06 158 ASP B C 1
ATOM 2893 O O . ASP B 1 158 ? -4.285 -32.75 1.894 1 97.06 158 ASP B O 1
ATOM 2897 N N . ARG B 1 159 ? -5.086 -31.078 0.69 1 94.75 159 ARG B N 1
ATOM 2898 C CA . ARG B 1 159 ? -5.641 -32 -0.29 1 94.75 159 ARG B CA 1
ATOM 2899 C C . ARG B 1 159 ? -4.625 -32.312 -1.379 1 94.75 159 ARG B C 1
ATOM 2901 O O . ARG B 1 159 ? -4.965 -32.938 -2.391 1 94.75 159 ARG B O 1
ATOM 2908 N N . GLY B 1 160 ? -3.412 -31.734 -1.299 1 94.38 160 GLY B N 1
ATOM 2909 C CA . GLY B 1 160 ? -2.297 -32.094 -2.164 1 94.38 160 GLY B CA 1
ATOM 2910 C C . GLY B 1 160 ? -2.256 -31.266 -3.441 1 94.38 160 GLY B C 1
ATOM 2911 O O . GLY B 1 160 ? -1.453 -31.547 -4.336 1 94.38 160 GLY B O 1
ATOM 2912 N N . ALA B 1 161 ? -3.094 -30.25 -3.516 1 92.88 161 ALA B N 1
ATOM 2913 C CA . ALA B 1 161 ? -3.197 -29.453 -4.742 1 92.88 161 ALA B CA 1
ATOM 2914 C C . ALA B 1 161 ? -2.121 -28.375 -4.789 1 92.88 161 ALA B C 1
ATOM 2916 O O . ALA B 1 161 ? -1.768 -27.891 -5.867 1 92.88 161 ALA B O 1
ATOM 2917 N N . ALA B 1 162 ? -1.647 -27.969 -3.637 1 95 162 ALA B N 1
ATOM 2918 C CA . ALA B 1 162 ? -0.615 -26.938 -3.553 1 95 162 ALA B CA 1
ATOM 2919 C C . ALA B 1 162 ? 0.549 -27.406 -2.682 1 95 162 ALA B C 1
ATOM 2921 O O . ALA B 1 162 ? 0.35 -28.109 -1.69 1 95 162 ALA B O 1
ATOM 2922 N N . PRO B 1 163 ? 1.745 -27 -3.041 1 95.5 163 PRO B N 1
ATOM 2923 C CA . PRO B 1 163 ? 2.902 -27.359 -2.221 1 95.5 163 PRO B CA 1
ATOM 2924 C C . PRO B 1 163 ? 2.969 -26.578 -0.91 1 95.5 163 PRO B C 1
ATOM 2926 O O . PRO B 1 163 ? 2.443 -25.469 -0.823 1 95.5 163 PRO B O 1
ATOM 2929 N N . ARG B 1 164 ? 3.629 -27.172 0.134 1 95.38 164 ARG B N 1
ATOM 2930 C CA . ARG B 1 164 ? 3.928 -26.453 1.376 1 95.38 164 ARG B CA 1
ATOM 2931 C C . ARG B 1 164 ? 5.23 -25.672 1.261 1 95.38 164 ARG B C 1
ATOM 2933 O O . ARG B 1 164 ? 6.309 -26.266 1.138 1 95.38 164 ARG B O 1
ATOM 2940 N N . THR B 1 165 ? 5.105 -24.453 1.21 1 94.38 165 THR B N 1
ATOM 2941 C CA . THR B 1 165 ? 6.25 -23.562 1.061 1 94.38 165 THR B CA 1
ATOM 2942 C C . THR B 1 165 ? 6.383 -22.641 2.273 1 94.38 165 THR B C 1
ATOM 2944 O O . THR B 1 165 ? 6.855 -23.062 3.33 1 94.38 165 THR B O 1
ATOM 2947 N N . LEU B 1 166 ? 5.816 -21.438 2.223 1 95.69 166 LEU B N 1
ATOM 2948 C CA . LEU B 1 166 ? 5.773 -20.484 3.328 1 95.69 166 LEU B CA 1
ATOM 2949 C C . LEU B 1 166 ? 4.559 -20.734 4.215 1 95.69 166 LEU B C 1
ATOM 2951 O O . LEU B 1 166 ? 3.578 -21.344 3.775 1 95.69 166 LEU B O 1
ATOM 2955 N N . PRO B 1 167 ? 4.727 -20.312 5.523 1 97.62 167 PRO B N 1
ATOM 2956 C CA . PRO B 1 167 ? 3.475 -20.344 6.285 1 97.62 167 PRO B CA 1
ATOM 2957 C C . PRO B 1 167 ? 2.322 -19.656 5.555 1 97.62 167 PRO B C 1
ATOM 2959 O O . PRO B 1 167 ? 2.498 -18.578 4.996 1 97.62 167 PRO B O 1
ATOM 2962 N N . ALA B 1 168 ? 1.165 -20.375 5.516 1 98.44 168 ALA B N 1
ATOM 2963 C CA . ALA B 1 168 ? 0.013 -19.906 4.746 1 98.44 168 ALA B CA 1
ATOM 2964 C C . ALA B 1 168 ? -0.367 -18.484 5.129 1 98.44 168 ALA B C 1
ATOM 2966 O O . ALA B 1 168 ? -0.728 -17.672 4.27 1 98.44 168 ALA B O 1
ATOM 2967 N N . HIS B 1 169 ? -0.269 -18.188 6.398 1 98.5 169 HIS B N 1
ATOM 2968 C CA . HIS B 1 169 ? -0.688 -16.875 6.871 1 98.5 169 HIS B CA 1
ATOM 2969 C C . HIS B 1 169 ? 0.229 -15.781 6.336 1 98.5 169 HIS B C 1
ATOM 2971 O O . HIS B 1 169 ? -0.232 -14.688 6 1 98.5 169 HIS B O 1
ATOM 2977 N N . GLU B 1 170 ? 1.53 -16 6.238 1 98.38 170 GLU B N 1
ATOM 2978 C CA . GLU B 1 170 ? 2.471 -15.023 5.711 1 98.38 170 GLU B CA 1
ATOM 2979 C C . GLU B 1 170 ? 2.264 -14.812 4.211 1 98.38 170 GLU B C 1
ATOM 2981 O O . GLU B 1 170 ? 2.264 -13.68 3.734 1 98.38 170 GLU B O 1
ATOM 2986 N N . LEU B 1 171 ? 2.082 -15.914 3.529 1 98.5 171 LEU B N 1
ATOM 2987 C CA . LEU B 1 171 ? 1.796 -15.836 2.1 1 98.5 171 LEU B CA 1
ATOM 2988 C C . LEU B 1 171 ? 0.497 -15.078 1.848 1 98.5 171 LEU B C 1
ATOM 2990 O O . LEU B 1 171 ? 0.456 -14.164 1.021 1 98.5 171 LEU B O 1
ATOM 2994 N N . ALA B 1 172 ? -0.552 -15.406 2.6 1 98.81 172 ALA B N 1
ATOM 2995 C CA . ALA B 1 172 ? -1.85 -14.75 2.488 1 98.81 172 ALA B CA 1
ATOM 2996 C C . ALA B 1 172 ? -1.73 -13.258 2.789 1 98.81 172 ALA B C 1
ATOM 2998 O O . ALA B 1 172 ? -2.363 -12.43 2.127 1 98.81 172 ALA B O 1
ATOM 2999 N N . THR B 1 173 ? -0.926 -12.93 3.766 1 98.81 173 THR B N 1
ATOM 3000 C CA . THR B 1 173 ? -0.75 -11.531 4.156 1 98.81 173 THR B CA 1
ATOM 3001 C C . THR B 1 173 ? -0.13 -10.727 3.02 1 98.81 173 THR B C 1
ATOM 3003 O O . THR B 1 173 ? -0.679 -9.703 2.605 1 98.81 173 THR B O 1
ATOM 3006 N N . ALA B 1 174 ? 0.95 -11.195 2.473 1 98.81 174 ALA B N 1
ATOM 3007 C CA . ALA B 1 174 ? 1.633 -10.477 1.402 1 98.81 174 ALA B CA 1
ATOM 3008 C C . ALA B 1 174 ? 0.741 -10.344 0.17 1 98.81 174 ALA B C 1
ATOM 3010 O O . ALA B 1 174 ? 0.693 -9.289 -0.463 1 98.81 174 ALA B O 1
ATOM 3011 N N . LEU B 1 175 ? 0.018 -11.367 -0.153 1 98.88 175 LEU B N 1
ATOM 3012 C CA . LEU B 1 175 ? -0.857 -11.367 -1.32 1 98.88 175 LEU B CA 1
ATOM 3013 C C . LEU B 1 175 ? -2.014 -10.391 -1.137 1 98.88 175 LEU B C 1
ATOM 3015 O O . LEU B 1 175 ? -2.381 -9.672 -2.07 1 98.88 175 LEU B O 1
ATOM 3019 N N . ASN B 1 176 ? -2.566 -10.375 0.034 1 98.75 176 ASN B N 1
ATOM 3020 C CA . ASN B 1 176 ? -3.668 -9.453 0.284 1 98.75 176 ASN B CA 1
ATOM 3021 C C 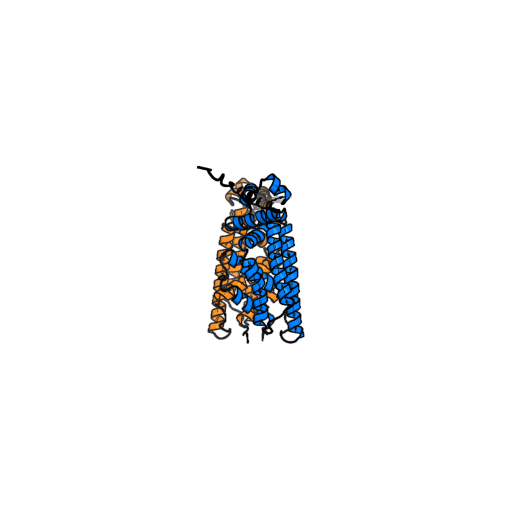. ASN B 1 176 ? -3.184 -8.008 0.357 1 98.75 176 ASN B C 1
ATOM 3023 O O . ASN B 1 176 ? -3.875 -7.09 -0.091 1 98.75 176 ASN B O 1
ATOM 3027 N N . LEU B 1 177 ? -2.027 -7.816 0.927 1 98.56 177 LEU B N 1
ATOM 3028 C CA . LEU B 1 177 ? -1.451 -6.477 0.912 1 98.56 177 LEU B CA 1
ATOM 3029 C C . LEU B 1 177 ? -1.155 -6.027 -0.515 1 98.56 177 LEU B C 1
ATOM 3031 O O . LEU B 1 177 ? -1.336 -4.855 -0.852 1 98.56 177 LEU B O 1
ATOM 3035 N N . MET B 1 178 ? -0.748 -6.906 -1.346 1 98.75 178 MET B N 1
ATOM 3036 C CA . MET B 1 178 ? -0.569 -6.605 -2.764 1 98.75 178 MET B CA 1
ATOM 3037 C C . MET B 1 178 ? -1.887 -6.18 -3.4 1 98.75 178 MET B C 1
ATOM 3039 O O . MET B 1 178 ? -1.938 -5.184 -4.125 1 98.75 178 MET B O 1
ATOM 3043 N N . ASN B 1 179 ? -2.918 -6.984 -3.168 1 98.69 179 ASN B N 1
ATOM 3044 C CA . ASN B 1 179 ? -4.23 -6.629 -3.693 1 98.69 179 ASN B CA 1
ATOM 3045 C C . ASN B 1 179 ? -4.641 -5.219 -3.273 1 98.69 179 ASN B C 1
ATOM 3047 O 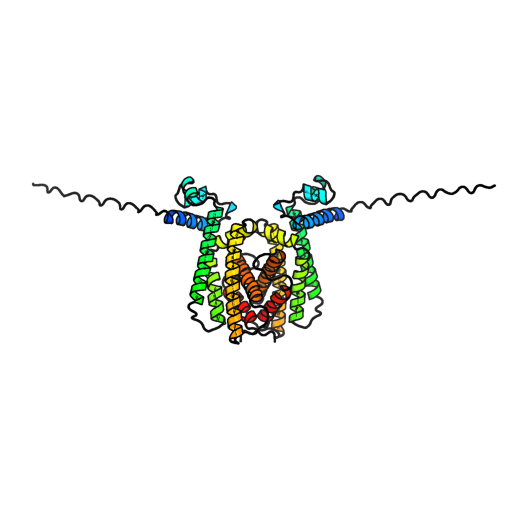O . ASN B 1 179 ? -5.047 -4.41 -4.109 1 98.69 179 ASN B O 1
ATOM 3051 N N . GLU B 1 180 ? -4.508 -5.016 -2.01 1 97.5 180 GLU B N 1
ATOM 3052 C CA . GLU B 1 180 ? -4.871 -3.715 -1.458 1 97.5 180 GLU B CA 1
ATOM 3053 C C . GLU B 1 180 ? -4.16 -2.586 -2.195 1 97.5 180 GLU B C 1
ATOM 3055 O O . GLU B 1 180 ? -4.801 -1.652 -2.682 1 97.5 180 GLU B O 1
ATOM 3060 N N . ARG B 1 181 ? -2.863 -2.699 -2.305 1 97.25 181 ARG B N 1
ATOM 3061 C CA . ARG B 1 181 ? -2.059 -1.621 -2.869 1 97.25 181 ARG B CA 1
ATOM 3062 C C . ARG B 1 181 ? -2.322 -1.467 -4.363 1 97.25 181 ARG B C 1
ATOM 3064 O O . ARG B 1 181 ? -2.426 -0.347 -4.867 1 97.25 181 ARG B O 1
ATOM 3071 N N . THR B 1 182 ? -2.434 -2.502 -5.07 1 98.25 182 THR B N 1
ATOM 3072 C CA . THR B 1 182 ? -2.629 -2.479 -6.516 1 98.25 182 THR B CA 1
ATOM 3073 C C . THR B 1 182 ? -4.008 -1.927 -6.867 1 98.25 182 THR B C 1
ATOM 3075 O O . THR B 1 182 ? -4.137 -1.082 -7.754 1 98.25 182 THR B O 1
ATOM 3078 N N . LEU B 1 183 ? -5.008 -2.4 -6.176 1 96.75 183 LEU B N 1
ATOM 3079 C CA . LEU B 1 183 ? -6.363 -1.925 -6.422 1 96.75 183 LEU B CA 1
ATOM 3080 C C . LEU B 1 183 ? -6.477 -0.43 -6.137 1 96.75 183 LEU B C 1
ATOM 3082 O O . LEU B 1 183 ? -6.965 0.33 -6.977 1 96.75 183 LEU B O 1
ATOM 3086 N N . PHE B 1 184 ? -5.945 -0.031 -5.043 1 93.69 184 PHE B N 1
ATOM 3087 C CA . PHE B 1 184 ? -6.09 1.364 -4.641 1 93.69 184 PHE B CA 1
ATOM 3088 C C . PHE B 1 184 ? -5.293 2.277 -5.562 1 93.69 184 PHE B C 1
ATOM 3090 O O . PHE B 1 184 ? -5.75 3.367 -5.918 1 93.69 184 PHE B O 1
ATOM 3097 N N . ALA B 1 185 ? -4.121 1.837 -5.949 1 95.31 185 ALA B N 1
ATOM 3098 C CA . ALA B 1 185 ? -3.336 2.633 -6.891 1 95.31 185 ALA B CA 1
ATOM 3099 C C . ALA B 1 185 ? -4.074 2.799 -8.219 1 95.31 185 ALA B C 1
ATOM 3101 O O . ALA B 1 185 ? -4.137 3.9 -8.766 1 95.31 185 ALA B O 1
ATOM 3102 N N . SER B 1 186 ? -4.645 1.751 -8.656 1 95.75 186 SER B N 1
ATOM 3103 C CA . SER B 1 186 ? -5.363 1.774 -9.93 1 95.75 186 SER B CA 1
ATOM 3104 C C . SER B 1 186 ? -6.617 2.633 -9.836 1 95.75 186 SER B C 1
ATOM 3106 O O . SER B 1 186 ? -6.867 3.473 -10.703 1 95.75 186 SER B O 1
ATOM 3108 N N . PHE B 1 187 ? -7.371 2.488 -8.789 1 92.62 187 PHE B N 1
ATOM 3109 C CA . PHE B 1 187 ? -8.625 3.211 -8.617 1 92.62 187 PHE B CA 1
ATOM 3110 C C . PHE B 1 187 ? -8.375 4.703 -8.445 1 92.62 187 PHE B C 1
ATOM 3112 O O . PHE B 1 187 ? -9.203 5.527 -8.828 1 92.62 187 PHE B O 1
ATOM 3119 N N . ALA B 1 188 ? -7.227 5.043 -7.895 1 89.81 188 ALA B N 1
ATOM 3120 C CA . ALA B 1 188 ? -6.887 6.441 -7.66 1 89.81 188 ALA B CA 1
ATOM 3121 C C . ALA B 1 188 ? -6.199 7.051 -8.875 1 89.81 188 ALA B C 1
ATOM 3123 O O . ALA B 1 188 ? -5.871 8.242 -8.883 1 89.81 188 ALA B O 1
ATOM 3124 N N . GLY B 1 189 ? -5.945 6.23 -9.859 1 89.56 189 GLY B N 1
ATOM 3125 C CA . GLY B 1 189 ? -5.223 6.734 -11.016 1 89.56 189 GLY B CA 1
ATOM 3126 C C . GLY B 1 189 ? -3.797 7.148 -10.695 1 89.56 189 GLY B C 1
ATOM 3127 O O . GLY B 1 189 ? -3.289 8.125 -11.242 1 89.56 189 GLY B O 1
ATOM 3128 N N . GLU B 1 190 ? -3.242 6.453 -9.719 1 92.12 190 GLU B N 1
ATOM 3129 C CA . GLU B 1 190 ? -1.856 6.719 -9.344 1 92.12 190 GLU B CA 1
ATOM 3130 C C . GLU B 1 190 ? -0.893 6.297 -10.445 1 92.12 190 GLU B C 1
ATOM 3132 O O . GLU B 1 190 ? -1.229 5.453 -11.281 1 92.12 190 GLU B O 1
ATOM 3137 N N . GLN B 1 191 ? 0.225 7.043 -10.375 1 93.56 191 GLN B N 1
ATOM 3138 C CA . GLN B 1 191 ? 1.353 6.555 -11.164 1 93.56 191 GLN B CA 1
ATOM 3139 C C . GLN B 1 191 ? 2.555 6.254 -10.273 1 93.56 191 GLN B C 1
ATOM 3141 O O . GLN B 1 191 ? 2.959 7.09 -9.461 1 93.56 191 GLN B O 1
ATOM 3146 N N . PRO B 1 192 ? 3.08 5.102 -10.469 1 96.06 192 PRO B N 1
ATOM 3147 C CA . PRO B 1 192 ? 2.707 4.02 -11.375 1 96.06 192 PRO B CA 1
ATOM 3148 C C . PRO B 1 192 ? 1.544 3.18 -10.852 1 96.06 192 PRO B C 1
ATOM 3150 O O . PRO B 1 192 ? 1.298 3.148 -9.641 1 96.06 192 PRO B O 1
ATOM 3153 N N . SER B 1 193 ? 0.789 2.578 -11.766 1 97.81 193 SER B N 1
ATOM 3154 C CA . SER B 1 193 ? -0.24 1.597 -11.445 1 97.81 193 SER B CA 1
ATOM 3155 C C . SER B 1 193 ? -0.472 0.632 -12.602 1 97.81 193 SER B C 1
ATOM 3157 O O . SER B 1 193 ? -0.023 0.88 -13.719 1 97.81 193 SER B O 1
ATOM 3159 N N . VAL B 1 194 ? -1.044 -0.504 -12.273 1 98.25 194 VAL B N 1
ATOM 3160 C CA . VAL B 1 194 ? -1.562 -1.405 -13.297 1 98.25 194 VAL B CA 1
ATOM 3161 C C . VAL B 1 194 ? -2.855 -0.839 -13.875 1 98.25 194 VAL B C 1
ATOM 3163 O O . VAL B 1 194 ? -3.734 -0.395 -13.133 1 98.25 194 VAL B O 1
ATOM 3166 N N . PRO B 1 195 ? -2.953 -0.812 -15.266 1 96.81 195 PRO B N 1
ATOM 3167 C CA . PRO B 1 195 ? -4.234 -0.383 -15.836 1 96.81 195 PRO B CA 1
ATOM 3168 C C . PRO B 1 195 ? -5.418 -1.162 -15.266 1 96.81 195 PRO B C 1
ATOM 3170 O O . PRO B 1 195 ? -5.344 -2.385 -15.117 1 96.81 195 PRO B O 1
ATOM 3173 N N . GLU B 1 196 ? -6.473 -0.417 -14.969 1 96.31 196 GLU B N 1
ATOM 3174 C CA . GLU B 1 196 ? -7.613 -0.99 -14.258 1 96.31 196 GLU B CA 1
ATOM 3175 C C . GLU B 1 196 ? -8.109 -2.256 -14.945 1 96.31 196 GLU B C 1
ATOM 3177 O O . GLU B 1 196 ? -8.414 -3.254 -14.289 1 96.31 196 GLU B O 1
ATOM 3182 N N . ALA B 1 197 ? -8.156 -2.266 -16.281 1 96.12 197 ALA B N 1
ATOM 3183 C CA . ALA B 1 197 ? -8.68 -3.387 -17.062 1 96.12 197 ALA B CA 1
ATOM 3184 C C . ALA B 1 197 ? -7.785 -4.617 -16.922 1 96.12 197 ALA B C 1
ATOM 3186 O O . ALA B 1 197 ? -8.188 -5.727 -17.281 1 96.12 197 ALA B O 1
ATOM 3187 N N . ARG B 1 198 ? -6.602 -4.488 -16.359 1 97.31 198 ARG B N 1
ATOM 3188 C CA . ARG B 1 198 ? -5.629 -5.574 -16.312 1 97.31 198 ARG B CA 1
ATOM 3189 C C . ARG B 1 198 ? -5.336 -5.977 -14.867 1 97.31 198 ARG B C 1
ATOM 3191 O O . ARG B 1 198 ? -4.578 -6.922 -14.625 1 97.31 198 ARG B O 1
ATOM 3198 N N . VAL B 1 199 ? -5.91 -5.336 -13.93 1 98.19 199 VAL B N 1
ATOM 3199 C CA . VAL B 1 199 ? -5.594 -5.539 -12.523 1 98.19 199 VAL B CA 1
ATOM 3200 C C . VAL B 1 199 ? -5.949 -6.969 -12.117 1 98.19 199 VAL B C 1
ATOM 3202 O O . VAL B 1 199 ? -5.125 -7.676 -11.531 1 98.19 199 VAL B O 1
ATOM 3205 N N . LEU B 1 200 ? -7.152 -7.328 -12.477 1 97.81 200 LEU B N 1
ATOM 3206 C CA . LEU B 1 200 ? -7.621 -8.633 -12.031 1 97.81 200 LEU B CA 1
ATOM 3207 C C . LEU B 1 200 ? -6.75 -9.75 -12.602 1 97.81 200 LEU B C 1
ATOM 3209 O O . LEU B 1 200 ? -6.312 -10.641 -11.875 1 97.81 200 LEU B O 1
ATOM 3213 N N . ASP B 1 201 ? -6.438 -9.695 -13.898 1 97.31 201 ASP B N 1
ATOM 3214 C CA . ASP B 1 201 ? -5.59 -10.703 -14.531 1 97.31 201 ASP B CA 1
ATOM 3215 C C . ASP B 1 201 ? -4.215 -10.758 -13.875 1 97.31 201 ASP B C 1
ATOM 3217 O O . ASP B 1 201 ? -3.674 -11.844 -13.641 1 97.31 201 ASP B O 1
ATOM 3221 N N . THR B 1 202 ? -3.678 -9.617 -13.594 1 98.25 202 THR B N 1
ATOM 3222 C CA . THR B 1 202 ? -2.344 -9.516 -13.008 1 98.25 202 THR B CA 1
ATOM 3223 C C . THR B 1 202 ? -2.316 -10.133 -11.609 1 98.25 202 THR B C 1
ATOM 3225 O O . THR B 1 202 ? -1.436 -10.938 -11.297 1 98.25 202 THR B O 1
ATOM 3228 N N . LEU B 1 203 ? -3.285 -9.773 -10.797 1 98.62 203 LEU B N 1
ATOM 3229 C CA . LEU B 1 203 ? -3.338 -10.281 -9.43 1 98.62 203 LEU B CA 1
ATOM 3230 C C . LEU B 1 203 ? -3.564 -11.789 -9.414 1 98.62 203 LEU B C 1
ATOM 3232 O O . LEU B 1 203 ? -2.912 -12.508 -8.656 1 98.62 203 LEU B O 1
ATOM 3236 N N . VAL B 1 204 ? -4.441 -12.281 -10.258 1 97.81 204 VAL B N 1
ATOM 3237 C CA . VAL B 1 204 ? -4.75 -13.703 -10.305 1 97.81 204 VAL B CA 1
ATOM 3238 C C . VAL B 1 204 ? -3.502 -14.492 -10.688 1 97.81 204 VAL B C 1
ATOM 3240 O O . VAL B 1 204 ? -3.201 -15.523 -10.086 1 97.81 204 VAL B O 1
ATOM 3243 N N . HIS B 1 205 ? -2.807 -14.008 -11.68 1 97.06 205 HIS B N 1
ATOM 3244 C CA . HIS B 1 205 ? -1.58 -14.68 -12.094 1 97.06 205 HIS B CA 1
ATOM 3245 C C . HIS B 1 205 ? -0.612 -14.836 -10.93 1 97.06 205 HIS B C 1
ATOM 3247 O O . HIS B 1 205 ? -0.093 -15.93 -10.688 1 97.06 205 HIS B O 1
ATOM 3253 N N . ILE B 1 206 ? -0.379 -13.781 -10.18 1 98 206 ILE B N 1
ATOM 3254 C CA . ILE B 1 206 ? 0.592 -13.797 -9.094 1 98 206 ILE B CA 1
ATOM 3255 C C . ILE B 1 206 ? 0.097 -14.703 -7.977 1 98 206 ILE B C 1
ATOM 3257 O O . ILE B 1 206 ? 0.872 -15.484 -7.406 1 98 206 ILE B O 1
ATOM 3261 N N . TRP B 1 207 ? -1.218 -14.617 -7.652 1 97.94 207 TRP B N 1
ATOM 3262 C CA . TRP B 1 207 ? -1.793 -15.477 -6.621 1 97.94 207 TRP B CA 1
ATOM 3263 C C . TRP B 1 207 ? -1.613 -16.953 -6.977 1 97.94 207 TRP B C 1
ATOM 3265 O O . TRP B 1 207 ? -1.097 -17.734 -6.176 1 97.94 207 TRP B O 1
ATOM 3275 N N . VAL B 1 208 ? -1.983 -17.328 -8.164 1 96.62 208 VAL B N 1
ATOM 3276 C CA . VAL B 1 208 ? -2.008 -18.734 -8.562 1 96.62 208 VAL B CA 1
ATOM 3277 C C . VAL B 1 208 ? -0.583 -19.281 -8.633 1 96.62 208 VAL B C 1
ATOM 3279 O O . VAL B 1 208 ? -0.295 -20.359 -8.102 1 96.62 208 VAL B O 1
ATOM 3282 N N . THR B 1 209 ? 0.307 -18.531 -9.195 1 96 209 THR B N 1
ATOM 3283 C CA . THR B 1 209 ? 1.678 -19.016 -9.32 1 96 209 THR B CA 1
ATOM 3284 C C . THR B 1 209 ?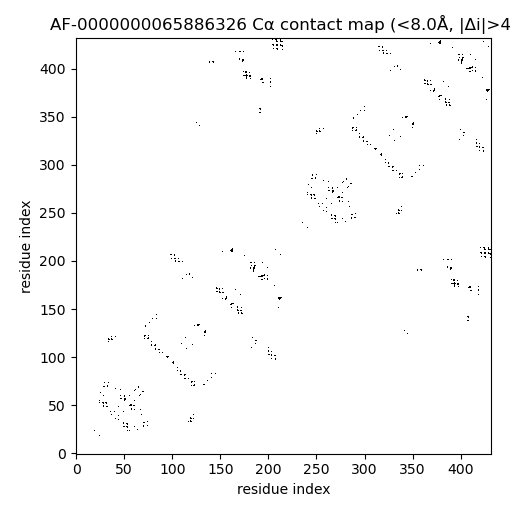 2.355 -19.094 -7.957 1 96 209 THR B C 1
ATOM 3286 O O . THR B 1 209 ? 3.141 -20 -7.703 1 96 209 THR B O 1
ATOM 3289 N N . SER B 1 210 ? 2.082 -18.156 -7.059 1 96.81 210 SER B N 1
ATOM 3290 C CA . SER B 1 210 ? 2.715 -18.156 -5.742 1 96.81 210 SER B CA 1
ATOM 3291 C C . SER B 1 210 ? 2.213 -19.312 -4.887 1 96.81 210 SER B C 1
ATOM 3293 O O . SER B 1 210 ? 2.953 -19.844 -4.051 1 96.81 210 SER B O 1
ATOM 3295 N N . ILE B 1 211 ? 0.963 -19.656 -5.062 1 96.62 211 ILE B N 1
ATOM 3296 C CA . ILE B 1 211 ? 0.333 -20.672 -4.223 1 96.62 211 ILE B CA 1
ATOM 3297 C C . ILE B 1 211 ? 0.635 -22.062 -4.777 1 96.62 211 ILE B C 1
ATOM 3299 O O . ILE B 1 211 ? 0.904 -23 -4.016 1 96.62 211 ILE B O 1
ATOM 3303 N N . TYR B 1 212 ? 0.667 -22.156 -6.07 1 94.94 212 TYR B N 1
ATOM 3304 C CA . TYR B 1 212 ? 0.716 -23.484 -6.656 1 94.94 212 TYR B CA 1
ATOM 3305 C C . TYR B 1 212 ? 2.084 -23.766 -7.266 1 94.94 212 TYR B C 1
ATOM 3307 O O . TYR B 1 212 ? 2.412 -24.922 -7.57 1 94.94 212 TYR B O 1
ATOM 3315 N N . GLY B 1 213 ? 2.781 -22.625 -7.535 1 84.81 213 GLY B N 1
ATOM 3316 C CA . GLY B 1 213 ? 4.074 -22.797 -8.18 1 84.81 213 GLY B CA 1
ATOM 3317 C C . GLY B 1 213 ? 5.105 -23.453 -7.277 1 84.81 213 GLY B C 1
ATOM 3318 O O . GLY B 1 213 ? 5.082 -23.266 -6.059 1 84.81 213 GLY B O 1
ATOM 3319 N N . GLU B 1 214 ? 5.859 -24.516 -7.824 1 67.62 214 GLU B N 1
ATOM 3320 C CA . GLU B 1 214 ? 6.98 -25.125 -7.113 1 67.62 214 GLU B CA 1
ATOM 3321 C C . GLU B 1 214 ? 8.305 -24.469 -7.504 1 67.62 214 GLU B C 1
ATOM 3323 O O . GLU B 1 214 ? 8.477 -24.031 -8.641 1 67.62 214 GLU B O 1
ATOM 3328 N N . ASN B 1 215 ? 8.859 -23.672 -6.648 1 53.84 215 ASN B N 1
ATOM 3329 C CA . ASN B 1 215 ? 10.219 -23.266 -6.977 1 53.84 215 ASN B CA 1
ATOM 3330 C C . ASN B 1 215 ? 11.086 -24.469 -7.379 1 53.84 215 ASN B C 1
ATOM 3332 O O . ASN B 1 215 ? 11.352 -25.344 -6.562 1 53.84 215 ASN B O 1
ATOM 3336 N N . ARG B 1 216 ? 10.781 -25.125 -8.5 1 43.53 216 ARG B N 1
ATOM 3337 C CA . ARG B 1 216 ? 11.773 -26.125 -8.844 1 43.53 216 ARG B CA 1
ATOM 3338 C C . ARG B 1 216 ? 13.148 -25.5 -9.039 1 43.53 216 ARG B C 1
ATOM 3340 O O . ARG B 1 216 ? 13.25 -24.328 -9.445 1 43.53 216 ARG B O 1
#

Nearest PDB structures (foldseek):
  5nim-assembly1_A  TM=9.924E-01  e=1.026E-24  Mycobacterium tuberculosis
  6ho0-assembly1_A-2  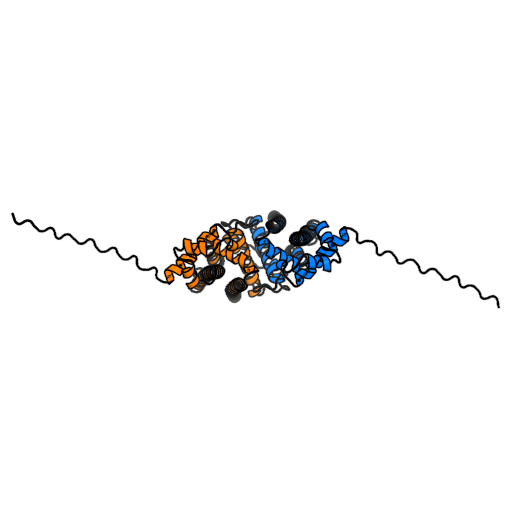TM=9.989E-01  e=9.801E-24  Mycobacterium tuberculosis H37Rv
  5mym-assembly2_C  TM=9.421E-01  e=1.352E-24  Mycobacterium tuberculosis H37Rv
  6ho6-assembly1_A  TM=9.991E-01  e=3.727E-23  Mycobacterium tuberculosis CDC1551
  3qpl-assembly1_A  TM=9.892E-01  e=3.248E-22  Mycobacterium tuberculosis

Sequence (432 aa):
MTTSAASQASLPRGRRTARPSGDDRELAILATAENLLEDRPLADISVDDLAKGAGISRPTFYFYFPSKEAVLLTLLDRVVNQADMALQTLAENPADTDRENMWRTGINVFFETFGSHKAVTRAGQAARATSVEVAELWSTFMQKWIAYTAAVIDAERDRGAAPRTLPAHELATALNLMNERTLFASFAGEQPSVPEARVLDTLVHIWVTSIYGENRMTTSAASQASLPRGRRTARPSGDDRELAILATAENLLEDRPLADISVDDLAKGAGISRPTFYFYFPSKEAVLLTLLDRVVNQADMALQTLAENPADTDRENMWRTGINVFFETFGSHKAVTRAGQAARATSVEVAELWSTFMQKWIAYTAAVIDAERDRGAAPRTLPAHELATALNLMNERTLFASFAGEQPSVPEARVLDTLVHIWVTSIYGENR

Secondary structure (DSSP, 8-state):
---------------------HHHHHHHHHHHHHHHHTTS-GGG--HHHHHHHHT--HHHHHHH-S-HHHHHHHHHHHHHHHHHHHHHHHHHS-----HHHHHHHHHHHHHHHHHTTHHHHHHHHHHTTT-HHHHHHHHHHHHHHHHHHHHHHHHHHHTTSS---S-HHHHHHHHHHHHHHHHHHHHTT-SS---HHHHHHHHHHHHHHHHH----/---------------------HHHHHHHHHHHHHHHHTTS-GGG--HHHHHHHHT--HHHHHHH-SSHHHHHHHHHHHHHHHHHHHHHHHHHS-----HHHHHHHHHHHHHHHHHTTHHHHHHHHHHTTT-HHHHHHHHHHHHHHHHHHHHHHHHHHHTTSS---S-HHHHHHHHHHHHHHHHHHHHTT-SS---HHHHHHHHHHHHHHHHH----

Organism: Mycobacterium bovis (strain ATCC BAA-935 / AF2122/97) (NCBI:txid233413)

GO terms:
  GO:0045892 negative regulation of DNA-templated transcription (P, IMP)

InterPro domains:
  IPR001647 DNA-binding HTH domain, TetR-type [PF00440] (29-73)
  IPR001647 DNA-binding HTH domain, TetR-type [PR00455] (29-42)
  IPR001647 DNA-binding HTH domain, TetR-type [PR00455] (50-73)
  IPR001647 DNA-binding HTH domain, TetR-type [PS50977] (23-83)
  IPR009057 Homedomain-like superfamily [SSF46689] (23-86)
  IPR036271 Tetracyclin repressor-like, C-terminal domain superfamily [SSF48498] (97-213)
  IPR049397 HTH-type transcriptional regulator EthR, C-terminal domain [PF21313] (103-213)
  IPR050109 HTH-type, TetR-like transcriptional regulator [PTHR30055] (12-210)

Foldseek 3Di:
DPPPPPPPPDDPDPPPPPDQPPVRLLVLLLVQLLVVLVPDALVPAALCSSQVSSVHDSVVSCVRPVGSVRSLLVNVLVLLVQLVVLLVVCVVDPPDPDPLVSVLSNLVSNLVSCLVRLSSLQNLVVCLVPDPSSVVSVVVSLLVQLVVQLVVLVVCVVVPQWPDDDRSSVLSNVLSVVSSVQSNCQSVVHPPHDPSVCSSVVSSVCNCCVSHPDPD/DPPPPPPPPPDPDPPPPPDQPPVNLLVLLLVQLLVVLVPDALVPAALCSSQVSSVHDSVVSCVRPVGSVRSLLVNVLVLLVQLVVLLVVCVVDPPDPDPLVSVLSNLVSNLVSCLVRLSSLQNLVVCLVPDPSSVVSVVVSLLVQLVVQLVVLVVCVVVPQWPDDDRSSVLSNVLSVVSSVQSNCQSVVHPPHDPSVCSSVVSSVVNCCVSHPDPD

Radius of gyration: 29.52 Å; Cα contacts (8 Å, |Δi|>4): 427; chains: 2; bounding box: 156×64×70 Å

Solvent-accessible surface area (backbone atoms only — not comparable to full-atom values): 23914 Å² total; per-residue (Å²): 136,88,77,78,81,76,79,79,76,76,73,78,77,77,77,74,75,73,75,74,50,75,68,47,54,54,49,33,36,52,53,31,44,48,58,52,34,66,78,38,59,67,90,79,56,49,64,63,57,34,15,55,65,40,71,45,49,61,72,59,40,50,74,77,36,92,41,67,64,53,48,51,48,50,53,43,51,50,52,53,47,50,32,50,52,53,48,51,52,44,71,74,52,72,82,57,83,46,67,64,56,40,51,40,54,58,54,43,41,48,52,52,47,47,62,74,37,38,37,48,48,52,51,48,62,64,39,37,81,77,30,68,66,49,33,50,52,50,24,53,51,50,43,51,53,26,52,50,46,15,52,50,50,48,49,36,32,73,72,66,72,20,66,89,76,68,62,41,56,49,52,25,35,48,54,50,40,22,48,53,43,44,51,51,27,28,69,67,64,40,66,68,52,40,58,67,93,47,39,64,63,52,52,38,50,40,53,49,17,43,50,50,35,69,86,120,136,84,77,78,79,76,76,76,76,73,73,79,74,76,75,71,73,73,72,75,50,76,70,47,53,55,50,32,35,52,54,32,43,48,59,51,33,67,78,38,61,68,91,80,56,50,64,61,58,33,14,55,66,40,71,45,50,62,71,59,41,52,75,76,36,92,42,69,64,54,49,51,49,51,53,45,52,51,53,54,47,49,32,49,50,52,49,50,51,45,69,75,51,72,82,58,84,46,67,64,56,40,51,39,53,57,53,42,42,48,52,52,47,47,62,74,36,40,36,48,49,52,50,47,61,63,38,37,80,78,30,69,66,50,35,51,52,52,24,52,51,51,45,52,53,26,53,52,46,13,52,51,51,46,51,37,31,73,73,66,71,22,66,91,76,67,62,41,57,51,54,24,37,49,52,50,39,22,50,52,43,42,51,51,27,26,67,66,66,40,65,69,50,39,58,68,93,45,39,64,62,53,52,38,49,39,52,49,17,44,51,50,33,70,86,120

pLDDT: mean 89.45, std 17.28, range [30.95, 98.88]